Protein 3NRV (pdb70)

B-factor: mean 41.05, std 15.91, range [18.38, 140.29]

Secondary structure (DSSP, 8-state):
--S-GGG-HHHHH--TTT-----GGGT---HHHHHHHHHHSSSB-HHHHHHHHT--HHHHHHHHHHHHHTTSEE---BEE---HHHHHHHHHHTHHHHHHHTTT--HHHHHHHHHHHHHHHHHHH-/--S-GGG-HHHHH--TTT----GGGT---HHHHHHHHHHSSSB-HHHHHHHHT--HHHHHHHHHHHHHTTSEE---BEE---HHHHHHHHHHTHHHHHHHTTT--HHHHHHHHHHHHHHHHHHH-/---TT-HHHHH--TTT--HHHHHHHHHHS---HHHHHHHHHH-SSB-HHHHHHHH---HHHHHHHHHHHHHTTSEEEE--TTSSS--EEEE---HHHHHHHHHHHHHHHHHHTTT--HHHHHHHHHHHHHHHHHHH-/---TT-HHHHH--TTT--HHHHHHHHHHS---HHHHHHHHHH-SSB-HHHHHHHH---HHHHHHHHHHHHHTTSEEEE--TTSSS--EEEE---HHHHHHHHHHHHHHHHHHTTT--HHHHHHHHHHHHHHHHHHH-

Organism: Acinetobacter baylyi (strain ATCC 33305 / BD413 / ADP1) (NCBI:txid62977)

Solvent-accessible surface area: 25391 Å² total

CATH classification: 1.10.10.10

Structure (mmCIF, N/CA/C/O backbone):
data_3NRV
#
_entry.id   3NRV
#
_cell.length_a   72.809
_cell.length_b   59.573
_cell.length_c   97.753
_cell.angle_alpha   90.00
_cell.angle_beta   89.99
_cell.angle_gamma   90.00
#
_symmetry.space_group_name_H-M   'P 1 21 1'
#
loop_
_entity.id
_entity.type
_entity.pdbx_description
1 polymer 'Putative transcriptional regulator (MarR/EmrR family)'
2 non-polymer 'SULFATE ION'
3 non-polymer GLYCEROL
4 non-polymer 'SODIUM ION'
5 water water
#
loop_
_atom_site.group_PDB
_atom_site.id
_atom_site.type_symbol
_atom_site.label_atom_id
_atom_site.label_alt_id
_atom_site.label_comp_id
_atom_site.label_asym_id
_atom_site.label_entity_id
_atom_site.label_seq_id
_atom_site.pdbx_PDB_ins_code
_atom_site.Cartn_x
_atom_site.Cartn_y
_atom_site.Cartn_z
_atom_site.occupancy
_atom_site.B_iso_or_equiv
_atom_site.auth_seq_id
_atom_site.auth_comp_id
_atom_site.auth_asym_id
_atom_site.auth_atom_id
_atom_site.pdbx_PDB_model_num
ATOM 1 N N . GLN A 1 5 ? 43.651 24.925 101.855 1.00 70.21 2 GLN A N 1
ATOM 2 C CA . GLN A 1 5 ? 43.888 25.995 102.818 1.00 70.43 2 GLN A CA 1
ATOM 3 C C . GLN A 1 5 ? 42.625 26.340 103.610 1.00 70.65 2 GLN A C 1
ATOM 4 O O . GLN A 1 5 ? 42.228 25.600 104.510 1.00 76.41 2 GLN A O 1
ATOM 10 N N . LYS A 1 6 ? 41.993 27.458 103.268 1.00 59.95 3 LYS A N 1
ATOM 11 C CA . LYS A 1 6 ? 40.793 27.901 103.971 1.00 57.26 3 LYS A CA 1
ATOM 12 C C . LYS A 1 6 ? 39.513 27.420 103.295 1.00 55.22 3 LYS A C 1
ATOM 13 O O . LYS A 1 6 ? 38.433 27.439 103.889 1.00 49.16 3 LYS A O 1
ATOM 19 N N . ILE A 1 7 ? 39.641 27.016 102.038 1.00 43.24 4 ILE A N 1
ATOM 20 C CA . ILE A 1 7 ? 38.499 26.638 101.222 1.00 40.45 4 ILE A CA 1
ATOM 21 C C . ILE A 1 7 ? 38.773 25.255 100.657 1.00 42.87 4 ILE A C 1
ATOM 22 O O . ILE A 1 7 ? 39.835 25.006 100.085 1.00 39.46 4 ILE A O 1
ATOM 27 N N . ASN A 1 8 ? 37.816 24.355 100.825 1.00 35.45 5 ASN A N 1
ATOM 28 C CA . ASN A 1 8 ? 37.897 23.045 100.195 1.00 33.72 5 ASN A CA 1
ATOM 29 C C . ASN A 1 8 ? 37.178 23.060 98.851 1.00 33.02 5 ASN A C 1
ATOM 30 O O . ASN A 1 8 ? 35.950 22.999 98.799 1.00 31.89 5 ASN A O 1
ATOM 35 N N . ILE A 1 9 ? 37.948 23.131 97.767 1.00 29.83 6 ILE A N 1
ATOM 36 C CA . ILE A 1 9 ? 37.390 23.311 96.428 1.00 33.39 6 ILE A CA 1
ATOM 37 C C . ILE A 1 9 ? 36.394 22.218 96.040 1.00 40.07 6 ILE A C 1
ATOM 38 O O . ILE A 1 9 ? 35.406 22.492 95.352 1.00 35.35 6 ILE A O 1
ATOM 43 N N . ASP A 1 10 ? 36.660 20.985 96.464 1.00 39.71 7 ASP A N 1
ATOM 44 C CA . ASP A 1 10 ? 35.782 19.846 96.159 1.00 38.90 7 ASP A CA 1
ATOM 45 C C . ASP A 1 10 ? 34.388 20.004 96.758 1.00 38.56 7 ASP A C 1
ATOM 46 O O . ASP A 1 10 ? 33.425 19.443 96.250 1.00 37.33 7 ASP A O 1
ATOM 51 N N . ARG A 1 11 ? 34.286 20.750 97.851 1.00 29.35 8 ARG A N 1
ATOM 52 C CA . ARG A 1 11 ? 32.987 20.980 98.479 1.00 31.68 8 ARG A CA 1
ATOM 53 C C . ARG A 1 11 ? 32.577 22.447 98.365 1.00 31.80 8 ARG A C 1
ATOM 54 O O . ARG A 1 11 ? 31.907 22.987 99.246 1.00 30.27 8 ARG A O 1
ATOM 62 N N . HIS A 1 12 ? 32.991 23.086 97.271 1.00 29.96 9 HIS A N 1
ATOM 63 C CA . HIS A 1 12 ? 32.711 24.503 97.030 1.00 28.39 9 HIS A CA 1
ATOM 64 C C . HIS A 1 12 ? 31.834 24.554 95.766 1.00 31.62 9 HIS A C 1
ATOM 65 O O . HIS A 1 12 ? 32.306 24.321 94.641 1.00 27.49 9 HIS A O 1
ATOM 72 N N . ALA A 1 13 ? 30.544 24.800 95.954 1.00 23.66 10 ALA A N 1
ATOM 73 C CA . ALA A 1 13 ? 29.591 24.691 94.852 1.00 25.68 10 ALA A CA 1
ATOM 74 C C . ALA A 1 13 ? 29.901 25.710 93.760 1.00 24.57 10 ALA A C 1
ATOM 75 O O . ALA A 1 13 ? 29.744 25.445 92.569 1.00 22.88 10 ALA A O 1
ATOM 77 N N . THR A 1 14 ? 30.333 26.887 94.178 1.00 25.26 11 THR A N 1
ATOM 78 C CA . THR A 1 14 ? 30.677 27.947 93.229 1.00 28.12 11 THR A CA 1
ATOM 79 C C . THR A 1 14 ? 31.733 27.444 92.256 1.00 27.74 11 THR A C 1
ATOM 80 O O . THR A 1 14 ? 31.600 27.595 91.039 1.00 24.72 11 THR A O 1
ATOM 84 N N . ALA A 1 15 ? 32.784 26.835 92.805 1.00 24.58 12 ALA A N 1
ATOM 85 C CA . ALA A 1 15 ? 33.853 26.262 91.986 1.00 28.96 12 ALA A CA 1
ATOM 86 C C . ALA A 1 15 ? 33.388 25.101 91.091 1.00 28.38 12 ALA A C 1
ATOM 87 O O . ALA A 1 15 ? 33.797 25.014 89.930 1.00 23.63 12 ALA A O 1
ATOM 89 N N . GLN A 1 16 ? 32.557 24.203 91.626 1.00 22.63 13 GLN A N 1
ATOM 90 C CA . GLN A 1 16 ? 32.123 23.029 90.859 1.00 26.07 13 GLN A CA 1
ATOM 91 C C . GLN A 1 16 ? 31.223 23.445 89.699 1.00 27.33 13 GLN A C 1
ATOM 92 O O . GLN A 1 16 ? 31.308 22.906 88.599 1.00 25.17 13 GLN A O 1
ATOM 98 N N . ILE A 1 17 ? 30.354 24.412 89.955 1.00 23.67 14 ILE A N 1
ATOM 99 C CA . ILE A 1 17 ? 29.487 24.952 88.908 1.00 21.75 14 ILE A CA 1
ATOM 100 C C . ILE A 1 17 ? 30.299 25.573 87.768 1.00 27.72 14 ILE A C 1
ATOM 101 O O . ILE A 1 17 ? 30.054 25.312 86.585 1.00 23.89 14 ILE A O 1
ATOM 106 N N . ASN A 1 18 ? 31.252 26.422 88.129 1.00 24.16 15 ASN A N 1
ATOM 107 C CA . ASN A 1 18 ? 32.028 27.141 87.128 1.00 25.22 15 ASN A CA 1
ATOM 108 C C . ASN A 1 18 ? 32.928 26.196 86.326 1.00 25.46 15 ASN A C 1
ATOM 109 O O . ASN A 1 18 ? 33.087 26.353 85.120 1.00 26.45 15 ASN A O 1
ATOM 130 N N . LEU A 1 20 ? 32.304 22.956 85.824 1.00 31.72 17 LEU A N 1
ATOM 131 C CA . LEU A 1 20 ? 31.440 22.134 84.990 1.00 30.64 17 LEU A CA 1
ATOM 132 C C . LEU A 1 20 ? 30.981 22.889 83.739 1.00 33.03 17 LEU A C 1
ATOM 133 O O . LEU A 1 20 ? 30.988 22.337 82.638 1.00 30.24 17 LEU A O 1
ATOM 138 N N . ALA A 1 21 ? 30.615 24.159 83.886 1.00 28.66 18 ALA A N 1
ATOM 139 C CA . ALA A 1 21 ? 30.244 24.942 82.711 1.00 32.14 18 ALA A CA 1
ATOM 140 C C . ALA A 1 21 ? 31.396 25.043 81.699 1.00 30.47 18 ALA A C 1
ATOM 141 O O . ALA A 1 21 ? 31.168 24.984 80.495 1.00 35.61 18 ALA A O 1
ATOM 143 N N . ASN A 1 22 ? 32.621 25.197 82.191 1.00 32.48 19 ASN A N 1
ATOM 144 C CA . ASN A 1 22 ? 33.791 25.292 81.321 1.00 37.30 19 ASN A CA 1
ATOM 145 C C . ASN A 1 22 ? 34.024 23.937 80.655 1.00 46.83 19 ASN A C 1
ATOM 146 O O . ASN A 1 22 ? 34.282 23.855 79.461 1.00 45.01 19 ASN A O 1
ATOM 151 N N . LYS A 1 23 ? 33.941 22.871 81.449 1.00 35.58 20 LYS A N 1
ATOM 152 C CA . LYS A 1 23 ? 34.249 21.526 80.963 1.00 41.07 20 LYS A CA 1
ATOM 153 C C . LYS A 1 23 ? 33.239 21.072 79.936 1.00 36.20 20 LYS A C 1
ATOM 154 O O . LYS A 1 23 ? 33.591 20.395 78.981 1.00 47.05 20 LYS A O 1
ATOM 160 N N . LEU A 1 24 ? 31.986 21.462 80.129 1.00 33.09 21 LEU A N 1
ATOM 161 C CA . LEU A 1 24 ? 30.963 21.182 79.142 1.00 35.26 21 LEU A CA 1
ATOM 162 C C . LEU A 1 24 ? 31.284 21.960 77.872 1.00 49.70 21 LEU A C 1
ATOM 163 O O . LEU A 1 24 ? 30.974 21.520 76.768 1.00 50.08 21 LEU A O 1
ATOM 176 N N . LEU A 1 26 ? 34.376 23.007 76.560 1.00 58.35 23 LEU A N 1
ATOM 177 C CA . LEU A 1 26 ? 35.451 22.441 75.760 1.00 69.99 23 LEU A CA 1
ATOM 178 C C . LEU A 1 26 ? 35.079 21.048 75.247 1.00 70.01 23 LEU A C 1
ATOM 179 O O . LEU A 1 26 ? 35.787 20.470 74.422 1.00 70.23 23 LEU A O 1
ATOM 184 N N . LYS A 1 27 ? 33.947 20.533 75.723 1.00 67.90 24 LYS A N 1
ATOM 185 C CA . LYS A 1 27 ? 33.472 19.193 75.360 1.00 75.22 24 LYS A CA 1
ATOM 186 C C . LYS A 1 27 ? 34.505 18.093 75.632 1.00 77.18 24 LYS A C 1
ATOM 187 O O . LYS A 1 27 ? 34.326 17.253 76.521 1.00 61.83 24 LYS A O 1
ATOM 193 N N . TYR A 1 32 ? 25.880 21.563 67.490 1.00 76.54 29 TYR A N 1
ATOM 194 C CA . TYR A 1 32 ? 27.091 22.151 66.928 1.00 76.38 29 TYR A CA 1
ATOM 195 C C . TYR A 1 32 ? 26.908 23.645 66.657 1.00 79.91 29 TYR A C 1
ATOM 196 O O . TYR A 1 32 ? 25.786 24.154 66.718 1.00 65.44 29 TYR A O 1
ATOM 205 N N . THR A 1 33 ? 28.007 24.341 66.359 1.00 80.46 30 THR A N 1
ATOM 206 C CA . THR A 1 33 ? 27.984 25.804 66.270 1.00 64.50 30 THR A CA 1
ATOM 207 C C . THR A 1 33 ? 28.446 26.413 64.940 1.00 58.10 30 THR A C 1
ATOM 208 O O . THR A 1 33 ? 27.881 27.415 64.503 1.00 45.01 30 THR A O 1
ATOM 212 N N . GLN A 1 34 ? 29.469 25.846 64.308 1.00 50.67 31 GLN A N 1
ATOM 213 C CA . GLN A 1 34 ? 29.824 26.300 62.962 1.00 65.52 31 GLN A CA 1
ATOM 214 C C . GLN A 1 34 ? 28.602 26.150 62.048 1.00 54.89 31 GLN A C 1
ATOM 215 O O . GLN A 1 34 ? 28.367 26.967 61.160 1.00 52.35 31 GLN A O 1
ATOM 221 N N . LYS A 1 35 ? 27.820 25.105 62.295 1.00 53.55 32 LYS A N 1
ATOM 222 C CA . LYS A 1 35 ? 26.539 24.927 61.635 1.00 52.12 32 LYS A CA 1
ATOM 223 C C . LYS A 1 35 ? 25.798 26.260 61.539 1.00 45.80 32 LYS A C 1
ATOM 224 O O . LYS A 1 35 ? 25.258 26.601 60.491 1.00 44.98 32 LYS A O 1
ATOM 230 N N . PHE A 1 36 ? 25.785 27.029 62.625 1.00 40.62 33 PHE A N 1
ATOM 231 C CA . PHE A 1 36 ? 25.022 28.272 62.649 1.00 36.04 33 PHE A CA 1
ATOM 232 C C . PHE A 1 36 ? 25.807 29.502 62.189 1.00 36.42 33 PHE A C 1
ATOM 233 O O . PHE A 1 36 ? 25.317 30.621 62.278 1.00 36.90 33 PHE A O 1
ATOM 241 N N . GLY A 1 37 ? 27.022 29.294 61.698 1.00 35.63 34 GLY A N 1
ATOM 242 C CA . GLY A 1 37 ? 27.770 30.388 61.098 1.00 39.75 34 GLY A CA 1
ATOM 243 C C . GLY A 1 37 ? 28.689 31.177 62.028 1.00 46.70 34 GLY A C 1
ATOM 244 O O . GLY A 1 37 ? 29.210 32.222 61.635 1.00 42.88 34 GLY A O 1
ATOM 245 N N . ILE A 1 38 ? 28.889 30.691 63.253 1.00 44.84 35 ILE A N 1
ATOM 246 C CA . ILE A 1 38 ? 29.785 31.358 64.212 1.00 42.10 35 ILE A CA 1
ATOM 247 C C . ILE A 1 38 ? 30.797 30.386 64.806 1.00 44.79 35 ILE A C 1
ATOM 248 O O . ILE A 1 38 ? 30.581 29.174 64.813 1.00 47.52 35 ILE A O 1
ATOM 253 N N . GLY A 1 39 ? 31.904 30.923 65.309 1.00 46.30 36 GLY A N 1
ATOM 254 C CA . GLY A 1 39 ? 32.938 30.099 65.913 1.00 45.00 36 GLY A CA 1
ATOM 255 C C . GLY A 1 39 ? 32.808 30.051 67.431 1.00 38.16 36 GLY A C 1
ATOM 256 O O . GLY A 1 39 ? 31.919 30.674 68.003 1.00 36.25 36 GLY A O 1
ATOM 265 N N . THR A 1 41 ? 34.498 31.309 70.068 1.00 35.98 38 THR A N 1
ATOM 266 C CA . THR A 1 41 ? 34.554 32.555 70.839 1.00 34.33 38 THR A CA 1
ATOM 267 C C . THR A 1 41 ? 33.268 33.335 70.701 1.00 36.23 38 THR A C 1
ATOM 268 O O . THR A 1 41 ? 32.742 33.899 71.683 1.00 28.89 38 THR A O 1
ATOM 272 N N . GLU A 1 42 ? 32.744 33.370 69.476 1.00 33.29 39 GLU A N 1
ATOM 273 C CA . GLU A 1 42 ? 31.467 34.030 69.242 1.00 31.15 39 GLU A CA 1
ATOM 274 C C . GLU A 1 42 ? 30.383 33.367 70.085 1.00 24.47 39 GLU A C 1
ATOM 275 O O . GLU A 1 42 ? 29.588 34.047 70.733 1.00 31.77 39 GLU A O 1
ATOM 281 N N . TRP A 1 43 ? 30.366 32.037 70.076 1.00 27.27 40 TRP A N 1
ATOM 282 C CA . TRP A 1 43 ? 29.351 31.278 70.812 1.00 33.46 40 TRP A CA 1
ATOM 283 C C . TRP A 1 43 ? 29.474 31.548 72.326 1.00 26.28 40 TRP A C 1
ATOM 284 O O . TRP A 1 43 ? 28.478 31.779 73.030 1.00 29.03 40 TRP A O 1
ATOM 295 N N . ARG A 1 44 ? 30.707 31.549 72.815 1.00 30.05 41 ARG A N 1
ATOM 296 C CA . ARG A 1 44 ? 30.935 31.771 74.259 1.00 30.48 41 ARG A CA 1
ATOM 297 C C . ARG A 1 44 ? 30.452 33.150 74.670 1.00 27.91 41 ARG A C 1
ATOM 298 O O . ARG A 1 44 ? 29.809 33.329 75.707 1.00 29.71 41 ARG A O 1
ATOM 306 N N . ILE A 1 45 ? 30.712 34.137 73.814 1.00 31.20 42 ILE A N 1
ATOM 307 C CA . ILE A 1 45 ? 30.283 35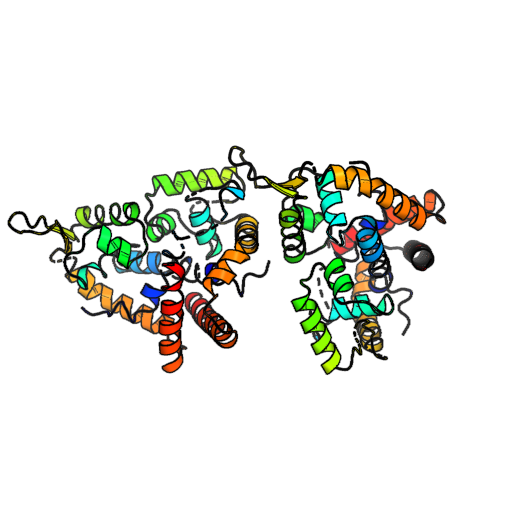.499 74.104 1.00 29.67 42 ILE A CA 1
ATOM 308 C C . ILE A 1 45 ? 28.777 35.634 74.039 1.00 27.11 42 ILE A C 1
ATOM 309 O O . ILE A 1 45 ? 28.153 36.238 74.912 1.00 29.32 42 ILE A O 1
ATOM 314 N N . ILE A 1 46 ? 28.182 35.044 73.007 1.00 33.26 43 ILE A N 1
ATOM 315 C CA . ILE A 1 46 ? 26.731 34.987 72.916 1.00 30.76 43 ILE A CA 1
ATOM 316 C C . ILE A 1 46 ? 26.145 34.378 74.193 1.00 26.59 43 ILE A C 1
ATOM 317 O O . ILE A 1 46 ? 25.172 34.886 74.755 1.00 29.82 43 ILE A O 1
ATOM 322 N N . SER A 1 47 ? 26.750 33.284 74.653 1.00 29.57 44 SER A N 1
ATOM 323 C CA . SER A 1 47 ? 26.254 32.601 75.854 1.00 29.26 44 SER A CA 1
ATOM 324 C C . SER A 1 47 ? 26.300 33.494 77.091 1.00 28.23 44 SER A C 1
ATOM 325 O O . SER A 1 47 ? 25.356 33.528 77.881 1.00 27.95 44 SER A O 1
ATOM 328 N N . VAL A 1 48 ? 27.399 34.224 77.262 1.00 34.23 45 VAL A N 1
ATOM 329 C CA . VAL A 1 48 ? 27.520 35.133 78.410 1.00 26.54 45 VAL A CA 1
ATOM 330 C C . VAL A 1 48 ? 26.441 36.204 78.341 1.00 29.76 45 VAL A C 1
ATOM 331 O O . VAL A 1 48 ? 25.771 36.504 79.327 1.00 31.81 45 VAL A O 1
ATOM 335 N N . LEU A 1 49 ? 26.279 36.784 77.157 1.00 31.05 46 LEU A N 1
ATOM 336 C CA . LEU A 1 49 ? 25.308 37.858 76.967 1.00 31.07 46 LEU A CA 1
ATOM 337 C C . LEU A 1 49 ? 23.886 37.395 77.230 1.00 31.70 46 LEU A C 1
ATOM 338 O O . LEU A 1 49 ? 23.059 38.179 77.678 1.00 34.17 46 LEU A O 1
ATOM 343 N N . SER A 1 50 ? 23.607 36.114 76.976 1.00 35.87 47 SER A N 1
ATOM 344 C CA . SER A 1 50 ? 22.291 35.537 77.262 1.00 36.86 47 SER A CA 1
ATOM 345 C C . SER A 1 50 ? 22.032 35.385 78.753 1.00 38.73 47 SER A C 1
ATOM 346 O O . SER A 1 50 ? 20.887 35.293 79.183 1.00 41.23 47 SER A O 1
ATOM 349 N N . SER A 1 51 ? 23.097 35.322 79.541 1.00 32.81 48 SER A N 1
ATOM 350 C CA . SER A 1 51 ? 22.949 35.026 80.959 1.00 37.70 48 SER A CA 1
ATOM 351 C C . SER A 1 51 ? 22.623 36.277 81.799 1.00 35.77 48 SER A C 1
ATOM 352 O O . SER A 1 51 ? 22.070 36.177 82.892 1.00 31.09 48 SER A O 1
ATOM 355 N N . ALA A 1 52 ? 22.964 37.457 81.291 1.00 33.78 49 ALA A N 1
ATOM 356 C CA . ALA A 1 52 ? 22.746 38.682 82.060 1.00 36.86 49 ALA A CA 1
ATOM 357 C C . ALA A 1 52 ? 22.837 39.926 81.169 1.00 43.20 49 ALA A C 1
ATOM 358 O O . ALA A 1 52 ? 23.474 39.897 80.122 1.00 46.04 49 ALA A O 1
ATOM 360 N N . SER A 1 53 ? 22.215 41.023 81.581 1.00 50.49 50 SER A N 1
ATOM 361 C CA . SER A 1 53 ? 22.180 42.209 80.715 1.00 56.32 50 SER A CA 1
ATOM 362 C C . SER A 1 53 ? 23.316 43.200 80.971 1.00 48.56 50 SER A C 1
ATOM 363 O O . SER A 1 53 ? 23.985 43.151 82.008 1.00 44.34 50 SER A O 1
ATOM 366 N N . ASP A 1 54 ? 23.532 44.092 80.006 1.00 53.16 51 ASP A N 1
ATOM 367 C CA . ASP A 1 54 ? 24.521 45.163 80.143 1.00 59.80 51 ASP A CA 1
ATOM 368 C C . ASP A 1 54 ? 25.878 44.629 80.589 1.00 53.85 51 ASP A C 1
ATOM 369 O O . ASP A 1 54 ? 26.367 44.972 81.671 1.00 51.76 51 ASP A O 1
ATOM 374 N N A CYS A 1 55 ? 26.459 43.754 79.777 0.66 47.65 52 CYS A N 1
ATOM 375 N N B CYS A 1 55 ? 26.490 43.814 79.736 0.34 47.66 52 CYS A N 1
ATOM 376 C CA A CYS A 1 55 ? 27.786 43.234 80.049 0.66 44.76 52 CYS A CA 1
ATOM 377 C CA B CYS A 1 55 ? 27.796 43.240 80.025 0.34 44.77 52 CYS A CA 1
ATOM 378 C C A CYS A 1 55 ? 28.801 44.266 79.548 0.66 45.50 52 CYS A C 1
ATOM 379 C C B CYS A 1 55 ? 28.909 44.008 79.321 0.34 44.66 52 CYS A C 1
ATOM 380 O O A CYS A 1 55 ? 28.446 45.184 78.805 0.66 43.54 52 CYS A O 1
ATOM 381 O O B CYS A 1 55 ? 28.744 44.454 78.188 0.34 47.25 52 CYS A O 1
ATOM 386 N N . SER A 1 56 ? 30.047 44.145 79.990 1.00 39.82 53 SER A N 1
ATOM 387 C CA . SER A 1 56 ? 31.131 44.972 79.478 1.00 38.48 53 SER A CA 1
ATOM 388 C C . SER A 1 56 ? 32.214 44.096 78.886 1.00 36.83 53 SER A C 1
ATOM 389 O O . SER A 1 56 ? 32.319 42.904 79.213 1.00 31.26 53 SER A O 1
ATOM 392 N N . VAL A 1 57 ? 33.037 44.687 78.033 1.00 29.82 54 VAL A N 1
ATOM 393 C CA . VAL A 1 57 ? 34.179 43.982 77.469 1.00 33.97 54 VAL A CA 1
ATOM 394 C C . VAL A 1 57 ? 35.106 43.490 78.579 1.00 34.07 54 VAL A C 1
ATOM 395 O O . VAL A 1 57 ? 35.676 42.402 78.499 1.00 33.20 54 VAL A O 1
ATOM 399 N N . GLN A 1 58 ? 35.267 44.317 79.605 1.00 29.93 55 GLN A N 1
ATOM 400 C CA . GLN A 1 58 ? 36.137 43.972 80.725 1.00 34.46 55 GLN A CA 1
ATOM 401 C C . GLN A 1 58 ? 35.660 42.697 81.429 1.00 28.06 55 GLN A C 1
ATOM 402 O O . GLN A 1 58 ? 36.443 41.776 81.680 1.00 28.29 55 GLN A O 1
ATOM 408 N N . LYS A 1 59 ? 34.375 42.662 81.759 1.00 26.66 56 LYS A N 1
ATOM 409 C CA . LYS A 1 59 ? 33.811 41.526 82.476 1.00 29.48 56 LYS A CA 1
ATOM 410 C C . LYS A 1 59 ? 33.886 40.261 81.647 1.00 32.69 56 LYS A C 1
ATOM 411 O O . LYS A 1 59 ? 34.163 39.183 82.169 1.00 30.17 56 LYS A O 1
ATOM 417 N N . ILE A 1 60 ? 33.606 40.383 80.350 1.00 32.53 57 ILE A N 1
ATOM 418 C CA . ILE A 1 60 ? 33.601 39.228 79.476 1.00 31.05 57 ILE A CA 1
ATOM 419 C C . ILE A 1 60 ? 35.002 38.678 79.338 1.00 31.63 57 ILE A C 1
ATOM 420 O O . ILE A 1 60 ? 35.233 37.466 79.408 1.00 32.61 57 ILE A O 1
ATOM 425 N N . SER A 1 61 ? 35.937 39.582 79.108 1.00 29.74 58 SER A N 1
ATOM 426 C CA . SER A 1 61 ? 37.350 39.238 79.019 1.00 28.18 58 SER A CA 1
ATOM 427 C C . SER A 1 61 ? 37.807 38.492 80.300 1.00 29.59 58 SER A C 1
ATOM 428 O O . SER A 1 61 ? 38.513 37.484 80.258 1.00 28.60 58 SER A O 1
ATOM 431 N N . ASP A 1 62 ? 37.401 39.008 81.444 1.00 28.19 59 ASP A N 1
ATOM 432 C CA . ASP A 1 62 ? 37.730 38.366 82.709 1.00 29.53 59 ASP A CA 1
ATOM 433 C C . ASP A 1 62 ? 37.200 36.920 82.763 1.00 24.83 59 ASP A C 1
ATOM 434 O O . ASP A 1 62 ? 37.969 35.959 82.840 1.00 28.50 59 ASP A O 1
ATOM 439 N N . ILE A 1 63 ? 35.885 36.775 82.708 1.00 24.59 60 ILE A N 1
ATOM 440 C CA . ILE A 1 63 ? 35.309 35.468 82.957 1.00 23.89 60 ILE A CA 1
ATOM 441 C C . ILE A 1 63 ? 35.608 34.434 81.890 1.00 31.03 60 ILE A C 1
ATOM 442 O O . ILE A 1 63 ? 35.560 33.252 82.184 1.00 26.94 60 ILE A O 1
ATOM 447 N N . LEU A 1 64 ? 35.929 34.859 80.666 1.00 25.07 61 LEU A N 1
ATOM 448 C CA . LEU A 1 64 ? 36.244 33.901 79.610 1.00 24.06 61 LEU A CA 1
ATOM 449 C C . LEU A 1 64 ? 37.726 33.638 79.543 1.00 29.98 61 LEU A C 1
ATOM 450 O O . LEU A 1 64 ? 38.159 32.742 78.829 1.00 31.01 61 LEU A O 1
ATOM 455 N N . GLY A 1 65 ? 38.507 34.426 80.282 1.00 30.26 62 GLY A N 1
ATOM 456 C CA . GLY A 1 65 ? 39.954 34.296 80.243 1.00 27.02 62 GLY A CA 1
ATOM 457 C C . GLY A 1 65 ? 40.497 34.666 78.870 1.00 34.13 62 GLY A C 1
ATOM 458 O O . GLY A 1 65 ? 41.431 34.035 78.381 1.00 30.19 62 GLY A O 1
ATOM 459 N N . LEU A 1 66 ? 39.906 35.693 78.255 1.00 31.20 63 LEU A N 1
ATOM 460 C CA . LEU A 1 66 ? 40.313 36.165 76.926 1.00 33.48 63 LEU A CA 1
ATOM 461 C C . LEU A 1 66 ? 40.871 37.575 76.981 1.00 31.85 63 LEU A C 1
ATOM 462 O O . LEU A 1 66 ? 40.439 38.379 77.795 1.00 34.79 63 LEU A O 1
ATOM 467 N N . ASP A 1 67 ? 41.807 37.891 76.094 1.00 38.87 64 ASP A N 1
ATOM 468 C CA . ASP A 1 67 ? 42.315 39.255 76.048 1.00 40.51 64 ASP A CA 1
ATOM 469 C C . ASP A 1 67 ? 41.253 40.228 75.513 1.00 41.82 64 ASP A C 1
ATOM 470 O O . ASP A 1 67 ? 40.397 39.860 74.692 1.00 33.61 64 ASP A O 1
ATOM 475 N N . LYS A 1 68 ? 41.296 41.457 76.012 1.00 36.50 65 LYS A N 1
ATOM 476 C CA . LYS A 1 68 ? 40.299 42.461 75.667 1.00 46.97 65 LYS A CA 1
ATOM 477 C C . LYS A 1 68 ? 40.220 42.692 74.161 1.00 42.73 65 LYS A C 1
ATOM 478 O O . LYS A 1 68 ? 39.137 42.878 73.619 1.00 41.24 65 LYS A O 1
ATOM 484 N N . ALA A 1 69 ? 41.369 42.668 73.498 1.00 43.21 66 ALA A N 1
ATOM 485 C CA . ALA A 1 69 ? 41.421 42.919 72.071 1.00 54.20 66 ALA A CA 1
ATOM 486 C C . ALA A 1 69 ? 40.597 41.871 71.353 1.00 51.16 66 ALA A C 1
ATOM 487 O O . ALA A 1 69 ? 39.795 42.194 70.473 1.00 47.62 66 ALA A O 1
ATOM 489 N N . ALA A 1 70 ? 40.803 40.611 71.728 1.00 41.12 67 ALA A N 1
ATOM 490 C CA . ALA A 1 70 ? 40.065 39.519 71.115 1.00 40.24 67 ALA A CA 1
ATOM 491 C C . ALA A 1 70 ? 38.570 39.680 71.388 1.00 37.27 67 ALA A C 1
ATOM 492 O O . ALA A 1 70 ? 37.744 39.475 70.501 1.00 40.01 67 ALA A O 1
ATOM 494 N N . VAL A 1 71 ? 38.214 40.039 72.611 1.00 31.48 68 VAL A N 1
ATOM 495 C CA . VAL A 1 71 ? 36.802 40.188 72.935 1.00 30.99 68 VAL A CA 1
ATOM 496 C C . VAL A 1 71 ? 36.186 41.291 72.073 1.00 47.47 68 VAL A C 1
ATOM 497 O O . VAL A 1 71 ? 35.127 41.090 71.458 1.0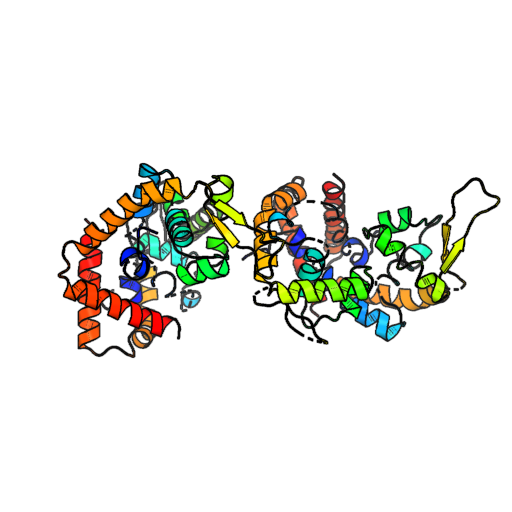0 35.66 68 VAL A O 1
ATOM 501 N N . SER A 1 72 ? 36.861 42.444 72.020 1.00 36.69 69 SER A N 1
ATOM 502 C CA . SER A 1 72 ? 36.399 43.573 71.207 1.00 41.62 69 SER A CA 1
ATOM 503 C C . SER A 1 72 ? 36.193 43.195 69.742 1.00 37.42 69 SER A C 1
ATOM 504 O O . SER A 1 72 ? 35.158 43.505 69.157 1.00 44.72 69 SER A O 1
ATOM 507 N N . ARG A 1 73 ? 37.179 42.541 69.149 1.00 36.14 70 ARG A N 1
ATOM 508 C CA . ARG A 1 73 ? 37.051 42.101 67.769 1.00 45.77 70 ARG A CA 1
ATOM 509 C C . ARG A 1 73 ? 35.811 41.233 67.589 1.00 51.31 70 ARG A C 1
ATOM 510 O O . ARG A 1 73 ? 35.008 41.443 66.666 1.00 43.01 70 ARG A O 1
ATOM 518 N N . THR A 1 74 ? 35.650 40.250 68.469 1.00 36.57 71 THR A N 1
ATOM 519 C CA . THR A 1 74 ? 34.535 39.332 68.335 1.00 36.06 71 THR A CA 1
ATOM 520 C C . THR A 1 74 ? 33.210 40.061 68.509 1.00 37.90 71 THR A C 1
ATOM 521 O O . THR A 1 74 ? 32.248 39.792 67.779 1.00 39.31 71 THR A O 1
ATOM 525 N N . VAL A 1 75 ? 33.160 40.987 69.459 1.00 34.45 72 VAL A N 1
ATOM 526 C CA . VAL A 1 75 ? 31.954 41.775 69.668 1.00 36.44 72 VAL A CA 1
ATOM 527 C C . VAL A 1 75 ? 31.596 42.544 68.384 1.00 51.25 72 VAL A C 1
ATOM 528 O O . VAL A 1 75 ? 30.425 42.631 68.004 1.00 44.06 72 VAL A O 1
ATOM 532 N N . LYS A 1 76 ? 32.605 43.105 67.726 1.00 45.63 73 LYS A N 1
ATOM 533 C CA . LYS A 1 76 ? 32.361 43.854 66.498 1.00 52.85 73 LYS A CA 1
ATOM 534 C C . LYS A 1 76 ? 31.755 42.921 65.455 1.00 54.02 73 LYS A C 1
ATOM 535 O O . LYS A 1 76 ? 30.729 43.230 64.842 1.00 54.17 73 LYS A O 1
ATOM 541 N N . LYS A 1 77 ? 32.396 41.772 65.277 1.00 42.51 74 LYS A N 1
ATOM 542 C CA . LYS A 1 77 ? 31.948 40.767 64.331 1.00 51.97 74 LYS A CA 1
ATOM 543 C C . LYS A 1 77 ? 30.490 40.350 64.564 1.00 56.35 74 LYS A C 1
ATOM 544 O O . LYS A 1 77 ? 29.752 40.096 63.609 1.00 54.56 74 LYS A O 1
ATOM 550 N N . LEU A 1 78 ? 30.072 40.291 65.825 1.00 49.81 75 LEU A N 1
ATOM 551 C CA . LEU A 1 78 ? 28.711 39.870 66.159 1.00 52.70 75 LEU A CA 1
ATOM 552 C C . LEU A 1 78 ? 27.735 41.025 65.973 1.00 54.34 75 LEU A C 1
ATOM 553 O O . LEU A 1 78 ? 26.536 40.825 65.756 1.00 52.92 75 LEU A O 1
ATOM 558 N N . GLU A 1 79 ? 28.252 42.239 66.082 1.00 47.96 76 GLU A N 1
ATOM 559 C CA . GLU A 1 79 ? 27.480 43.413 65.715 1.00 58.17 76 GLU A CA 1
ATOM 560 C C . GLU A 1 79 ? 27.119 43.347 64.228 1.00 58.82 76 GLU A C 1
ATOM 561 O O . GLU A 1 79 ? 25.946 43.397 63.852 1.00 60.16 76 GLU A O 1
ATOM 567 N N . GLU A 1 80 ? 28.147 43.230 63.394 1.00 49.36 77 GLU A N 1
ATOM 568 C CA . GLU A 1 80 ? 27.975 43.106 61.957 1.00 59.56 77 GLU A CA 1
ATOM 569 C C . GLU A 1 80 ? 26.979 42.011 61.577 1.00 64.07 77 GLU A C 1
ATOM 570 O O . GLU A 1 80 ? 26.175 42.188 60.665 1.00 67.64 77 GLU A O 1
ATOM 576 N N . LYS A 1 81 ? 27.035 40.879 62.273 1.00 55.63 78 LYS A N 1
ATOM 577 C CA . LYS A 1 81 ? 26.154 39.762 61.972 1.00 50.58 78 LYS A CA 1
ATOM 578 C C . LYS A 1 81 ? 24.756 39.978 62.533 1.00 51.46 78 LYS A C 1
ATOM 579 O O . LYS A 1 81 ? 23.892 39.111 62.398 1.00 56.30 78 LYS A O 1
ATOM 585 N N . LYS A 1 82 ? 24.546 41.136 63.154 1.00 45.38 79 LYS A N 1
ATOM 586 C CA . LYS A 1 82 ? 23.234 41.547 63.663 1.00 53.22 79 LYS A CA 1
ATOM 587 C C . LYS A 1 82 ? 22.822 40.902 64.995 1.00 57.71 79 LYS A C 1
ATOM 588 O O . LYS A 1 82 ? 21.659 40.981 65.398 1.00 56.20 79 LYS A O 1
ATOM 594 N N . TYR A 1 83 ? 23.776 40.284 65.685 1.00 58.89 80 TYR A N 1
ATOM 595 C CA . TYR A 1 83 ? 23.475 39.544 66.915 1.00 51.71 80 TYR A CA 1
ATOM 596 C C . TYR A 1 83 ? 23.573 40.397 68.189 1.00 46.03 80 TYR A C 1
ATOM 597 O O . TYR A 1 83 ? 22.926 40.113 69.202 1.00 44.61 80 TYR A O 1
ATOM 606 N N . ILE A 1 84 ? 24.359 41.462 68.113 1.00 49.22 81 ILE A N 1
ATOM 607 C CA . ILE A 1 84 ? 24.643 42.319 69.259 1.00 51.02 81 ILE A CA 1
ATOM 608 C C . ILE A 1 84 ? 24.361 43.784 68.936 1.00 56.57 81 ILE A C 1
ATOM 609 O O . ILE A 1 84 ? 24.486 44.189 67.784 1.00 51.50 81 ILE A O 1
ATOM 614 N N . GLU A 1 85 ? 23.994 44.571 69.950 1.00 59.50 82 GLU A N 1
ATOM 615 C CA . GLU A 1 85 ? 24.059 46.035 69.859 1.00 63.80 82 GLU A CA 1
ATOM 616 C C . GLU A 1 85 ? 24.754 46.660 71.081 1.00 76.90 82 GLU A C 1
ATOM 617 O O . GLU A 1 85 ? 24.982 45.995 72.101 1.00 64.36 82 GLU A O 1
ATOM 623 N N . VAL A 1 86 ? 25.078 47.946 70.980 1.00 90.31 83 VAL A N 1
ATOM 624 C CA . VAL A 1 86 ? 25.759 48.658 72.061 1.00 89.56 83 VAL A CA 1
ATOM 625 C C . VAL A 1 86 ? 25.124 50.024 72.332 1.00 85.82 83 VAL A C 1
ATOM 626 O O . VAL A 1 86 ? 25.255 50.579 73.425 1.00 81.99 83 VAL A O 1
ATOM 630 N N . TYR A 1 96 ? 30.270 51.228 78.358 1.00 84.03 93 TYR A N 1
ATOM 631 C CA . TYR A 1 96 ? 29.778 50.472 77.212 1.00 88.74 93 TYR A CA 1
ATOM 632 C C . TYR A 1 96 ? 29.039 49.210 77.649 1.00 84.51 93 TYR A C 1
ATOM 633 O O . TYR A 1 96 ? 29.650 48.253 78.128 1.00 71.80 93 TYR A O 1
ATOM 642 N N . ALA A 1 97 ? 27.720 49.221 77.488 1.00 76.78 94 ALA A N 1
ATOM 643 C CA . ALA A 1 97 ? 26.897 48.069 77.832 1.00 64.02 94 ALA A CA 1
ATOM 644 C C . ALA A 1 97 ? 26.548 47.278 76.578 1.00 66.73 94 ALA A C 1
ATOM 645 O O . ALA A 1 97 ? 25.945 47.806 75.634 1.00 64.04 94 ALA A O 1
ATOM 647 N N . ILE A 1 98 ? 26.940 46.011 76.573 1.00 47.36 95 ILE A N 1
ATOM 648 C CA . ILE A 1 98 ? 26.700 45.135 75.438 1.00 41.12 95 ILE A CA 1
ATOM 649 C C . ILE A 1 98 ? 25.470 44.269 75.690 1.00 48.66 95 ILE A C 1
ATOM 650 O O . ILE A 1 98 ? 25.336 43.659 76.755 1.00 42.41 95 ILE A O 1
ATOM 655 N N . ASN A 1 99 ? 24.558 44.236 74.721 1.00 42.68 96 ASN A N 1
ATOM 656 C CA . ASN A 1 99 ? 23.388 43.374 74.806 1.00 41.09 96 ASN A CA 1
ATOM 657 C C . ASN A 1 99 ? 23.130 42.632 73.501 1.00 46.05 96 ASN A C 1
ATOM 658 O O . ASN A 1 99 ? 23.542 43.077 72.426 1.00 48.16 96 ASN A O 1
ATOM 663 N N . LEU A 1 100 ? 22.459 41.488 73.607 1.00 37.87 97 LEU A N 1
ATOM 664 C CA . LEU A 1 100 ? 22.019 40.748 72.427 1.00 45.28 97 LEU A CA 1
ATOM 665 C C . LEU A 1 100 ? 20.818 41.418 71.784 1.00 42.70 97 LEU A C 1
ATOM 666 O O . LEU A 1 100 ? 19.937 41.923 72.480 1.00 40.63 97 LEU A O 1
ATOM 671 N N . THR A 1 101 ? 20.774 41.405 70.457 1.00 42.52 98 THR A N 1
ATOM 672 C CA . THR A 1 101 ? 19.536 41.709 69.748 1.00 47.06 98 THR A CA 1
ATOM 673 C C . THR A 1 101 ? 18.551 40.574 70.000 1.00 49.05 98 THR A C 1
ATOM 674 O O . THR A 1 101 ? 18.916 39.544 70.577 1.00 46.41 98 THR A O 1
ATOM 678 N N . GLU A 1 102 ? 17.304 40.752 69.574 1.00 48.03 99 GLU A N 1
ATOM 679 C CA . GLU A 1 102 ? 16.327 39.667 69.654 1.00 46.77 99 GLU A CA 1
ATOM 680 C C . GLU A 1 102 ? 16.866 38.467 68.880 1.00 39.85 99 GLU A C 1
ATOM 681 O O . GLU A 1 102 ? 16.680 37.312 69.286 1.00 42.84 99 GLU A O 1
ATOM 695 N N . GLY A 1 104 ? 20.108 37.789 68.351 1.00 44.86 101 GLY A N 1
ATOM 696 C CA . GLY A 1 104 ? 21.187 37.190 69.123 1.00 37.56 101 GLY A CA 1
ATOM 697 C C . GLY A 1 104 ? 20.615 36.212 70.135 1.00 35.32 101 GLY A C 1
ATOM 698 O O . GLY A 1 104 ? 21.130 35.110 70.297 1.00 40.70 101 GLY A O 1
ATOM 699 N N . GLN A 1 105 ? 19.535 36.604 70.805 1.00 34.59 102 GLN A N 1
ATOM 700 C CA . GLN A 1 105 ? 18.893 35.716 71.765 1.00 37.49 102 GLN A CA 1
ATOM 701 C C . GLN A 1 105 ? 18.271 34.500 71.076 1.00 43.68 102 GLN A C 1
ATOM 702 O O . GLN A 1 105 ? 18.277 33.392 71.621 1.00 38.96 102 GLN A O 1
ATOM 708 N N . GLU A 1 106 ? 17.728 34.708 69.879 1.00 44.59 103 GLU A N 1
ATOM 709 C CA . GLU A 1 106 ? 17.208 33.583 69.107 1.00 45.43 103 GLU A CA 1
ATOM 710 C C . GLU A 1 106 ? 18.311 32.597 68.757 1.00 33.26 103 GLU A C 1
ATOM 711 O O . GLU A 1 106 ? 18.135 31.383 68.892 1.00 33.62 103 GLU A O 1
ATOM 717 N N . LEU A 1 107 ? 19.444 33.114 68.303 1.00 33.60 104 LEU A N 1
ATOM 718 C CA . LEU A 1 107 ? 20.571 32.250 67.975 1.00 30.23 104 LEU A CA 1
ATOM 719 C C . LEU A 1 107 ? 20.943 31.318 69.131 1.00 38.94 104 LEU A C 1
ATOM 720 O O . LEU A 1 107 ? 21.188 30.130 68.923 1.00 39.26 104 LEU A O 1
ATOM 725 N N . TYR A 1 108 ? 20.992 31.862 70.346 1.00 41.31 105 TYR A N 1
ATOM 726 C CA . TYR A 1 108 ? 21.340 31.068 71.521 1.00 36.37 105 TYR A CA 1
ATOM 727 C C . TYR A 1 108 ? 20.308 29.971 71.760 1.00 33.45 105 TYR A C 1
ATOM 728 O O . TYR A 1 108 ? 20.647 28.813 72.003 1.00 35.27 105 TYR A O 1
ATOM 737 N N . GLU A 1 109 ? 19.039 30.340 71.713 1.00 34.59 106 GLU A N 1
ATOM 738 C CA . GLU A 1 109 ? 17.982 29.372 71.968 1.00 33.00 106 GLU A CA 1
ATOM 739 C C . GLU A 1 109 ? 17.892 28.307 70.873 1.00 38.72 106 GLU A C 1
ATOM 740 O O . GLU A 1 109 ? 17.728 27.110 71.160 1.00 38.56 106 GLU A O 1
ATOM 746 N N . VAL A 1 110 ? 17.988 28.734 69.618 1.00 33.62 107 VAL A N 1
ATOM 747 C CA . VAL A 1 110 ? 17.827 27.781 68.521 1.00 32.97 107 VAL A CA 1
ATOM 748 C C . VAL A 1 110 ? 18.987 26.789 68.491 1.00 29.43 107 VAL A C 1
ATOM 749 O O . VAL A 1 110 ? 18.786 25.568 68.380 1.00 35.40 107 VAL A O 1
ATOM 753 N N . ALA A 1 111 ? 20.203 27.309 68.609 1.00 30.43 108 ALA A N 1
ATOM 754 C CA . ALA A 1 111 ? 21.379 26.446 68.590 1.00 31.66 108 ALA A CA 1
ATOM 755 C C . ALA A 1 111 ? 21.380 25.496 69.793 1.00 34.45 108 ALA A C 1
ATOM 756 O O . ALA A 1 111 ? 21.761 24.331 69.674 1.00 32.99 108 ALA A O 1
ATOM 758 N N . SER A 1 112 ? 20.915 25.980 70.945 1.00 32.41 109 SER A N 1
ATOM 759 C CA . SER A 1 112 ? 20.771 25.094 72.107 1.00 38.01 109 SER A CA 1
ATOM 760 C C . SER A 1 112 ? 19.725 24.015 71.851 1.00 35.43 109 SER A C 1
ATOM 761 O O . SER A 1 112 ? 19.950 22.833 72.145 1.00 34.70 109 SER A O 1
ATOM 764 N N . ASP A 1 113 ? 18.581 24.436 71.317 1.00 35.01 110 ASP A N 1
ATOM 765 C CA . ASP A 1 113 ? 17.474 23.515 71.070 1.00 35.66 110 ASP A CA 1
ATOM 766 C C . ASP A 1 113 ? 17.903 22.437 70.077 1.00 35.10 110 ASP A C 1
ATOM 767 O O . ASP A 1 113 ? 17.553 21.272 70.233 1.00 35.41 110 ASP A O 1
ATOM 772 N N . PHE A 1 114 ? 18.683 22.832 69.075 1.00 30.31 111 PHE A N 1
ATOM 773 C CA . PHE A 1 114 ? 19.204 21.902 68.080 1.00 34.42 111 PHE A CA 1
ATOM 774 C C . PHE A 1 114 ? 20.190 20.883 68.636 1.00 41.86 111 PHE A C 1
ATOM 775 O O . PHE A 1 114 ? 20.350 19.801 68.076 1.00 38.75 111 PHE A O 1
ATOM 783 N N . ALA A 1 115 ? 20.843 21.228 69.743 1.00 38.07 112 ALA A N 1
ATOM 784 C CA . ALA A 1 115 ? 21.869 20.366 70.330 1.00 41.57 112 ALA A CA 1
ATOM 785 C C . ALA A 1 115 ? 21.313 19.427 71.403 1.00 42.13 112 ALA A C 1
ATOM 786 O O . ALA A 1 115 ? 22.055 18.937 72.257 1.00 41.25 112 ALA A O 1
ATOM 788 N N . ILE A 1 116 ? 20.015 19.162 71.352 1.00 43.28 113 ILE A N 1
ATOM 789 C CA . ILE A 1 116 ? 19.349 18.401 72.407 1.00 46.23 113 ILE A CA 1
ATOM 790 C C . ILE A 1 116 ? 19.886 16.981 72.575 1.00 50.34 113 ILE A C 1
ATOM 791 O O . ILE A 1 116 ? 19.814 16.418 73.670 1.00 50.96 113 ILE A O 1
ATOM 796 N N . GLU A 1 117 ? 20.425 16.404 71.504 1.00 45.29 114 GLU A N 1
ATOM 797 C CA . GLU A 1 117 ? 20.921 15.032 71.560 1.00 49.01 114 GLU A CA 1
ATOM 798 C C . GLU A 1 117 ? 22.133 14.913 72.470 1.00 51.49 114 GLU A C 1
ATOM 799 O O . GLU A 1 117 ? 22.355 13.872 73.093 1.00 50.42 114 GLU A O 1
ATOM 805 N N . ARG A 1 118 ? 22.918 15.981 72.536 1.00 43.58 115 ARG A N 1
ATOM 806 C CA . ARG A 1 118 ? 24.068 16.033 73.428 1.00 50.05 115 ARG A CA 1
ATOM 807 C C . ARG A 1 118 ? 23.611 16.089 74.888 1.00 49.88 115 ARG A C 1
ATOM 808 O O . ARG A 1 118 ? 24.253 15.528 75.770 1.00 48.84 115 ARG A O 1
ATOM 816 N N . GLU A 1 119 ? 22.489 16.753 75.130 1.00 44.15 116 GLU A N 1
ATOM 817 C CA . GLU A 1 119 ? 21.893 16.776 76.459 1.00 43.71 116 GLU A CA 1
ATOM 818 C C . GLU A 1 119 ? 21.427 15.390 76.908 1.00 50.52 116 GLU A C 1
ATOM 819 O O . GLU A 1 119 ? 21.632 14.994 78.060 1.00 44.90 116 GLU A O 1
ATOM 825 N N . LYS A 1 120 ? 20.803 14.648 75.999 1.00 43.09 117 LYS A N 1
ATOM 826 C CA . LYS A 1 120 ? 20.355 13.300 76.329 1.00 46.60 117 LYS A CA 1
ATOM 827 C C . LYS A 1 120 ? 21.552 12.411 76.662 1.00 45.49 117 LYS A C 1
ATOM 828 O O . LYS A 1 120 ? 21.504 11.584 77.579 1.00 44.91 117 LYS A O 1
ATOM 834 N N . GLN A 1 121 ? 22.629 12.599 75.912 1.00 43.39 118 GLN A N 1
ATOM 835 C CA . GLN A 1 121 ? 23.873 11.897 76.162 1.00 47.57 118 GLN A CA 1
ATOM 836 C C . GLN A 1 121 ? 24.451 12.268 77.533 1.00 50.37 118 GLN A C 1
ATOM 837 O O . GLN A 1 121 ? 24.906 11.400 78.288 1.00 44.65 118 GLN A O 1
ATOM 843 N N . LEU A 1 122 ? 24.440 13.558 77.847 1.00 40.91 119 LEU A N 1
ATOM 844 C CA . LEU A 1 122 ? 24.969 14.033 79.123 1.00 45.41 119 LEU A CA 1
ATOM 845 C C . LEU A 1 122 ? 24.244 13.396 80.310 1.00 41.83 119 LEU A C 1
ATOM 846 O O . LEU A 1 122 ? 24.860 13.052 81.318 1.00 40.24 119 LEU A O 1
ATOM 851 N N . LEU A 1 123 ? 22.933 13.252 80.183 1.00 36.71 120 LEU A N 1
ATOM 852 C CA . LEU A 1 123 ? 22.098 12.774 81.274 1.00 35.51 120 LEU A CA 1
ATOM 853 C C . LEU A 1 123 ? 21.776 11.277 81.160 1.00 40.53 120 LEU A C 1
ATOM 854 O O . LEU A 1 123 ? 20.892 10.776 81.866 1.00 34.89 120 LEU A O 1
ATOM 859 N N . GLU A 1 124 ? 22.497 10.584 80.275 1.00 39.20 121 GLU A N 1
ATOM 860 C CA . GLU A 1 124 ? 22.341 9.141 80.049 1.00 48.59 121 GLU A CA 1
ATOM 861 C C . GLU A 1 124 ? 22.254 8.303 81.324 1.00 50.00 121 GLU A C 1
ATOM 862 O O . GLU A 1 124 ? 21.424 7.400 81.424 1.00 45.11 121 GLU A O 1
ATOM 868 N N . GLU A 1 125 ? 23.137 8.577 82.281 1.00 44.24 122 GLU A N 1
ATOM 869 C CA . GLU A 1 125 ? 23.211 7.763 83.494 1.00 42.69 122 GLU A CA 1
ATOM 870 C C . GLU A 1 125 ? 22.226 8.213 84.568 1.00 39.35 122 GLU A C 1
ATOM 871 O O . GLU A 1 125 ? 22.283 7.732 85.696 1.00 45.90 122 GLU A O 1
ATOM 877 N N . PHE A 1 126 ? 21.351 9.150 84.230 1.00 33.41 123 PHE A N 1
ATOM 878 C CA . PHE A 1 126 ? 20.386 9.684 85.182 1.00 33.47 123 PHE A CA 1
ATOM 879 C C . PHE A 1 126 ? 19.011 9.036 85.035 1.00 41.69 123 PHE A C 1
ATOM 880 O O . PHE A 1 126 ? 18.437 9.047 83.950 1.00 41.31 123 PHE A O 1
ATOM 888 N N . GLU A 1 127 ? 18.474 8.497 86.128 1.00 39.49 124 GLU A N 1
ATOM 889 C CA . GLU A 1 127 ? 17.063 8.111 86.174 1.00 37.74 124 GLU A CA 1
ATOM 890 C C . GLU A 1 127 ? 16.218 9.381 86.116 1.00 46.07 124 GLU A C 1
ATOM 891 O O . GLU A 1 127 ? 16.731 10.486 86.333 1.00 39.43 124 GLU A O 1
ATOM 897 N N . GLU A 1 128 ? 14.922 9.234 85.852 1.00 43.06 125 GLU A N 1
ATOM 898 C CA . GLU A 1 128 ? 14.029 10.393 85.772 1.00 42.77 125 GLU A CA 1
ATOM 899 C C . GLU A 1 128 ? 13.980 11.178 87.074 1.00 39.25 125 GLU A C 1
ATOM 900 O O . GLU A 1 128 ? 13.961 12.406 87.062 1.00 41.82 125 GLU A O 1
ATOM 906 N N . ALA A 1 129 ? 13.948 10.472 88.197 1.00 36.08 126 ALA A N 1
ATOM 907 C CA . ALA A 1 129 ? 13.934 11.129 89.500 1.00 44.00 126 ALA A CA 1
ATOM 908 C C . ALA A 1 129 ? 15.197 11.971 89.718 1.00 34.95 126 ALA A C 1
ATOM 909 O O . ALA A 1 129 ? 15.136 13.048 90.306 1.00 34.85 126 ALA A O 1
ATOM 911 N N . GLU A 1 130 ? 16.334 11.477 89.242 1.00 35.67 127 GLU A N 1
ATOM 912 C CA . GLU A 1 130 ? 17.596 12.205 89.385 1.00 35.17 127 GLU A CA 1
ATOM 913 C C . GLU A 1 130 ? 17.609 13.461 88.505 1.00 31.59 127 GLU A C 1
ATOM 914 O O . GLU A 1 130 ? 18.090 14.506 88.920 1.00 33.59 127 GLU A O 1
ATOM 920 N N . LYS A 1 131 ? 17.103 13.343 87.286 1.00 32.75 128 LYS A N 1
ATOM 921 C CA . LYS A 1 131 ? 16.969 14.511 86.420 1.00 38.15 128 LYS A CA 1
ATOM 922 C C . LYS A 1 131 ? 16.087 15.546 87.078 1.00 36.03 128 LYS A C 1
ATOM 923 O O . LYS A 1 131 ? 16.438 16.722 87.124 1.00 35.62 128 LYS A O 1
ATOM 929 N N . ASP A 1 132 ? 14.955 15.111 87.617 1.00 38.06 129 ASP A N 1
ATOM 930 C CA . ASP A 1 132 ? 14.088 16.026 88.342 1.00 37.51 129 ASP A CA 1
ATOM 931 C C . ASP A 1 132 ? 14.831 16.756 89.452 1.00 35.71 129 ASP A C 1
ATOM 932 O O . ASP A 1 132 ? 14.695 17.967 89.595 1.00 35.87 129 ASP A O 1
ATOM 937 N N . GLN A 1 133 ? 15.592 16.020 90.262 1.00 38.61 130 GLN A N 1
ATOM 938 C CA . GLN A 1 133 ? 16.342 16.643 91.349 1.00 34.45 130 GLN A CA 1
ATOM 939 C C . GLN A 1 133 ? 17.359 17.642 90.807 1.00 29.86 130 GLN A C 1
ATOM 940 O O . GLN A 1 133 ? 17.525 18.718 91.356 1.00 34.86 130 GLN A O 1
ATOM 946 N N . LEU A 1 134 ? 18.063 17.258 89.750 1.00 32.62 131 LEU A N 1
ATOM 947 C CA . LEU A 1 134 ? 19.051 18.144 89.154 1.00 28.59 131 LEU A CA 1
ATOM 948 C C . LEU A 1 134 ? 18.421 19.488 88.793 1.00 31.64 131 LEU A C 1
ATOM 949 O O . LEU A 1 134 ? 18.942 20.556 89.136 1.00 30.11 131 LEU A O 1
ATOM 954 N N . PHE A 1 135 ? 17.279 19.450 88.125 1.00 32.93 132 PHE A N 1
ATOM 955 C CA . PHE A 1 135 ? 16.678 20.707 87.695 1.00 34.27 132 PHE A CA 1
ATOM 956 C C . PHE A 1 135 ? 16.058 21.494 88.837 1.00 31.36 132 PHE A C 1
ATOM 957 O O . PHE A 1 135 ? 16.038 22.730 88.815 1.00 34.08 132 PHE A O 1
ATOM 965 N N . ILE A 1 136 ? 15.601 20.788 89.862 1.00 33.27 133 ILE A N 1
ATOM 966 C CA . ILE A 1 136 ? 15.115 21.468 91.053 1.00 30.84 133 ILE A CA 1
ATOM 967 C C . ILE A 1 136 ? 16.266 22.237 91.689 1.00 36.39 133 ILE A C 1
ATOM 968 O O . ILE A 1 136 ? 16.120 23.394 92.050 1.00 29.70 133 ILE A O 1
ATOM 973 N N . LEU A 1 137 ? 17.414 21.582 91.819 1.00 32.10 134 LEU A N 1
ATOM 974 C CA . LEU A 1 137 ? 18.554 22.192 92.495 1.00 29.52 134 LEU A CA 1
ATOM 975 C C . LEU A 1 137 ? 19.131 23.347 91.669 1.00 29.22 134 LEU A C 1
ATOM 976 O O . LEU A 1 137 ? 19.483 24.391 92.215 1.00 29.35 134 LEU A O 1
ATOM 981 N N . LEU A 1 138 ? 19.212 23.169 90.354 1.00 25.97 135 LEU A N 1
ATOM 982 C CA . LEU A 1 138 ? 19.733 24.223 89.493 1.00 30.76 135 LEU A CA 1
ATOM 983 C C . LEU A 1 138 ? 18.845 25.456 89.582 1.00 30.06 135 LEU A C 1
ATOM 984 O O . LEU A 1 138 ? 19.333 26.593 89.558 1.00 28.68 135 LEU A O 1
ATOM 989 N N . LYS A 1 139 ? 17.538 25.234 89.688 1.00 34.62 136 LYS A N 1
ATOM 990 C CA . LYS A 1 139 ? 16.605 26.350 89.820 1.00 34.20 136 LYS A CA 1
ATOM 991 C C . LYS A 1 139 ? 16.804 27.092 91.130 1.00 31.70 136 LYS A C 1
ATOM 992 O O . LYS A 1 139 ? 16.757 28.323 91.162 1.00 35.39 136 LYS A O 1
ATOM 998 N N . LYS A 1 140 ? 17.017 26.365 92.223 1.00 33.39 137 LYS A N 1
ATOM 999 C CA . LYS A 1 140 ? 17.329 27.047 93.477 1.00 33.68 137 LYS A CA 1
ATOM 1000 C C . LYS A 1 140 ? 18.571 27.923 93.291 1.00 33.98 137 LYS A C 1
ATOM 1001 O O . LYS A 1 140 ? 18.614 29.049 93.773 1.00 30.22 137 LYS A O 1
ATOM 1007 N N . LEU A 1 141 ? 19.579 27.401 92.593 1.00 28.88 138 LEU A N 1
ATOM 1008 C CA . LEU A 1 141 ? 20.829 28.144 92.420 1.00 29.41 138 LEU A CA 1
ATOM 1009 C C . LEU A 1 141 ? 20.617 29.404 91.578 1.00 30.30 138 LEU A C 1
ATOM 1010 O O . LEU A 1 141 ? 21.126 30.474 91.907 1.00 28.76 138 LEU A O 1
ATOM 1015 N N . ARG A 1 142 ? 19.866 29.279 90.490 1.00 28.20 139 ARG A N 1
ATOM 1016 C CA . ARG A 1 142 ? 19.646 30.434 89.617 1.00 35.87 139 ARG A CA 1
ATOM 1017 C C . ARG A 1 142 ? 18.854 31.513 90.342 1.00 32.44 139 ARG A C 1
ATOM 1018 O O . ARG A 1 142 ? 19.163 32.705 90.230 1.00 33.06 139 ARG A O 1
ATOM 1026 N N . ASN A 1 143 ? 17.845 31.092 91.101 1.00 28.84 140 ASN A N 1
ATOM 1027 C CA . ASN A 1 143 ? 17.069 32.032 91.898 1.00 31.34 140 ASN A CA 1
ATOM 1028 C C . ASN A 1 143 ? 17.951 32.804 92.854 1.00 36.39 140 ASN A C 1
ATOM 1029 O O . ASN A 1 143 ? 17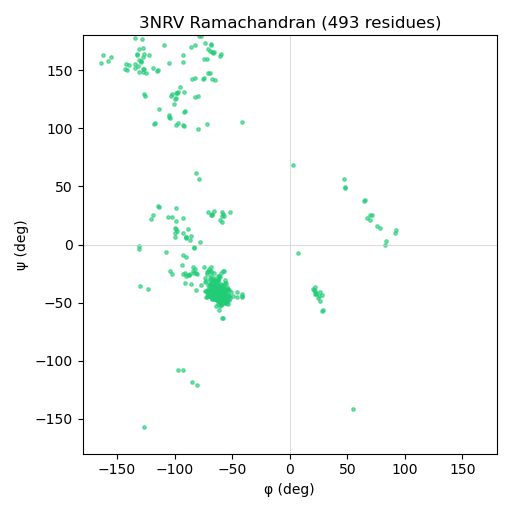.763 34.001 93.046 1.00 36.74 140 ASN A O 1
ATOM 1034 N N . LYS A 1 144 ? 18.905 32.119 93.484 1.00 31.51 141 LYS A N 1
ATOM 1035 C CA . LYS A 1 144 ? 19.748 32.790 94.453 1.00 30.70 141 LYS A CA 1
ATOM 1036 C C . LYS A 1 144 ? 20.739 33.721 93.756 1.00 34.08 141 LYS A C 1
ATOM 1037 O O . LYS A 1 144 ? 20.989 34.826 94.227 1.00 32.50 141 LYS A O 1
ATOM 1043 N N . VAL A 1 145 ? 21.300 33.279 92.636 1.00 32.19 142 VAL A N 1
ATOM 1044 C CA . VAL A 1 145 ? 22.259 34.108 91.907 1.00 28.51 142 VAL A CA 1
ATOM 1045 C C . VAL A 1 145 ? 21.597 35.444 91.503 1.00 35.33 142 VAL A C 1
ATOM 1046 O O . VAL A 1 145 ? 22.218 36.508 91.570 1.00 35.50 142 VAL A O 1
ATOM 1050 N N . ASP A 1 146 ? 20.327 35.383 91.110 1.00 36.01 143 ASP A N 1
ATOM 1051 C CA . ASP A 1 146 ? 19.575 36.597 90.775 1.00 38.79 143 ASP A CA 1
ATOM 1052 C C . ASP A 1 146 ? 19.569 37.607 91.928 1.00 42.91 143 ASP A C 1
ATOM 1053 O O . ASP A 1 146 ? 19.569 38.814 91.697 1.00 40.39 143 ASP A O 1
ATOM 1058 N N . GLN A 1 147 ? 19.572 37.114 93.165 1.00 40.96 144 GLN A N 1
ATOM 1059 C CA . GLN A 1 147 ? 19.519 37.984 94.335 1.00 37.48 144 GLN A CA 1
ATOM 1060 C C . GLN A 1 147 ? 20.883 38.496 94.775 1.00 42.63 144 GLN A C 1
ATOM 1061 O O . GLN A 1 147 ? 20.970 39.379 95.631 1.00 40.62 144 GLN A O 1
ATOM 1075 N N . GLN B 1 5 ? 8.815 28.923 44.125 1.00 66.28 2 GLN B N 1
ATOM 1076 C CA . GLN B 1 5 ? 7.572 29.586 44.503 1.00 60.53 2 GLN B CA 1
ATOM 1077 C C . GLN B 1 5 ? 6.487 29.443 43.433 1.00 60.66 2 GLN B C 1
ATOM 1078 O O . GLN B 1 5 ? 6.458 30.193 42.458 1.00 66.29 2 GLN B O 1
ATOM 1080 N N . LYS B 1 6 ? 5.594 28.480 43.629 1.00 53.74 3 LYS B N 1
ATOM 1081 C CA . LYS B 1 6 ? 4.480 28.254 42.713 1.00 50.55 3 LYS B CA 1
ATOM 1082 C C . LYS B 1 6 ? 3.178 28.717 43.355 1.00 51.67 3 LYS B C 1
ATOM 1083 O O . LYS B 1 6 ? 2.115 28.708 42.731 1.00 46.04 3 LYS B O 1
ATOM 1089 N N . ILE B 1 7 ? 3.276 29.096 44.624 1.00 42.08 4 ILE B N 1
ATOM 1090 C CA . ILE B 1 7 ? 2.121 29.468 45.428 1.00 38.36 4 ILE B CA 1
ATOM 1091 C C . ILE B 1 7 ? 2.353 30.851 46.010 1.00 42.22 4 ILE B C 1
ATOM 1092 O O . ILE B 1 7 ? 3.377 31.103 46.646 1.00 41.13 4 ILE B O 1
ATOM 1097 N N . ASN B 1 8 ? 1.393 31.740 45.810 1.00 35.05 5 ASN B N 1
ATOM 1098 C CA . ASN B 1 8 ? 1.457 33.052 46.431 1.00 35.24 5 ASN B CA 1
ATOM 1099 C C . ASN B 1 8 ? 0.738 33.044 47.770 1.00 32.10 5 ASN B C 1
ATOM 1100 O O . ASN B 1 8 ? -0.490 33.109 47.817 1.00 32.00 5 ASN B O 1
ATOM 1105 N N . ILE B 1 9 ? 1.516 32.985 48.850 1.00 26.67 6 ILE B N 1
ATOM 1106 C CA . ILE B 1 9 ? 0.983 32.809 50.206 1.00 31.95 6 ILE B CA 1
ATOM 1107 C C . ILE B 1 9 ? 0.002 33.911 50.590 1.00 38.22 6 ILE B C 1
ATOM 1108 O O . ILE B 1 9 ? -0.994 33.652 51.265 1.00 35.48 6 ILE B O 1
ATOM 1113 N N . ASP B 1 10 ? 0.284 35.139 50.159 1.00 37.02 7 ASP B N 1
ATOM 1114 C CA . ASP B 1 10 ? -0.590 36.276 50.451 1.00 40.68 7 ASP B CA 1
ATOM 1115 C C . ASP B 1 10 ? -1.986 36.085 49.879 1.00 38.44 7 ASP B C 1
ATOM 1116 O O . ASP B 1 10 ? -2.944 36.633 50.404 1.00 37.83 7 ASP B O 1
ATOM 1121 N N . ARG B 1 11 ? -2.099 35.323 48.796 1.00 27.88 8 ARG B N 1
ATOM 1122 C CA . ARG B 1 11 ? -3.403 35.111 48.161 1.00 32.05 8 ARG B CA 1
ATOM 1123 C C . ARG B 1 11 ? -3.836 33.648 48.277 1.00 32.75 8 ARG B C 1
ATOM 1124 O O . ARG B 1 11 ? -4.499 33.107 47.395 1.00 30.25 8 ARG B O 1
ATOM 1132 N N . HIS B 1 12 ? -3.450 33.017 49.383 1.00 28.27 9 HIS B N 1
ATOM 1133 C CA . HIS B 1 12 ? -3.713 31.590 49.610 1.00 28.58 9 HIS B CA 1
ATOM 1134 C C . HIS B 1 12 ? -4.600 31.545 50.853 1.00 29.81 9 HIS B C 1
ATOM 1135 O O . HIS B 1 12 ? -4.135 31.789 51.976 1.00 27.11 9 HIS B O 1
ATOM 1142 N N . ALA B 1 13 ? -5.891 31.306 50.655 1.00 23.40 10 ALA B N 1
ATOM 1143 C CA . ALA B 1 13 ? -6.839 31.418 51.762 1.00 26.46 10 ALA B CA 1
ATOM 1144 C C . ALA B 1 13 ? -6.524 30.409 52.858 1.00 26.41 10 ALA B C 1
ATOM 1145 O O . ALA B 1 13 ? -6.699 30.678 54.048 1.00 24.03 10 ALA B O 1
ATOM 1147 N N . THR B 1 14 ? -6.073 29.233 52.445 1.00 24.26 11 THR B N 1
ATOM 1148 C CA . THR B 1 14 ? -5.731 28.171 53.387 1.00 28.92 11 THR B CA 1
ATOM 1149 C C . THR B 1 14 ? -4.678 28.651 54.383 1.00 26.06 11 THR B C 1
ATOM 1150 O O . THR B 1 14 ? -4.802 28.462 55.603 1.00 24.97 11 THR B O 1
ATOM 1154 N N . ALA B 1 15 ? -3.645 29.291 53.848 1.00 25.45 12 ALA B N 1
ATOM 1155 C CA . ALA B 1 15 ? -2.569 29.847 54.656 1.00 29.07 12 ALA B CA 1
ATOM 1156 C C . ALA B 1 15 ? -3.054 31.007 55.544 1.00 27.35 12 ALA B C 1
ATOM 1157 O O . ALA B 1 15 ? -2.689 31.092 56.716 1.00 24.46 12 ALA B O 1
ATOM 1159 N N . GLN B 1 16 ? -3.853 31.917 54.989 1.00 22.24 13 GLN B N 1
ATOM 1160 C CA . GLN B 1 16 ? -4.298 33.079 55.774 1.00 24.28 13 GLN B CA 1
ATOM 1161 C C . GLN B 1 16 ? -5.184 32.646 56.944 1.00 27.04 13 GLN B C 1
ATOM 1162 O O . GLN B 1 16 ? -5.093 33.174 58.054 1.00 27.06 13 GLN B O 1
ATOM 1168 N N . ILE B 1 17 ? -6.048 31.679 56.682 1.00 24.45 14 ILE B N 1
ATOM 1169 C CA . ILE B 1 17 ? -6.930 31.151 57.713 1.00 23.62 14 ILE B CA 1
ATOM 1170 C C . ILE B 1 17 ? -6.117 30.531 58.841 1.00 27.62 14 ILE B C 1
ATOM 1171 O O . ILE B 1 17 ? -6.371 30.780 60.021 1.00 25.49 14 ILE B O 1
ATOM 1176 N N . ASN B 1 18 ? -5.137 29.717 58.480 1.00 23.34 15 ASN B N 1
ATOM 1177 C CA . ASN B 1 18 ? -4.384 28.987 59.489 1.00 23.65 15 ASN B CA 1
ATOM 1178 C C . ASN B 1 18 ? -3.481 29.914 60.302 1.00 26.71 15 ASN B C 1
ATOM 1179 O O . ASN B 1 18 ? -3.315 29.737 61.506 1.00 26.78 15 ASN B O 1
ATOM 1200 N N . LEU B 1 20 ? -4.128 33.122 60.829 1.00 27.32 17 LEU B N 1
ATOM 1201 C CA . LEU B 1 20 ? -4.990 33.961 61.658 1.00 30.24 17 LEU B CA 1
ATOM 1202 C C . LEU B 1 20 ? -5.462 33.216 62.909 1.00 33.32 17 LEU B C 1
ATOM 1203 O O . LEU B 1 20 ? -5.481 33.776 64.003 1.00 30.24 17 LEU B O 1
ATOM 1208 N N . ALA B 1 21 ? -5.791 31.934 62.769 1.00 30.05 18 ALA B N 1
ATOM 1209 C CA . ALA B 1 21 ? -6.147 31.155 63.945 1.00 33.25 18 ALA B CA 1
ATOM 1210 C C . ALA B 1 21 ? -4.973 31.048 64.933 1.00 32.56 18 ALA B C 1
ATOM 1211 O O . ALA B 1 21 ? -5.178 31.080 66.142 1.00 36.01 18 ALA B O 1
ATOM 1213 N N . ASN B 1 22 ? -3.754 30.909 64.421 1.00 31.03 19 ASN B N 1
ATOM 1214 C CA . ASN B 1 22 ? -2.579 30.796 65.282 1.00 36.60 19 ASN B CA 1
ATOM 1215 C C . ASN B 1 22 ? -2.337 32.141 65.962 1.00 44.60 19 ASN B C 1
ATOM 1216 O O . ASN B 1 22 ? -2.066 32.205 67.150 1.00 44.89 19 ASN B O 1
ATOM 1221 N N . LYS B 1 23 ? -2.430 33.217 65.185 1.00 35.67 20 LYS B N 1
ATOM 1222 C CA . LYS B 1 23 ? -2.112 34.558 65.689 1.00 41.80 20 LYS B CA 1
ATOM 1223 C C . LYS B 1 23 ? -3.128 35.032 66.704 1.00 35.84 20 LYS B C 1
ATOM 1224 O O . LYS B 1 23 ? -2.774 35.679 67.681 1.00 46.82 20 LYS B O 1
ATOM 1230 N N . LEU B 1 24 ? -4.390 34.690 66.485 1.00 34.03 21 LEU B N 1
ATOM 1231 C CA . LEU B 1 24 ? -5.404 34.931 67.502 1.00 34.97 21 LEU B CA 1
ATOM 1232 C C . LEU B 1 24 ? -5.016 34.186 68.779 1.00 50.16 21 LEU B C 1
ATOM 1233 O O . LEU B 1 24 ? -5.168 34.706 69.885 1.00 49.68 21 LEU B O 1
ATOM 1246 N N . LEU B 1 26 ? -1.919 33.076 70.015 1.00 55.62 23 LEU B N 1
ATOM 1247 C CA . LEU B 1 26 ? -0.811 33.688 70.737 1.00 69.49 23 LEU B CA 1
ATOM 1248 C C . LEU B 1 26 ? -1.109 35.149 71.085 1.00 66.20 23 LEU B C 1
ATOM 1249 O O . LEU B 1 26 ? -2.239 35.499 71.440 1.00 64.17 23 LEU B O 1
ATOM 1254 N N . TYR B 1 32 ? -10.486 34.662 79.882 1.00 82.89 29 TYR B N 1
ATOM 1255 C CA . TYR B 1 32 ? -9.199 33.986 79.802 1.00 72.27 29 TYR B CA 1
ATOM 1256 C C . TYR B 1 32 ? -9.381 32.473 79.945 1.00 80.10 29 TYR B C 1
ATOM 1257 O O . TYR B 1 32 ? -10.467 31.957 79.668 1.00 64.50 29 TYR B O 1
ATOM 1266 N N . THR B 1 33 ? -8.327 31.765 80.363 1.00 76.13 30 THR B N 1
ATOM 1267 C CA . THR B 1 33 ? -8.376 30.300 80.432 1.00 64.74 30 THR B CA 1
ATOM 1268 C C . THR B 1 33 ? -7.906 29.715 81.760 1.00 57.19 30 THR B C 1
ATOM 1269 O O . THR B 1 33 ? -8.439 28.697 82.203 1.00 47.27 30 THR B O 1
ATOM 1273 N N . GLN B 1 34 ? -6.904 30.338 82.380 1.00 50.39 31 GLN B N 1
ATOM 1274 C CA . GLN B 1 34 ? -6.529 29.960 83.737 1.00 61.88 31 GLN B CA 1
ATOM 1275 C C . GLN B 1 34 ? -7.788 30.045 84.604 1.00 53.62 31 GLN B C 1
ATOM 1276 O O . GLN B 1 34 ? -8.026 29.200 85.466 1.00 48.42 31 GLN B O 1
ATOM 1282 N N . LYS B 1 35 ? -8.594 31.074 84.346 1.00 51.51 32 LYS B N 1
ATOM 1283 C CA . LYS B 1 35 ? -9.883 31.253 84.999 1.00 50.95 32 LYS B CA 1
ATOM 1284 C C . LYS B 1 35 ? -10.614 29.914 85.108 1.00 44.12 32 LYS B C 1
ATOM 1285 O O . LYS B 1 35 ? -11.144 29.567 86.158 1.00 47.31 32 LYS B O 1
ATOM 1291 N N . PHE B 1 36 ? -10.618 29.149 84.023 1.00 41.77 33 PHE B N 1
ATOM 1292 C CA . PHE B 1 36 ? -11.369 27.906 83.987 1.00 36.96 33 PHE B CA 1
ATOM 1293 C C . PHE B 1 36 ? -10.586 26.682 84.443 1.00 36.83 33 PHE B C 1
ATOM 1294 O O . PHE B 1 36 ? -11.094 25.588 84.356 1.00 38.00 33 PHE B O 1
ATOM 1302 N N . GLY B 1 37 ? -9.361 26.864 84.922 1.00 37.12 34 GLY B N 1
ATOM 1303 C CA . GLY B 1 37 ? -8.624 25.762 85.522 1.00 39.86 34 GLY B CA 1
ATOM 1304 C C . GLY B 1 37 ? -7.720 24.959 84.587 1.00 49.43 34 GLY B C 1
ATOM 1305 O O . GLY B 1 37 ? -7.249 23.877 84.959 1.00 42.54 34 GLY B O 1
ATOM 1306 N N . ILE B 1 38 ? -7.477 25.473 83.379 1.00 47.81 35 ILE B N 1
ATOM 1307 C CA . ILE B 1 38 ? -6.593 24.797 82.415 1.00 41.63 35 ILE B CA 1
ATOM 1308 C C . ILE B 1 38 ? -5.588 25.774 81.826 1.00 45.14 35 ILE B C 1
ATOM 1309 O O . ILE B 1 38 ? -5.839 26.980 81.771 1.00 47.39 35 ILE B O 1
ATOM 1314 N N . GLY B 1 39 ? -4.442 25.254 81.400 1.00 45.15 36 GLY B N 1
ATOM 1315 C CA . GLY B 1 39 ? -3.423 26.078 80.768 1.00 43.70 36 GLY B CA 1
ATOM 1316 C C . GLY B 1 39 ? -3.577 26.098 79.250 1.00 36.93 36 GLY B C 1
ATOM 1317 O O . GLY B 1 39 ? -4.481 25.477 78.694 1.00 35.75 36 GLY B O 1
ATOM 1326 N N . THR B 1 41 ? -1.918 24.792 76.588 1.00 37.59 38 THR B N 1
ATOM 1327 C CA . THR B 1 41 ? -1.842 23.563 75.806 1.00 34.74 38 THR B CA 1
ATOM 1328 C C . THR B 1 41 ? -3.119 22.777 75.946 1.00 37.33 38 THR B C 1
ATOM 1329 O O . THR B 1 41 ? -3.655 22.240 74.965 1.00 30.03 38 THR B O 1
ATOM 1333 N N . GLU B 1 42 ? -3.628 22.710 77.173 1.00 34.72 39 GLU B N 1
ATOM 1334 C CA . GLU B 1 42 ? -4.914 22.064 77.390 1.00 32.39 39 GLU B CA 1
ATOM 1335 C C . GLU B 1 42 ? -5.993 22.730 76.538 1.00 26.83 39 GLU B C 1
ATOM 1336 O O . GLU B 1 42 ? -6.802 22.052 75.903 1.00 30.51 39 GLU B O 1
ATOM 1342 N N . TRP B 1 43 ? -6.005 24.061 76.535 1.00 30.02 40 TRP B N 1
ATOM 1343 C CA . TRP B 1 43 ? -7.049 24.803 75.815 1.00 34.28 40 TRP B CA 1
ATOM 1344 C C . TRP B 1 43 ? -6.945 24.548 74.305 1.00 28.52 40 TRP B C 1
ATOM 1345 O O . TRP B 1 43 ? -7.954 24.319 73.614 1.00 28.33 40 TRP B O 1
ATOM 1356 N N . ARG B 1 44 ? -5.716 24.566 73.803 1.00 31.61 41 ARG B N 1
ATOM 1357 C CA . ARG B 1 44 ? -5.482 24.308 72.364 1.00 32.25 41 ARG B CA 1
ATOM 1358 C C . ARG B 1 44 ? -5.965 22.923 71.963 1.00 27.92 41 ARG B C 1
ATOM 1359 O O . ARG B 1 44 ? -6.605 22.738 70.935 1.00 29.52 41 ARG B O 1
ATOM 1367 N N . ILE B 1 45 ? -5.705 21.942 72.820 1.00 34.30 42 ILE B N 1
ATOM 1368 C CA . ILE B 1 45 ? -6.151 20.582 72.545 1.00 28.46 42 ILE B CA 1
ATOM 1369 C C . ILE B 1 45 ? -7.665 20.467 72.599 1.00 28.38 42 ILE B C 1
ATOM 1370 O O . ILE B 1 45 ? -8.284 19.898 71.699 1.00 29.30 42 ILE B O 1
ATOM 1375 N N . ILE B 1 46 ? -8.271 21.040 73.638 1.00 33.59 43 ILE B N 1
ATOM 1376 C CA . ILE B 1 46 ? -9.728 21.122 73.703 1.00 29.91 43 ILE B CA 1
ATOM 1377 C C . ILE B 1 46 ? -10.286 21.728 72.415 1.00 25.67 43 ILE B C 1
ATOM 1378 O O . ILE B 1 46 ? -11.240 21.218 71.831 1.00 30.11 43 ILE B O 1
ATOM 1383 N N . SER B 1 47 ? -9.664 22.813 71.966 1.00 29.67 44 SER B N 1
ATOM 1384 C CA . SER B 1 47 ? -10.137 23.504 70.768 1.00 30.77 44 SER B CA 1
ATOM 1385 C C . SER B 1 47 ? -10.079 22.605 69.547 1.00 28.02 44 SER B C 1
ATOM 1386 O O . SER B 1 47 ? -11.031 22.538 68.768 1.00 28.75 44 SER B O 1
ATOM 1389 N N . VAL B 1 48 ? -8.962 21.907 69.370 1.00 31.40 45 VAL B N 1
ATOM 1390 C CA . VAL B 1 48 ? -8.851 20.990 68.231 1.00 25.58 45 VAL B CA 1
ATOM 1391 C C . VAL B 1 48 ? -9.931 19.927 68.319 1.00 28.69 45 VAL B C 1
ATOM 1392 O O . VAL B 1 48 ? -10.605 19.617 67.342 1.00 32.77 45 VAL B O 1
ATOM 1396 N N . LEU B 1 49 ? -10.102 19.362 69.510 1.00 33.42 46 LEU B N 1
ATOM 1397 C CA . LEU B 1 49 ? -11.078 18.288 69.682 1.00 29.37 46 LEU B CA 1
ATOM 1398 C C . LEU B 1 49 ? -12.505 18.751 69.414 1.00 31.91 46 LEU B C 1
ATOM 1399 O O . LEU B 1 49 ? -13.324 17.969 68.941 1.00 34.98 46 LEU B O 1
ATOM 1404 N N . SER B 1 50 ? -12.805 20.023 69.689 1.00 32.97 47 SER B N 1
ATOM 1405 C CA . SER B 1 50 ? -14.139 20.560 69.393 1.00 36.60 47 SER B CA 1
ATOM 1406 C C . SER B 1 50 ? -14.385 20.696 67.893 1.00 43.49 47 SER B C 1
ATOM 1407 O O . SER B 1 50 ? -15.528 20.776 67.453 1.00 41.92 47 SER B O 1
ATOM 1410 N N . SER B 1 51 ? -13.310 20.743 67.111 1.00 33.87 48 SER B N 1
ATOM 1411 C CA . SER B 1 51 ? -13.441 21.033 65.687 1.00 38.34 48 SER B CA 1
ATOM 1412 C C . SER B 1 51 ? -13.788 19.791 64.845 1.00 38.77 48 SER B C 1
ATOM 1413 O O . SER B 1 51 ? -14.356 19.907 63.759 1.00 31.54 48 SER B O 1
ATOM 1416 N N . ALA B 1 52 ? -13.451 18.602 65.343 1.00 33.92 49 ALA B N 1
ATOM 1417 C CA . ALA B 1 52 ? -13.698 17.380 64.567 1.00 41.69 49 ALA B CA 1
ATOM 1418 C C . ALA B 1 52 ? -13.663 16.128 65.439 1.00 44.03 49 ALA B C 1
ATOM 1419 O O . ALA B 1 52 ? -13.138 16.151 66.542 1.00 46.51 49 ALA B O 1
ATOM 1421 N N . SER B 1 53 ? -14.197 15.027 64.931 1.00 52.87 50 SER B N 1
ATOM 1422 C CA . SER B 1 53 ? -14.301 13.811 65.738 1.00 55.43 50 SER B CA 1
ATOM 1423 C C . SER B 1 53 ? -13.114 12.870 65.569 1.00 52.73 50 SER B C 1
ATOM 1424 O O . SER B 1 53 ? -12.408 12.917 64.560 1.00 48.14 50 SER B O 1
ATOM 1427 N N . ASP B 1 54 ? -12.905 12.017 66.571 1.00 54.58 51 ASP B N 1
ATOM 1428 C CA . ASP B 1 54 ? -11.869 10.983 66.516 1.00 59.97 51 ASP B CA 1
ATOM 1429 C C . ASP B 1 54 ? -10.525 11.526 66.032 1.00 57.89 51 ASP B C 1
ATOM 1430 O O . ASP B 1 54 ? -10.057 11.185 64.942 1.00 54.96 51 ASP B O 1
ATOM 1435 N N A CYS B 1 55 ? -9.919 12.394 66.835 0.65 50.44 52 CYS B N 1
ATOM 1436 N N B CYS B 1 55 ? -9.911 12.361 66.858 0.35 50.43 52 CYS B N 1
ATOM 1437 C CA A CYS B 1 55 ? -8.590 12.909 66.544 0.65 46.67 52 CYS B CA 1
ATOM 1438 C CA B CYS B 1 55 ? -8.587 12.872 66.568 0.35 46.67 52 CYS B CA 1
ATOM 1439 C C A CYS B 1 55 ? -7.561 11.928 67.117 0.65 47.55 52 CYS B C 1
ATOM 1440 C C B CYS B 1 55 ? -7.556 11.899 67.122 0.35 47.49 52 CYS B C 1
ATOM 1441 O O A CYS B 1 55 ? -7.901 11.092 67.954 0.65 49.48 52 CYS B O 1
ATOM 1442 O O B CYS B 1 55 ? -7.879 11.055 67.957 0.35 49.46 52 CYS B O 1
ATOM 1447 N N . SER B 1 56 ? -6.319 12.004 66.654 1.00 38.12 53 SER B N 1
ATOM 1448 C CA . SER B 1 56 ? -5.258 11.153 67.178 1.00 36.44 53 SER B CA 1
ATOM 1449 C C . SER B 1 56 ? -4.164 12.011 67.776 1.00 37.23 53 SER B C 1
ATOM 1450 O O . SER B 1 56 ? -4.051 13.208 67.469 1.00 33.17 53 SER B O 1
ATOM 1453 N N . VAL B 1 57 ? -3.334 11.403 68.608 1.00 31.23 54 VAL B N 1
ATOM 1454 C CA . VAL B 1 57 ? -2.204 12.119 69.172 1.00 35.89 54 VAL B CA 1
ATOM 1455 C C . VAL B 1 57 ? -1.291 12.609 68.051 1.00 32.90 54 VAL B C 1
ATOM 1456 O O . VAL B 1 57 ? -0.733 13.705 68.125 1.00 34.45 54 VAL B O 1
ATOM 1460 N N . GLN B 1 58 ? -1.131 11.777 67.028 1.00 30.38 55 GLN B N 1
ATOM 1461 C CA . GLN B 1 58 ? -0.287 12.130 65.887 1.00 36.53 55 GLN B CA 1
ATOM 1462 C C . GLN B 1 58 ? -0.767 13.408 65.178 1.00 30.57 55 GLN B C 1
ATOM 1463 O O . GLN B 1 58 ? 0.015 14.325 64.918 1.00 27.80 55 GLN B O 1
ATOM 1469 N N . LYS B 1 59 ? -2.049 13.444 64.847 1.00 26.54 56 LYS B N 1
ATOM 1470 C CA . LYS B 1 59 ? -2.606 14.585 64.139 1.00 26.93 56 LYS B CA 1
ATOM 1471 C C . LYS B 1 59 ? -2.578 15.856 64.975 1.00 32.37 56 LYS B C 1
ATOM 1472 O O . LYS B 1 59 ? -2.294 16.943 64.464 1.00 29.53 56 LYS B O 1
ATOM 1478 N N . ILE B 1 60 ? -2.872 15.727 66.266 1.00 29.90 57 ILE B N 1
ATOM 1479 C CA . ILE B 1 60 ? -2.852 16.872 67.151 1.00 31.53 57 ILE B CA 1
ATOM 1480 C C . ILE B 1 60 ? -1.443 17.413 67.275 1.00 34.10 57 ILE B C 1
ATOM 1481 O O . ILE B 1 60 ? -1.204 18.621 67.204 1.00 32.11 57 ILE B O 1
ATOM 1486 N N . SER B 1 61 ? -0.506 16.505 67.486 1.00 30.18 58 SER B N 1
ATOM 1487 C CA . SER B 1 61 ? 0.898 16.861 67.605 1.00 27.83 58 SER B CA 1
ATOM 1488 C C . SER B 1 61 ? 1.372 17.598 66.336 1.00 31.96 58 SER B C 1
ATOM 1489 O O . SER B 1 61 ? 2.081 18.602 66.396 1.00 30.07 58 SER B O 1
ATOM 1492 N N . ASP B 1 62 ? 0.976 17.081 65.182 1.00 28.65 59 ASP B N 1
ATOM 1493 C CA . ASP B 1 62 ? 1.308 17.719 63.916 1.00 26.56 59 ASP B CA 1
ATOM 1494 C C . ASP B 1 62 ? 0.785 19.170 63.859 1.00 24.88 59 ASP B C 1
ATOM 1495 O O . ASP B 1 62 ? 1.556 20.117 63.775 1.00 28.25 59 ASP B O 1
ATOM 1500 N N . ILE B 1 63 ? -0.525 19.339 63.911 1.00 24.28 60 ILE B N 1
ATOM 1501 C CA . ILE B 1 63 ? -1.090 20.660 63.657 1.00 26.87 60 ILE B CA 1
ATOM 1502 C C . ILE B 1 63 ? -0.796 21.699 64.723 1.00 31.93 60 ILE B C 1
ATOM 1503 O O . ILE B 1 63 ? -0.819 22.892 64.428 1.00 26.19 60 ILE B O 1
ATOM 1508 N N . LEU B 1 64 ? -0.511 21.260 65.952 1.00 27.35 61 LEU B N 1
ATOM 1509 C CA . LEU B 1 64 ? -0.188 22.193 67.025 1.00 26.20 61 LEU B CA 1
ATOM 1510 C C . LEU B 1 64 ? 1.297 22.460 67.091 1.00 31.44 61 LEU B C 1
ATOM 1511 O O . LEU B 1 64 ? 1.724 23.367 67.795 1.00 30.88 61 LEU B O 1
ATOM 1516 N N . GLY B 1 65 ? 2.086 21.677 66.352 1.00 30.40 62 GLY B N 1
ATOM 1517 C CA . GLY B 1 65 ? 3.534 21.793 66.420 1.00 27.03 62 GLY B CA 1
ATOM 1518 C C . GLY B 1 65 ? 4.092 21.426 67.795 1.00 32.52 62 GLY B C 1
ATOM 1519 O O . GLY B 1 65 ? 5.041 22.045 68.264 1.00 29.50 62 GLY B O 1
ATOM 1520 N N . LEU B 1 66 ? 3.499 20.417 68.438 1.00 31.90 63 LEU B N 1
ATOM 1521 C CA . LEU B 1 66 ? 3.939 19.952 69.760 1.00 35.44 63 LEU B CA 1
ATOM 1522 C C . LEU B 1 66 ? 4.495 18.545 69.682 1.00 30.24 63 LEU B C 1
ATOM 1523 O O . LEU B 1 66 ? 4.050 17.752 68.865 1.00 34.99 63 LEU B O 1
ATOM 1528 N N . ASP B 1 67 ? 5.443 18.213 70.551 1.00 37.45 64 ASP B N 1
ATOM 1529 C CA . ASP B 1 67 ? 5.953 16.848 70.562 1.00 37.40 64 ASP B CA 1
ATOM 1530 C C . ASP B 1 67 ? 4.892 15.890 71.118 1.00 39.79 64 ASP B C 1
ATOM 1531 O O . ASP B 1 67 ? 4.075 16.275 71.963 1.00 34.27 64 ASP B O 1
ATOM 1536 N N . LYS B 1 68 ? 4.895 14.659 70.615 1.00 38.09 65 LYS B N 1
ATOM 1537 C CA . LYS B 1 68 ? 3.868 13.678 70.948 1.00 47.90 65 LYS B CA 1
ATOM 1538 C C . LYS B 1 68 ? 3.778 13.425 72.447 1.00 43.53 65 LYS B C 1
ATOM 1539 O O . LYS B 1 68 ? 2.687 13.257 72.986 1.00 43.63 65 LYS B O 1
ATOM 1545 N N . ALA B 1 69 ? 4.933 13.411 73.105 1.00 41.95 66 ALA B N 1
ATOM 1546 C CA . ALA B 1 69 ? 5.007 13.184 74.538 1.00 52.21 66 ALA B CA 1
ATOM 1547 C C . ALA B 1 69 ? 4.221 14.243 75.279 1.00 49.35 66 ALA B C 1
ATOM 1548 O O . ALA B 1 69 ? 3.504 13.940 76.232 1.00 47.26 66 ALA B O 1
ATOM 1550 N N . ALA B 1 70 ? 4.375 15.494 74.852 1.00 40.79 67 ALA B N 1
ATOM 1551 C CA . ALA B 1 70 ? 3.662 16.591 75.485 1.00 38.76 67 ALA B CA 1
ATOM 1552 C C . ALA B 1 70 ? 2.157 16.442 75.238 1.00 35.56 67 ALA B C 1
ATOM 1553 O O . ALA B 1 70 ? 1.353 16.641 76.140 1.00 39.13 67 ALA B O 1
ATOM 1555 N N . VAL B 1 71 ? 1.771 16.074 74.026 1.00 31.93 68 VAL B N 1
ATOM 1556 C CA . VAL B 1 71 ? 0.354 15.932 73.721 1.00 30.80 68 VAL B CA 1
ATOM 1557 C C . VAL B 1 71 ? -0.267 14.819 74.570 1.00 47.58 68 VAL B C 1
ATOM 1558 O O . VAL B 1 71 ? -1.348 15.000 75.157 1.00 35.70 68 VAL B O 1
ATOM 1562 N N . SER B 1 72 ? 0.427 13.678 74.623 1.00 38.37 69 SER B N 1
ATOM 1563 C CA . SER B 1 72 ? -0.001 12.534 75.425 1.00 41.69 69 SER B CA 1
ATOM 1564 C C . SER B 1 72 ? -0.185 12.902 76.893 1.00 34.20 69 SER B C 1
ATOM 1565 O O . SER B 1 72 ? -1.191 12.552 77.489 1.00 42.30 69 SER B O 1
ATOM 1568 N N . ARG B 1 73 ? 0.787 13.593 77.474 1.00 35.52 70 ARG B N 1
ATOM 1569 C CA . ARG B 1 73 ? 0.669 14.023 78.859 1.00 45.01 70 ARG B CA 1
ATOM 1570 C C . ARG B 1 73 ? -0.561 14.901 79.060 1.00 51.38 70 ARG B C 1
ATOM 1571 O O . ARG B 1 73 ? -1.307 14.743 80.031 1.00 40.27 70 ARG B O 1
ATOM 1579 N N . THR B 1 74 ? -0.778 15.833 78.140 1.00 34.65 71 THR B N 1
ATOM 1580 C CA . THR B 1 74 ? -1.881 16.764 78.296 1.00 35.49 71 THR B CA 1
ATOM 1581 C C . THR B 1 74 ? -3.212 16.042 78.131 1.00 39.70 71 THR B C 1
ATOM 1582 O O . THR B 1 74 ? -4.192 16.357 78.816 1.00 39.77 71 THR B O 1
ATOM 1586 N N . VAL B 1 75 ? -3.244 15.067 77.233 1.00 34.18 72 VAL B N 1
ATOM 1587 C CA . VAL B 1 75 ? -4.464 14.311 77.003 1.00 37.98 72 VAL B CA 1
ATOM 1588 C C . VAL B 1 75 ? -4.865 13.543 78.274 1.00 51.05 72 VAL B C 1
ATOM 1589 O O . VAL B 1 75 ? -6.039 13.524 78.651 1.00 47.24 72 VAL B O 1
ATOM 1593 N N . LYS B 1 76 ? -3.896 12.913 78.931 1.00 47.68 73 LYS B N 1
ATOM 1594 C CA . LYS B 1 76 ? -4.208 12.160 80.148 1.00 53.68 73 LYS B CA 1
ATOM 1595 C C . LYS B 1 76 ? -4.763 13.109 81.214 1.00 53.12 73 LYS B C 1
ATOM 1596 O O . LYS B 1 76 ? -5.757 12.810 81.875 1.00 50.95 73 LYS B O 1
ATOM 1602 N N . LYS B 1 77 ? -4.127 14.266 81.353 1.00 43.41 74 LYS B N 1
ATOM 1603 C CA . LYS B 1 77 ? -4.556 15.264 82.318 1.00 52.85 74 LYS B CA 1
ATOM 1604 C C . LYS B 1 77 ? -5.995 15.734 82.072 1.00 55.33 74 LYS B C 1
ATOM 1605 O O . LYS B 1 77 ? -6.734 16.030 83.020 1.00 51.62 74 LYS B O 1
ATOM 1611 N N . LEU B 1 78 ? -6.395 15.793 80.805 1.00 48.46 75 LEU B N 1
ATOM 1612 C CA . LEU B 1 78 ? -7.744 16.222 80.446 1.00 49.61 75 LEU B CA 1
ATOM 1613 C C . LEU B 1 78 ? -8.709 15.052 80.614 1.00 54.97 75 LEU B C 1
ATOM 1614 O O . LEU B 1 78 ? -9.915 15.238 80.802 1.00 54.07 75 LEU B O 1
ATOM 1619 N N . GLU B 1 79 ? -8.176 13.841 80.540 1.00 47.52 76 GLU B N 1
ATOM 1620 C CA . GLU B 1 79 ? -8.954 12.677 80.933 1.00 59.07 76 GLU B CA 1
ATOM 1621 C C . GLU B 1 79 ? -9.280 12.748 82.429 1.00 57.64 76 GLU B C 1
ATOM 1622 O O . GLU B 1 79 ? -10.443 12.652 82.827 1.00 59.89 76 GLU B O 1
ATOM 1628 N N . GLU B 1 80 ? -8.247 12.938 83.244 1.00 49.20 77 GLU B N 1
ATOM 1629 C CA . GLU B 1 80 ? -8.409 13.059 84.689 1.00 56.24 77 GLU B CA 1
ATOM 1630 C C . GLU B 1 80 ? -9.394 14.161 85.100 1.00 66.59 77 GLU B C 1
ATOM 1631 O O . GLU B 1 80 ? -10.084 14.038 86.117 1.00 65.42 77 GLU B O 1
ATOM 1637 N N . LYS B 1 81 ? -9.449 15.242 84.324 1.00 53.29 78 LYS B N 1
ATOM 1638 C CA . LYS B 1 81 ? -10.320 16.361 84.646 1.00 49.16 78 LYS B CA 1
ATOM 1639 C C . LYS B 1 81 ? -11.713 16.146 84.079 1.00 51.90 78 LYS B C 1
ATOM 1640 O O . LYS B 1 81 ? -12.571 17.025 84.177 1.00 58.51 78 LYS B O 1
ATOM 1646 N N . LYS B 1 82 ? -11.924 14.975 83.485 1.00 43.40 79 LYS B N 1
ATOM 1647 C CA . LYS B 1 82 ? -13.227 14.576 82.950 1.00 52.98 79 LYS B CA 1
ATOM 1648 C C . LYS B 1 82 ? -13.631 15.244 81.624 1.00 59.88 79 LYS B C 1
ATOM 1649 O O . LYS B 1 82 ? -14.801 15.198 81.231 1.00 55.43 79 LYS B O 1
ATOM 1655 N N . TYR B 1 83 ? -12.672 15.844 80.925 1.00 54.80 80 TYR B N 1
ATOM 1656 C CA . TYR B 1 83 ? -12.973 16.547 79.672 1.00 49.35 80 TYR B CA 1
ATOM 1657 C C . TYR B 1 83 ? -12.823 15.668 78.429 1.00 45.33 80 TYR B C 1
ATOM 1658 O O . TYR B 1 83 ? -13.463 15.906 77.397 1.00 43.27 80 TYR B O 1
ATOM 1667 N N . ILE B 1 84 ? -11.993 14.638 78.543 1.00 48.91 81 ILE B N 1
ATOM 1668 C CA . ILE B 1 84 ? -11.689 13.752 77.420 1.00 48.73 81 ILE B CA 1
ATOM 1669 C C . ILE B 1 84 ? -11.957 12.286 77.750 1.00 57.42 81 ILE B C 1
ATOM 1670 O O . ILE B 1 84 ? -11.788 11.869 78.890 1.00 52.84 81 ILE B O 1
ATOM 1675 N N . GLU B 1 85 ? -12.363 11.512 76.746 1.00 64.30 82 GLU B N 1
ATOM 1676 C CA . GLU B 1 85 ? -12.406 10.055 76.852 1.00 67.64 82 GLU B CA 1
ATOM 1677 C C . GLU B 1 85 ? -11.634 9.422 75.689 1.00 81.02 82 GLU B C 1
ATOM 1678 O O . GLU B 1 85 ? -11.351 10.085 74.686 1.00 72.07 82 GLU B O 1
ATOM 1684 N N . VAL B 1 86 ? -11.301 8.140 75.812 1.00 94.27 83 VAL B N 1
ATOM 1685 C CA . VAL B 1 86 ? -10.596 7.436 74.740 1.00 92.51 83 VAL B CA 1
ATOM 1686 C C . VAL B 1 86 ? -11.290 6.129 74.356 1.00 87.40 83 VAL B C 1
ATOM 1687 O O . VAL B 1 86 ? -11.043 5.571 73.286 1.00 79.67 83 VAL B O 1
ATOM 1691 N N . TYR B 1 96 ? -5.843 4.947 68.425 1.00 92.35 93 TYR B N 1
ATOM 1692 C CA . TYR B 1 96 ? -6.549 5.581 69.534 1.00 90.53 93 TYR B CA 1
ATOM 1693 C C . TYR B 1 96 ? -7.253 6.860 69.089 1.00 82.19 93 TYR B C 1
ATOM 1694 O O . TYR B 1 96 ? -6.611 7.819 68.667 1.00 71.38 93 TYR B O 1
ATOM 1703 N N . ALA B 1 97 ? -8.579 6.863 69.179 1.00 77.05 94 ALA B N 1
ATOM 1704 C CA . ALA B 1 97 ? -9.368 8.029 68.804 1.00 62.54 94 ALA B CA 1
ATOM 1705 C C . ALA B 1 97 ? -9.768 8.817 70.043 1.00 66.89 94 ALA B C 1
ATOM 1706 O O . ALA B 1 97 ? -10.357 8.273 70.981 1.00 65.62 94 ALA B O 1
ATOM 1708 N N . ILE B 1 98 ? -9.439 10.101 70.039 1.00 51.37 95 ILE B N 1
ATOM 1709 C CA . ILE B 1 98 ? -9.692 10.966 71.180 1.00 44.40 95 ILE B CA 1
ATOM 1710 C C . ILE B 1 98 ? -10.917 11.829 70.933 1.00 44.27 95 ILE B C 1
ATOM 1711 O O . ILE B 1 98 ? -11.038 12.464 69.882 1.00 42.28 95 ILE B O 1
ATOM 1716 N N . ASN B 1 99 ? -11.834 11.842 71.896 1.00 45.30 96 ASN B N 1
ATOM 1717 C CA . ASN B 1 99 ? -13.025 12.682 71.814 1.00 39.51 96 ASN B CA 1
ATOM 1718 C C . ASN B 1 99 ? -13.288 13.410 73.127 1.00 45.49 96 ASN B C 1
ATOM 1719 O O . ASN B 1 99 ? -12.898 12.933 74.194 1.00 49.44 96 ASN B O 1
ATOM 1724 N N . LEU B 1 100 ? -13.930 14.576 73.037 1.00 43.03 97 LEU B N 1
ATOM 1725 C CA . LEU B 1 100 ? -14.388 15.301 74.221 1.00 46.82 97 LEU B CA 1
ATOM 1726 C C . LEU B 1 100 ? -15.615 14.634 74.820 1.00 43.82 97 LEU B C 1
ATOM 1727 O O . LEU B 1 100 ? -16.487 14.158 74.096 1.00 41.29 97 LEU B O 1
ATOM 1732 N N . THR B 1 101 ? -15.695 14.630 76.143 1.00 43.20 98 THR B N 1
ATOM 1733 C CA . THR B 1 101 ? -16.968 14.368 76.811 1.00 49.59 98 THR B CA 1
ATOM 1734 C C . THR B 1 101 ? -17.893 15.569 76.601 1.00 50.56 98 THR B C 1
ATOM 1735 O O . THR B 1 101 ? -17.446 16.628 76.146 1.00 50.34 98 THR B O 1
ATOM 1739 N N . GLU B 1 102 ? -19.175 15.416 76.924 1.00 49.88 99 GLU B N 1
ATOM 1740 C CA . GLU B 1 102 ? -20.107 16.548 76.903 1.00 49.17 99 GLU B CA 1
ATOM 1741 C C . GLU B 1 102 ? -19.517 17.684 77.723 1.00 41.75 99 GLU B C 1
ATOM 1742 O O . GLU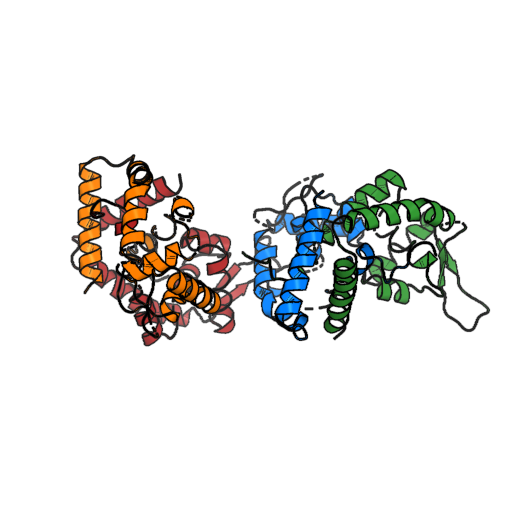 B 1 102 ? -19.658 18.869 77.387 1.00 42.94 99 GLU B O 1
ATOM 1756 N N . GLY B 1 104 ? -16.314 18.286 78.253 1.00 45.54 101 GLY B N 1
ATOM 1757 C CA . GLY B 1 104 ? -15.242 18.902 77.492 1.00 39.98 101 GLY B CA 1
ATOM 1758 C C . GLY B 1 104 ? -15.818 19.881 76.488 1.00 38.39 101 GLY B C 1
ATOM 1759 O O . GLY B 1 104 ? -15.313 20.995 76.346 1.00 38.73 101 GLY B O 1
ATOM 1760 N N . GLN B 1 105 ? -16.878 19.472 75.793 1.00 34.87 102 GLN B N 1
ATOM 1761 C CA . GLN B 1 105 ? -17.533 20.355 74.837 1.00 37.75 102 GLN B CA 1
ATOM 1762 C C . GLN B 1 105 ? -18.115 21.602 75.524 1.00 43.97 102 GLN B C 1
ATOM 1763 O O . GLN B 1 105 ? -18.085 22.706 74.968 1.00 39.33 102 GLN B O 1
ATOM 1769 N N . GLU B 1 106 ? -18.637 21.423 76.734 1.00 43.24 103 GLU B N 1
ATOM 1770 C CA . GLU B 1 106 ? -19.171 22.558 77.489 1.00 43.38 103 GLU B CA 1
ATOM 1771 C C . GLU B 1 106 ? -18.086 23.550 77.855 1.00 33.22 103 GLU B C 1
ATOM 1772 O O . GLU B 1 106 ? -18.277 24.763 77.730 1.00 35.28 103 GLU B O 1
ATOM 1778 N N . LEU B 1 107 ? -16.951 23.041 78.316 1.00 33.78 104 LEU B N 1
ATOM 1779 C CA . LEU B 1 107 ? -15.828 23.904 78.644 1.00 30.38 104 LEU B CA 1
ATOM 1780 C C . LEU B 1 107 ? -15.462 24.826 77.481 1.00 37.60 104 LEU B C 1
ATOM 1781 O O . LEU B 1 107 ? -15.299 26.035 77.655 1.00 39.43 104 LEU B O 1
ATOM 1786 N N . TYR B 1 108 ? -15.349 24.256 76.286 1.00 39.75 105 TYR B N 1
ATOM 1787 C CA . TYR B 1 108 ? -15.025 25.047 75.110 1.00 35.44 105 TYR B CA 1
ATOM 1788 C C . TYR B 1 108 ? -16.070 26.143 74.875 1.00 34.56 105 TYR B C 1
ATOM 1789 O O . TYR B 1 108 ? -15.743 27.299 74.573 1.00 35.29 105 TYR B O 1
ATOM 1798 N N . GLU B 1 109 ? -17.337 25.769 74.986 1.00 36.15 106 GLU B N 1
ATOM 1799 C CA . GLU B 1 109 ? -18.414 26.707 74.704 1.00 33.82 106 GLU B CA 1
ATOM 1800 C C . GLU B 1 109 ? -18.522 27.796 75.765 1.00 37.55 106 GLU B C 1
ATOM 1801 O O . GLU B 1 109 ? -18.695 28.986 75.444 1.00 39.76 106 GLU B O 1
ATOM 1807 N N . VAL B 1 110 ? -18.430 27.389 77.028 1.00 33.84 107 VAL B N 1
ATOM 1808 C CA . VAL B 1 110 ? -18.558 28.337 78.123 1.00 35.26 107 VAL B CA 1
ATOM 1809 C C . VAL B 1 110 ? -17.374 29.292 78.145 1.00 31.20 107 VAL B C 1
ATOM 1810 O O . VAL B 1 110 ? -17.546 30.497 78.294 1.00 34.96 107 VAL B O 1
ATOM 1814 N N . ALA B 1 111 ? -16.164 28.760 77.999 1.00 32.70 108 ALA B N 1
ATOM 1815 C CA . ALA B 1 111 ? -14.986 29.617 78.042 1.00 32.25 108 ALA B CA 1
ATOM 1816 C C . ALA B 1 111 ? -14.984 30.587 76.855 1.00 35.59 108 ALA B C 1
ATOM 1817 O O . ALA B 1 111 ? -14.555 31.731 76.988 1.00 33.82 108 ALA B O 1
ATOM 1819 N N . SER B 1 112 ? -15.488 30.135 75.706 1.00 34.51 109 SER B N 1
ATOM 1820 C CA . SER B 1 112 ? -15.634 31.026 74.544 1.00 38.08 109 SER B CA 1
ATOM 1821 C C . SER B 1 112 ? -16.682 32.105 74.794 1.00 33.93 109 SER B C 1
ATOM 1822 O O . SER B 1 112 ? -16.456 33.286 74.509 1.00 34.22 109 SER B O 1
ATOM 1825 N N . ASP B 1 113 ? -17.835 31.681 75.308 1.00 32.56 110 ASP B N 1
ATOM 1826 C CA . ASP B 1 113 ? -18.949 32.598 75.563 1.00 34.28 110 ASP B CA 1
ATOM 1827 C C . ASP B 1 113 ? -18.527 33.654 76.580 1.00 34.61 110 ASP B C 1
ATOM 1828 O O . ASP B 1 113 ? -18.897 34.811 76.453 1.00 33.63 110 ASP B O 1
ATOM 1833 N N . PHE B 1 114 ? -17.732 33.257 77.572 1.00 33.03 111 PHE B N 1
ATOM 1834 C CA . PHE B 1 114 ? -17.212 34.206 78.565 1.00 33.52 111 PHE B CA 1
ATOM 1835 C C . PHE B 1 114 ? -16.208 35.214 78.023 1.00 40.17 111 PHE B C 1
ATOM 1836 O O . PHE B 1 114 ? -15.974 36.258 78.634 1.00 39.99 111 PHE B O 1
ATOM 1844 N N . ALA B 1 115 ? -15.613 34.905 76.878 1.00 36.47 112 ALA B N 1
ATOM 1845 C CA . ALA B 1 115 ? -14.589 35.768 76.309 1.00 39.49 112 ALA B CA 1
ATOM 1846 C C . ALA B 1 115 ? -15.112 36.696 75.204 1.00 43.88 112 ALA B C 1
ATOM 1847 O O . ALA B 1 115 ? -14.325 37.206 74.410 1.00 40.85 112 ALA B O 1
ATOM 1849 N N . ILE B 1 116 ? -16.421 36.931 75.154 1.00 43.44 113 ILE B N 1
ATOM 1850 C CA . ILE B 1 116 ? -17.000 37.717 74.058 1.00 47.19 113 ILE B CA 1
ATOM 1851 C C . ILE B 1 116 ? -16.457 39.140 73.950 1.00 53.46 113 ILE B C 1
ATOM 1852 O O . ILE B 1 116 ? -16.492 39.730 72.870 1.00 49.54 113 ILE B O 1
ATOM 1857 N N . GLU B 1 117 ? -15.958 39.694 75.051 1.00 50.70 114 GLU B N 1
ATOM 1858 C CA . GLU B 1 117 ? -15.461 41.066 75.016 1.00 54.77 114 GLU B CA 1
ATOM 1859 C C . GLU B 1 117 ? -14.234 41.177 74.135 1.00 53.46 114 GLU B C 1
ATOM 1860 O O . GLU B 1 117 ? -13.982 42.220 73.530 1.00 54.24 114 GLU B O 1
ATOM 1866 N N . ARG B 1 118 ? -13.469 40.096 74.073 1.00 43.90 115 ARG B N 1
ATOM 1867 C CA . ARG B 1 118 ? -12.340 40.028 73.165 1.00 48.33 115 ARG B CA 1
ATOM 1868 C C . ARG B 1 118 ? -12.830 39.983 71.714 1.00 48.97 115 ARG B C 1
ATOM 1869 O O . ARG B 1 118 ? -12.194 40.538 70.825 1.00 46.53 115 ARG B O 1
ATOM 1877 N N . GLU B 1 119 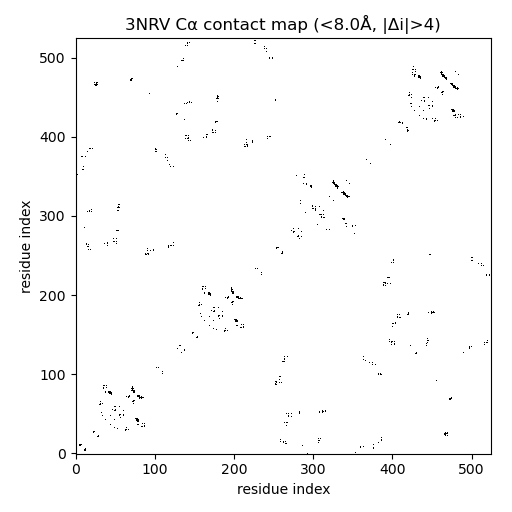? -13.971 39.342 71.482 1.00 41.71 116 GLU B N 1
ATOM 1878 C CA . GLU B 1 119 ? -14.561 39.318 70.146 1.00 41.66 116 GLU B CA 1
ATOM 1879 C C . GLU B 1 119 ? -15.044 40.695 69.688 1.00 50.01 116 GLU B C 1
ATOM 1880 O O . GLU B 1 119 ? -14.939 41.044 68.506 1.00 42.82 116 GLU B O 1
ATOM 1886 N N . LYS B 1 120 ? -15.576 41.479 70.621 1.00 43.43 117 LYS B N 1
ATOM 1887 C CA . LYS B 1 120 ? -16.032 42.827 70.285 1.00 40.97 117 LYS B CA 1
ATOM 1888 C C . LYS B 1 120 ? -14.835 43.717 69.968 1.00 46.03 117 LYS B C 1
ATOM 1889 O O . LYS B 1 120 ? -14.863 44.524 69.033 1.00 46.96 117 LYS B O 1
ATOM 1895 N N . GLN B 1 121 ? -13.779 43.550 70.751 1.00 41.52 118 GLN B N 1
ATOM 1896 C CA . GLN B 1 121 ? -12.527 44.230 70.497 1.00 47.57 118 GLN B CA 1
ATOM 1897 C C . GLN B 1 121 ? -11.987 43.857 69.114 1.00 49.74 118 GLN B C 1
ATOM 1898 O O . GLN B 1 121 ? -11.591 44.723 68.331 1.00 45.57 118 GLN B O 1
ATOM 1904 N N . LEU B 1 122 ? -11.967 42.564 68.819 1.00 42.48 119 LEU B N 1
ATOM 1905 C CA . LEU B 1 122 ? -11.435 42.093 67.547 1.00 47.57 119 LEU B CA 1
ATOM 1906 C C . LEU B 1 122 ? -12.156 42.720 66.358 1.00 45.42 119 LEU B C 1
ATOM 1907 O O . LEU B 1 122 ? -11.543 43.026 65.336 1.00 40.96 119 LEU B O 1
ATOM 1912 N N . LEU B 1 123 ? -13.464 42.887 66.495 1.00 40.01 120 LEU B N 1
ATOM 1913 C CA . LEU B 1 123 ? -14.305 43.336 65.399 1.00 37.07 120 LEU B CA 1
ATOM 1914 C C . LEU B 1 123 ? -14.627 44.834 65.493 1.00 42.93 120 LEU B C 1
ATOM 1915 O O . LEU B 1 123 ? -15.521 45.330 64.795 1.00 37.13 120 LEU B O 1
ATOM 1920 N N . GLU B 1 124 ? -13.881 45.538 66.346 1.00 40.76 121 GLU B N 1
ATOM 1921 C CA . GLU B 1 124 ? -14.057 46.977 66.582 1.00 47.53 121 GLU B CA 1
ATOM 1922 C C . GLU B 1 124 ? -14.137 47.815 65.308 1.00 50.21 121 GLU B C 1
ATOM 1923 O O . GLU B 1 124 ? -14.964 48.723 65.213 1.00 45.48 121 GLU B O 1
ATOM 1929 N N . GLU B 1 125 ? -13.259 47.541 64.343 1.00 43.04 122 GLU B N 1
ATOM 1930 C CA . GLU B 1 125 ? -13.208 48.358 63.128 1.00 42.68 122 GLU B CA 1
ATOM 1931 C C . GLU B 1 125 ? -14.160 47.866 62.045 1.00 40.55 122 GLU B C 1
ATOM 1932 O O . GLU B 1 125 ? -14.043 48.280 60.894 1.00 41.03 122 GLU B O 1
ATOM 1938 N N . PHE B 1 126 ? -15.079 46.975 62.402 1.00 34.93 123 PHE B N 1
ATOM 1939 C CA . PHE B 1 126 ? -16.029 46.426 61.432 1.00 34.56 123 PHE B CA 1
ATOM 1940 C C . PHE B 1 126 ? -17.405 47.071 61.578 1.00 42.36 123 PHE B C 1
ATOM 1941 O O . PHE B 1 126 ? -17.968 47.082 62.669 1.00 38.44 123 PHE B O 1
ATOM 1949 N N . GLU B 1 127 ? -17.956 47.584 60.483 1.00 37.96 124 GLU B N 1
ATOM 1950 C CA . GLU B 1 127 ? -19.360 47.990 60.468 1.00 40.95 124 GLU B CA 1
ATOM 1951 C C . GLU B 1 127 ? -20.210 46.729 60.539 1.00 44.09 124 GLU B C 1
ATOM 1952 O O . GLU B 1 127 ? -19.709 45.620 60.317 1.00 38.04 124 GLU B O 1
ATOM 1958 N N . GLU B 1 128 ? -21.502 46.885 60.812 1.00 40.77 125 GLU B N 1
ATOM 1959 C CA . GLU B 1 128 ? -22.394 45.724 60.884 1.00 41.05 125 GLU B CA 1
ATOM 1960 C C . GLU B 1 128 ? -22.410 44.949 59.585 1.00 38.63 125 GLU B C 1
ATOM 1961 O O . GLU B 1 128 ? -22.411 43.718 59.596 1.00 39.99 125 GLU B O 1
ATOM 1967 N N . ALA B 1 129 ? -22.437 45.658 58.463 1.00 35.43 126 ALA B N 1
ATOM 1968 C CA . ALA B 1 129 ? -22.489 44.989 57.167 1.00 43.71 126 ALA B CA 1
ATOM 1969 C C . ALA B 1 129 ? -21.229 44.157 56.924 1.00 33.09 126 ALA B C 1
ATOM 1970 O O . ALA B 1 129 ? -21.286 43.113 56.290 1.00 37.52 126 ALA B O 1
ATOM 1972 N N . GLU B 1 130 ? -20.095 44.627 57.429 1.00 34.79 127 GLU B N 1
ATOM 1973 C CA . GLU B 1 130 ? -18.846 43.889 57.263 1.00 37.12 127 GLU B CA 1
ATOM 1974 C C . GLU B 1 130 ? -18.832 42.634 58.140 1.00 31.41 127 GLU B C 1
ATOM 1975 O O . GLU B 1 130 ? -18.362 41.588 57.723 1.00 33.77 127 GLU B O 1
ATOM 1981 N N . LYS B 1 131 ? -19.321 42.759 59.367 1.00 34.06 128 LYS B N 1
ATOM 1982 C CA . LYS B 1 131 ? -19.464 41.599 60.242 1.00 36.89 128 LYS B CA 1
ATOM 1983 C C . LYS B 1 131 ? -20.327 40.556 59.567 1.00 33.48 128 LYS B C 1
ATOM 1984 O O . LYS B 1 131 ? -19.974 39.378 59.524 1.00 35.57 128 LYS B O 1
ATOM 1990 N N . ASP B 1 132 ? -21.451 40.987 59.006 1.00 35.12 129 ASP B N 1
ATOM 1991 C CA . ASP B 1 132 ? -22.317 40.059 58.295 1.00 35.11 129 ASP B CA 1
ATOM 1992 C C . ASP B 1 132 ? -21.572 39.326 57.195 1.00 34.52 129 ASP B C 1
ATOM 1993 O O . ASP B 1 132 ? -21.656 38.103 57.088 1.00 35.03 129 ASP B O 1
ATOM 1998 N N . GLN B 1 133 ? -20.845 40.075 56.369 1.00 33.04 130 GLN B N 1
ATOM 1999 C CA . GLN B 1 133 ? -20.073 39.467 55.294 1.00 35.85 130 GLN B CA 1
ATOM 2000 C C . GLN B 1 133 ? -19.040 38.475 55.840 1.00 31.61 130 GLN B C 1
ATOM 2001 O O . GLN B 1 133 ? -18.867 37.394 55.292 1.00 34.65 130 GLN B O 1
ATOM 2007 N N . LEU B 1 134 ? -18.340 38.862 56.901 1.00 32.88 131 LEU B N 1
ATOM 2008 C CA . LEU B 1 134 ? -17.342 37.989 57.485 1.00 27.79 131 LEU B CA 1
ATOM 2009 C C . LEU B 1 134 ? -17.965 36.646 57.842 1.00 34.64 131 LEU B C 1
ATOM 2010 O O . LEU B 1 134 ? -17.438 35.596 57.498 1.00 30.72 131 LEU B O 1
ATOM 2015 N N . PHE B 1 135 ? -19.108 36.672 58.516 1.00 33.09 132 PHE B N 1
ATOM 2016 C CA . PHE B 1 135 ? -19.718 35.411 58.927 1.00 34.08 132 PHE B CA 1
ATOM 2017 C C . PHE B 1 135 ? -20.335 34.614 57.783 1.00 33.33 132 PHE B C 1
ATOM 2018 O O . PHE B 1 135 ? -20.319 33.381 57.802 1.00 32.81 132 PHE B O 1
ATOM 2026 N N . ILE B 1 136 ? -20.843 35.307 56.771 1.00 33.40 133 ILE B N 1
ATOM 2027 C CA . ILE B 1 136 ? -21.310 34.620 55.579 1.00 32.33 133 ILE B CA 1
ATOM 2028 C C . ILE B 1 136 ? -20.153 33.846 54.938 1.00 34.86 133 ILE B C 1
ATOM 2029 O O . ILE B 1 136 ? -20.299 32.689 54.563 1.00 29.58 133 ILE B O 1
ATOM 2034 N N . LEU B 1 137 ? -18.996 34.488 54.829 1.00 31.00 134 LEU B N 1
ATOM 2035 C CA . LEU B 1 137 ? -17.853 33.866 54.159 1.00 31.60 134 LEU B CA 1
ATOM 2036 C C . LEU B 1 137 ? -17.263 32.720 54.989 1.00 28.09 134 LEU B C 1
ATOM 2037 O O . LEU B 1 137 ? -16.865 31.700 54.441 1.00 29.41 134 LEU B O 1
ATOM 2042 N N . LEU B 1 138 ? -17.211 32.887 56.304 1.00 26.83 135 LEU B N 1
ATOM 2043 C CA . LEU B 1 138 ? -16.674 31.838 57.165 1.00 32.18 135 LEU B CA 1
ATOM 2044 C C . LEU B 1 138 ? -17.566 30.608 57.082 1.00 29.20 135 LEU B C 1
ATOM 2045 O O . LEU B 1 138 ? -17.076 29.473 57.074 1.00 29.80 135 LEU B O 1
ATOM 2050 N N . LYS B 1 139 ? -18.875 30.831 57.004 1.00 33.50 136 LYS B N 1
ATOM 2051 C CA . LYS B 1 139 ? -19.814 29.719 56.846 1.00 36.84 136 LYS B CA 1
ATOM 2052 C C . LYS B 1 139 ? -19.599 28.971 55.532 1.00 33.36 136 LYS B C 1
ATOM 2053 O O . LYS B 1 139 ? -19.603 27.738 55.509 1.00 37.31 136 LYS B O 1
ATOM 2059 N N . LYS B 1 140 ? -19.417 29.696 54.432 1.00 33.03 137 LYS B N 1
ATOM 2060 C CA . LYS B 1 140 ? -19.094 29.021 53.173 1.00 32.71 137 LYS B CA 1
ATOM 2061 C C . LYS B 1 140 ? -17.834 28.165 53.329 1.00 33.09 137 LYS B C 1
ATOM 2062 O O . LYS B 1 140 ? -17.772 27.041 52.831 1.00 31.17 137 LYS B O 1
ATOM 2068 N N . LEU B 1 141 ? -16.823 28.705 54.011 1.00 29.63 138 LEU B N 1
ATOM 2069 C CA . LEU B 1 141 ? -15.579 27.957 54.206 1.00 29.46 138 LEU B CA 1
ATOM 2070 C C . LEU B 1 141 ? -15.789 26.689 55.048 1.00 30.13 138 LEU B C 1
ATOM 2071 O O . LEU B 1 141 ? -15.309 25.610 54.696 1.00 28.52 138 LEU B O 1
ATOM 2076 N N . ARG B 1 142 ? -16.495 26.813 56.166 1.00 27.59 139 ARG B N 1
ATOM 2077 C CA . ARG B 1 142 ? -16.708 25.642 57.023 1.00 32.48 139 ARG B CA 1
ATOM 2078 C C . ARG B 1 142 ? -17.515 24.579 56.283 1.00 34.60 139 ARG B C 1
ATOM 2079 O O . ARG B 1 142 ? -17.231 23.379 56.379 1.00 33.54 139 ARG B O 1
ATOM 2087 N N . ASN B 1 143 ? -18.511 25.022 55.523 1.00 28.43 140 ASN B N 1
ATOM 2088 C CA . ASN B 1 143 ? -19.301 24.097 54.723 1.00 30.34 140 ASN B CA 1
ATOM 2089 C C . ASN B 1 143 ? -18.423 23.305 53.772 1.00 35.71 140 ASN B C 1
ATOM 2090 O O . ASN B 1 143 ? -18.591 22.096 53.628 1.00 36.04 140 ASN B O 1
ATOM 2095 N N . LYS B 1 144 ? -17.485 23.982 53.109 1.00 29.86 141 LYS B N 1
ATOM 2096 C CA . LYS B 1 144 ? -16.638 23.295 52.153 1.00 31.53 141 LYS B CA 1
ATOM 2097 C C . LYS B 1 144 ? -15.645 22.365 52.860 1.00 34.40 141 LYS B C 1
ATOM 2098 O O . LYS B 1 144 ? -15.380 21.252 52.391 1.00 31.60 141 LYS B O 1
ATOM 2104 N N . VAL B 1 145 ? -15.091 22.815 53.981 1.00 31.09 142 VAL B N 1
ATOM 2105 C CA . VAL B 1 145 ? -14.133 21.986 54.707 1.00 29.15 142 VAL B CA 1
ATOM 2106 C C . VAL B 1 145 ? -14.790 20.655 55.110 1.00 36.07 142 VAL B C 1
ATOM 2107 O O . VAL B 1 145 ? -14.171 19.596 55.032 1.00 36.52 142 VAL B O 1
ATOM 2111 N N . ASP B 1 146 ? -16.052 20.717 55.521 1.00 32.75 143 ASP B N 1
ATOM 2112 C CA . ASP B 1 146 ? -16.808 19.498 55.843 1.00 38.44 143 ASP B CA 1
ATOM 2113 C C . ASP B 1 146 ? -16.853 18.504 54.681 1.00 39.83 143 ASP B C 1
ATOM 2114 O O . ASP B 1 146 ? -16.910 17.295 54.893 1.00 39.32 143 ASP B O 1
ATOM 2119 N N . GLN B 1 147 ? -16.815 19.008 53.453 1.00 37.07 144 GLN B N 1
ATOM 2120 C CA . GLN B 1 147 ? -16.868 18.138 52.290 1.00 35.59 144 GLN B CA 1
ATOM 2121 C C . GLN B 1 147 ? -15.501 17.632 51.805 1.00 41.89 144 GLN B C 1
ATOM 2122 O O . GLN B 1 147 ? -15.458 16.801 50.897 1.00 42.93 144 GLN B O 1
ATOM 2136 N N . ILE C 1 7 ? 11.397 29.577 73.044 1.00 50.24 4 ILE C N 1
ATOM 2137 C CA . ILE C 1 7 ? 11.903 28.206 73.074 1.00 56.66 4 ILE C CA 1
ATOM 2138 C C . ILE C 1 7 ? 12.254 27.774 74.500 1.00 67.80 4 ILE C C 1
ATOM 2139 O O . ILE C 1 7 ? 12.921 28.506 75.240 1.00 57.59 4 ILE C O 1
ATOM 2144 N N . ASN C 1 8 ? 11.795 26.585 74.883 1.00 66.10 5 ASN C N 1
ATOM 2145 C CA . ASN C 1 8 ? 11.961 26.120 76.255 1.00 63.43 5 ASN C CA 1
ATOM 2146 C C . ASN C 1 8 ? 13.247 25.323 76.454 1.00 68.15 5 ASN C C 1
ATOM 2147 O O . ASN C 1 8 ? 13.422 24.240 75.889 1.00 61.78 5 ASN C O 1
ATOM 2152 N N . ILE C 1 9 ? 14.148 25.868 77.263 1.00 61.23 6 ILE C N 1
ATOM 2153 C CA . ILE C 1 9 ? 15.403 25.193 77.556 1.00 57.42 6 ILE C CA 1
ATOM 2154 C C . ILE C 1 9 ? 15.537 24.940 79.060 1.00 60.33 6 ILE C C 1
ATOM 2155 O O . ILE C 1 9 ? 16.637 24.729 79.575 1.00 49.99 6 ILE C O 1
ATOM 2160 N N . ASP C 1 10 ? 14.398 24.937 79.745 1.00 59.73 7 ASP C N 1
ATOM 2161 C CA . ASP C 1 10 ? 14.339 24.629 81.171 1.00 60.56 7 ASP C CA 1
ATOM 2162 C C . ASP C 1 10 ? 14.971 23.283 81.509 1.00 63.63 7 ASP C C 1
ATOM 2163 O O . ASP C 1 10 ? 15.613 23.141 82.547 1.00 58.21 7 ASP C O 1
ATOM 2168 N N . ARG C 1 11 ? 14.776 22.294 80.642 1.00 53.88 8 ARG C N 1
ATOM 2169 C CA . ARG C 1 11 ? 15.301 20.960 80.901 1.00 49.18 8 ARG C CA 1
ATOM 2170 C C . ARG C 1 11 ? 16.551 20.707 80.078 1.00 46.90 8 ARG C C 1
ATOM 2171 O O . ARG C 1 11 ? 16.910 19.562 79.809 1.00 47.82 8 ARG C O 1
ATOM 2179 N N . HIS C 1 12 ? 17.218 21.788 79.687 1.00 40.41 9 HIS C N 1
ATOM 2180 C CA . HIS C 1 12 ? 18.491 21.702 78.973 1.00 36.75 9 HIS C CA 1
ATOM 2181 C C . HIS C 1 12 ? 19.622 21.925 79.992 1.00 40.71 9 HIS C C 1
ATOM 2182 O O . HIS C 1 12 ? 19.880 23.062 80.409 1.00 36.94 9 HIS C O 1
ATOM 2189 N N . ALA C 1 13 ? 20.273 20.837 80.402 1.00 36.38 10 ALA C N 1
ATOM 2190 C CA . ALA C 1 13 ? 21.246 20.882 81.483 1.00 43.46 10 ALA C CA 1
ATOM 2191 C C . ALA C 1 13 ? 22.406 21.809 81.160 1.00 36.05 10 ALA C C 1
ATOM 2192 O O . ALA C 1 13 ? 22.791 22.637 81.987 1.00 33.77 10 ALA C O 1
ATOM 2194 N N . THR C 1 14 ? 22.971 21.651 79.970 1.00 33.18 11 THR C N 1
ATOM 2195 C CA . THR C 1 14 ? 24.066 22.508 79.543 1.00 34.91 11 THR C CA 1
ATOM 2196 C C . THR C 1 14 ? 23.668 23.989 79.603 1.00 32.87 11 THR C C 1
ATOM 2197 O O . THR C 1 14 ? 24.388 24.809 80.171 1.00 31.23 11 THR C O 1
ATOM 2201 N N . ALA C 1 15 ? 22.506 24.314 79.046 1.00 36.11 12 ALA C N 1
ATOM 2202 C CA . ALA C 1 15 ? 22.038 25.701 79.005 1.00 40.00 12 ALA C CA 1
ATOM 2203 C C . ALA C 1 15 ? 21.816 26.240 80.407 1.00 35.35 12 ALA C C 1
ATOM 2204 O O . ALA C 1 15 ? 22.247 27.342 80.723 1.00 31.75 12 ALA C O 1
ATOM 2206 N N . GLN C 1 16 ? 21.126 25.472 81.241 1.00 30.20 13 GLN C N 1
ATOM 2207 C CA . GLN C 1 16 ? 20.872 25.905 82.603 1.00 26.19 13 GLN C CA 1
ATOM 2208 C C . GLN C 1 16 ? 22.185 26.144 83.358 1.00 29.80 13 GLN C C 1
ATOM 2209 O O . GLN C 1 16 ? 22.342 27.149 84.060 1.00 26.90 13 GLN C O 1
ATOM 2215 N N . ILE C 1 17 ? 23.114 25.202 83.225 1.00 26.63 14 ILE C N 1
ATOM 2216 C CA . ILE C 1 17 ? 24.365 25.282 83.962 1.00 26.59 14 ILE C CA 1
ATOM 2217 C C . ILE C 1 17 ? 25.199 26.460 83.457 1.00 31.01 14 ILE C C 1
ATOM 2218 O O . ILE C 1 17 ? 25.829 27.166 84.248 1.00 24.21 14 ILE C O 1
ATOM 2223 N N . ASN C 1 18 ? 25.184 26.680 82.143 1.00 25.98 15 ASN C N 1
ATOM 2224 C CA . ASN C 1 18 ? 25.932 27.799 81.576 1.00 28.95 15 ASN C CA 1
ATOM 2225 C C . ASN C 1 18 ? 25.380 29.166 81.943 1.00 28.48 15 ASN C C 1
ATOM 2226 O O . ASN C 1 18 ? 26.142 30.085 82.226 1.00 28.17 15 ASN C O 1
ATOM 2239 N N . LEU C 1 20 ? 23.601 29.834 84.648 1.00 28.81 17 LEU C N 1
ATOM 2240 C CA . LEU C 1 20 ? 23.896 29.940 86.069 1.00 32.67 17 LEU C CA 1
ATOM 2241 C C . LEU C 1 20 ? 25.345 30.375 86.251 1.00 23.73 17 LEU C C 1
ATOM 2242 O O . LEU C 1 20 ? 25.625 31.381 86.882 1.00 26.72 17 LEU C O 1
ATOM 2247 N N . ALA C 1 21 ? 26.259 29.590 85.695 1.00 24.03 18 ALA C N 1
ATOM 2248 C CA . ALA C 1 21 ? 27.683 29.841 85.839 1.00 26.10 18 ALA C CA 1
ATOM 2249 C C . ALA C 1 21 ? 28.073 31.219 85.301 1.00 28.53 18 ALA C C 1
ATOM 2250 O O . ALA C 1 21 ? 28.771 31.967 85.967 1.00 25.84 18 ALA C O 1
ATOM 2252 N N . ASN C 1 22 ? 27.612 31.560 84.098 1.00 26.21 19 ASN C N 1
ATOM 2253 C CA . ASN C 1 22 ? 27.936 32.873 83.538 1.00 24.26 19 ASN C CA 1
ATOM 2254 C C . ASN C 1 22 ? 27.456 34.054 84.387 1.00 27.40 19 ASN C C 1
ATOM 2255 O O . ASN C 1 22 ? 28.197 35.015 84.618 1.00 27.43 19 ASN C O 1
ATOM 2260 N N . LYS C 1 23 ? 26.233 33.988 84.882 1.00 23.84 20 LYS C N 1
ATOM 2261 C CA . LYS C 1 23 ? 25.747 35.093 85.687 1.00 26.72 20 LYS C CA 1
ATOM 2262 C C . LYS C 1 23 ? 26.481 35.184 87.032 1.00 30.47 20 LYS C C 1
ATOM 2263 O O . LYS C 1 23 ? 26.809 36.273 87.499 1.00 27.70 20 LYS C O 1
ATOM 2269 N N . LEU C 1 24 ? 26.735 34.035 87.653 1.00 25.97 21 LEU C N 1
ATOM 2270 C CA . LEU C 1 24 ? 27.498 34.000 88.894 1.00 25.45 21 LEU C CA 1
ATOM 2271 C C . LEU C 1 24 ? 28.896 34.581 88.657 1.00 28.24 21 LEU C C 1
ATOM 2272 O O . LEU C 1 24 ? 29.361 35.429 89.418 1.00 28.53 21 LEU C O 1
ATOM 2285 N N . LEU C 1 26 ? 29.910 36.644 86.179 1.00 26.88 23 LEU C N 1
ATOM 2286 C CA . LEU C 1 26 ? 29.832 38.088 85.920 1.00 26.18 23 LEU C CA 1
ATOM 2287 C C . LEU C 1 26 ? 29.686 38.880 87.212 1.00 28.48 23 LEU C C 1
ATOM 2288 O O . LEU C 1 26 ? 30.373 39.881 87.399 1.00 32.27 23 LEU C O 1
ATOM 2293 N N . LYS C 1 27 ? 28.791 38.450 88.101 1.00 26.66 24 LYS C N 1
ATOM 2294 C CA . LYS C 1 27 ? 28.617 39.166 89.367 1.00 27.86 24 LYS C CA 1
ATOM 2295 C C . LYS C 1 27 ? 29.895 39.106 90.191 1.00 29.29 24 LYS C C 1
ATOM 2296 O O . LYS C 1 27 ? 30.271 40.070 90.855 1.00 28.35 24 LYS C O 1
ATOM 2302 N N . SER C 1 28 ? 30.561 37.954 90.155 1.00 26.26 25 SER C N 1
ATOM 2303 C CA . SER C 1 28 ? 31.796 37.783 90.906 1.00 24.21 25 SER C CA 1
ATOM 2304 C C . SER C 1 28 ? 32.928 38.623 90.310 1.00 24.12 25 SER C C 1
ATOM 2305 O O . SER C 1 28 ? 33.774 39.138 91.031 1.00 26.72 25 SER C O 1
ATOM 2308 N N . SER C 1 29 ? 32.931 38.774 88.996 1.00 23.17 26 SER C N 1
ATOM 2309 C CA . SER C 1 29 ? 33.908 39.624 88.350 1.00 27.79 26 SER C CA 1
ATOM 2310 C C . SER C 1 29 ? 33.816 41.025 88.973 1.00 33.89 26 SER C C 1
ATOM 2311 O O . SER C 1 29 ? 34.819 41.592 89.411 1.00 32.05 26 SER C O 1
ATOM 2314 N N . THR C 1 30 ? 32.602 41.557 89.060 1.00 31.69 27 THR C N 1
ATOM 2315 C CA . THR C 1 30 ? 32.403 42.875 89.652 1.00 27.70 27 THR C CA 1
ATOM 2316 C C . THR C 1 30 ? 32.835 42.873 91.108 1.00 30.81 27 THR C C 1
ATOM 2317 O O . THR C 1 30 ? 33.547 43.769 91.545 1.00 31.94 27 THR C O 1
ATOM 2321 N N . ALA C 1 31 ? 32.395 41.867 91.858 1.00 26.55 28 ALA C N 1
ATOM 2322 C CA . ALA C 1 31 ? 32.636 41.840 93.299 1.00 28.59 28 ALA C CA 1
ATOM 2323 C C . ALA C 1 31 ? 34.124 41.827 93.626 1.00 31.85 28 ALA C C 1
ATOM 2324 O O . ALA C 1 31 ? 34.601 42.663 94.401 1.00 27.29 28 ALA C O 1
ATOM 2326 N N . TYR C 1 32 ? 34.858 40.885 93.033 1.00 25.43 29 TYR C N 1
ATOM 2327 C CA . TYR C 1 32 ? 36.294 40.782 93.288 1.00 26.11 29 TYR C CA 1
ATOM 2328 C C . TYR C 1 32 ? 37.045 41.987 92.786 1.00 29.05 29 TYR C C 1
ATOM 2329 O O . TYR C 1 32 ? 38.010 42.430 93.414 1.00 26.83 29 TYR C O 1
ATOM 2338 N N . THR C 1 33 ? 36.619 42.519 91.651 1.00 25.82 30 THR C N 1
ATOM 2339 C CA . THR C 1 33 ? 37.310 43.684 91.109 1.00 31.09 30 THR C CA 1
ATOM 2340 C C . THR C 1 33 ? 37.154 44.887 92.033 1.00 32.47 30 THR C C 1
ATOM 2341 O O . THR C 1 33 ? 38.119 45.591 92.310 1.00 32.16 30 THR C O 1
ATOM 2345 N N . GLN C 1 34 ? 35.942 45.097 92.531 1.00 33.00 31 GLN C N 1
ATOM 2346 C CA . GLN C 1 34 ? 35.669 46.255 93.383 1.00 34.17 31 GLN C CA 1
ATOM 2347 C C . GLN C 1 34 ? 36.259 46.105 94.776 1.00 39.76 31 GLN C C 1
ATOM 2348 O O . GLN C 1 34 ? 36.646 47.091 95.404 1.00 35.71 31 GLN C O 1
ATOM 2354 N N . LYS C 1 35 ? 36.323 44.872 95.266 1.00 29.71 32 LYS C N 1
ATOM 2355 C CA . LYS C 1 35 ? 36.764 44.645 96.622 1.00 31.22 32 LYS C CA 1
ATOM 2356 C C . LYS C 1 35 ? 38.269 44.413 96.730 1.00 37.11 32 LYS C C 1
ATOM 2357 O O . LYS C 1 35 ? 38.888 44.814 97.716 1.00 33.99 32 LYS C O 1
ATOM 2363 N N . PHE C 1 36 ? 38.865 43.785 95.719 1.00 29.26 33 PHE C N 1
ATOM 2364 C CA . PHE C 1 36 ? 40.241 43.299 95.845 1.00 29.27 33 PHE C CA 1
ATOM 2365 C C . PHE C 1 36 ? 41.100 43.693 94.687 1.00 30.96 33 PHE C C 1
ATOM 2366 O O . PHE C 1 36 ? 42.286 43.390 94.667 1.00 33.42 33 PHE C O 1
ATOM 2374 N N . GLY C 1 37 ? 40.502 44.339 93.699 1.00 29.20 34 GLY C N 1
ATOM 2375 C CA . GLY C 1 37 ? 41.257 44.759 92.539 1.00 27.71 34 GLY C CA 1
ATOM 2376 C C . GLY C 1 37 ? 41.735 43.646 91.621 1.00 36.10 34 GLY C C 1
ATOM 2377 O O . GLY C 1 37 ? 42.676 43.848 90.864 1.00 31.04 34 GLY C O 1
ATOM 2378 N N . ILE C 1 38 ? 41.098 42.474 91.675 1.00 26.85 35 ILE C N 1
ATOM 2379 C CA . ILE C 1 38 ? 41.439 41.392 90.740 1.00 30.63 35 ILE C CA 1
ATOM 2380 C C . ILE C 1 38 ? 40.158 40.875 90.095 1.00 26.74 35 ILE C C 1
ATOM 2381 O O . ILE C 1 38 ? 39.083 41.040 90.650 1.00 29.31 35 ILE C O 1
ATOM 2386 N N . GLY C 1 39 ? 40.263 40.259 88.928 1.00 26.13 36 GLY C N 1
ATOM 2387 C CA . GLY C 1 39 ? 39.098 39.664 88.288 1.00 27.59 36 GLY C CA 1
ATOM 2388 C C . GLY C 1 39 ? 38.752 38.300 88.865 1.00 27.25 36 GLY C C 1
ATOM 2389 O O . GLY C 1 39 ? 39.514 37.733 89.661 1.00 26.09 36 GLY C O 1
ATOM 2398 N N . THR C 1 41 ? 38.604 35.437 87.313 1.00 23.92 38 THR C N 1
ATOM 2399 C CA . THR C 1 41 ? 39.506 34.393 86.836 1.00 25.44 38 THR C CA 1
ATOM 2400 C C . THR C 1 41 ? 40.851 34.424 87.564 1.00 25.61 38 THR C C 1
ATOM 2401 O O . THR C 1 41 ? 41.413 33.380 87.907 1.00 24.64 38 THR C O 1
ATOM 2405 N N . GLU C 1 42 ? 41.359 35.621 87.827 1.00 25.29 39 GLU C N 1
ATOM 2406 C CA . GLU C 1 42 ? 42.525 35.750 88.707 1.00 22.91 39 GLU C CA 1
ATOM 2407 C C . GLU C 1 42 ? 42.284 35.076 90.059 1.00 21.82 39 GLU C C 1
ATOM 2408 O O . GLU C 1 42 ? 43.135 34.312 90.543 1.00 25.37 39 GLU C O 1
ATOM 2414 N N . TRP C 1 43 ? 41.140 35.374 90.671 1.00 22.17 40 TRP C N 1
ATOM 2415 C CA . TRP C 1 43 ? 40.769 34.760 91.956 1.00 24.03 40 TRP C CA 1
ATOM 2416 C C . TRP C 1 43 ? 40.705 33.220 91.867 1.00 24.99 40 TRP C C 1
ATOM 2417 O O . TRP C 1 43 ? 41.216 32.523 92.732 1.00 22.75 40 TRP C O 1
ATOM 2428 N N . ARG C 1 44 ? 40.073 32.688 90.823 1.00 20.13 41 ARG C N 1
ATOM 2429 C CA . ARG C 1 44 ? 39.976 31.235 90.681 1.00 25.95 41 ARG C CA 1
ATOM 2430 C C . ARG C 1 44 ? 41.364 30.588 90.677 1.00 25.13 41 ARG C C 1
ATOM 2431 O O . ARG C 1 44 ? 41.598 29.548 91.293 1.00 22.45 41 ARG C O 1
ATOM 2439 N N . ILE C 1 45 ? 42.299 31.218 89.986 1.00 18.98 42 ILE C N 1
ATOM 2440 C CA . ILE C 1 45 ? 43.638 30.663 89.911 1.00 20.96 42 ILE C CA 1
ATOM 2441 C C . ILE C 1 45 ? 44.400 30.783 91.239 1.00 22.88 42 ILE C C 1
ATOM 2442 O O . ILE C 1 45 ? 45.039 29.836 91.680 1.00 21.41 42 ILE C O 1
ATOM 2447 N N . ILE C 1 46 ? 44.326 31.955 91.861 1.00 21.82 43 ILE C N 1
ATOM 2448 C CA . ILE C 1 46 ? 44.940 32.159 93.172 1.00 23.23 43 ILE C CA 1
ATOM 2449 C C . ILE C 1 46 ? 44.443 31.100 94.153 1.00 24.31 43 ILE C C 1
ATOM 2450 O O . ILE C 1 46 ? 45.222 30.506 94.914 1.00 21.87 43 ILE C O 1
ATOM 2455 N N A SER C 1 47 ? 43.142 30.845 94.132 0.43 22.81 44 SER C N 1
ATOM 2456 N N B SER C 1 47 ? 43.143 30.841 94.121 0.57 22.78 44 SER C N 1
ATOM 2457 C CA A SER C 1 47 ? 42.577 29.868 95.049 0.43 25.45 44 SER C CA 1
ATOM 2458 C CA B SER C 1 47 ? 42.563 29.872 95.041 0.57 25.44 44 SER C CA 1
ATOM 2459 C C A SER C 1 47 ? 43.161 28.479 94.758 0.43 29.91 44 SER C C 1
ATOM 2460 C C B SER C 1 47 ? 43.078 28.451 94.751 0.57 29.97 44 SER C C 1
ATOM 2461 O O A SER C 1 47 ? 43.505 27.731 95.680 0.43 26.71 44 SER C O 1
ATOM 2462 O O B SER C 1 47 ? 43.300 27.652 95.669 0.57 26.73 44 SER C O 1
ATOM 2467 N N . VAL C 1 48 ? 43.298 28.141 93.478 1.00 25.56 45 VAL C N 1
ATOM 2468 C CA . VAL C 1 48 ? 43.899 26.843 93.126 1.00 27.09 45 VAL C CA 1
ATOM 2469 C C . VAL C 1 48 ? 45.341 26.762 93.628 1.00 25.89 45 VAL C C 1
ATOM 2470 O O . VAL C 1 48 ? 45.738 25.771 94.220 1.00 30.18 45 VAL C O 1
ATOM 2474 N N . LEU C 1 49 ? 46.113 27.825 93.431 1.00 21.87 46 LEU C N 1
ATOM 2475 C CA . LEU C 1 49 ? 47.505 27.840 93.873 1.00 24.55 46 LEU C CA 1
ATOM 2476 C C . LEU C 1 49 ? 47.629 27.697 95.399 1.00 33.70 46 LEU C C 1
ATOM 2477 O O . LEU C 1 49 ? 48.593 27.121 95.903 1.00 28.04 46 LEU C O 1
ATOM 2482 N N . SER C 1 50 ? 46.651 28.185 96.151 1.00 28.51 47 SER C N 1
ATOM 2483 C CA . SER C 1 50 ? 46.777 28.090 97.603 1.00 32.10 47 SER C CA 1
ATOM 2484 C C . SER C 1 50 ? 46.540 26.658 98.087 1.00 36.23 47 SER C C 1
ATOM 2485 O O . SER C 1 50 ? 46.923 26.305 99.199 1.00 39.60 47 SER C O 1
ATOM 2488 N N . SER C 1 51 ? 45.898 25.846 97.248 1.00 34.59 48 SER C N 1
ATOM 2489 C CA . SER C 1 51 ? 45.347 24.553 97.650 1.00 40.50 48 SER C CA 1
ATOM 2490 C C . SER C 1 51 ? 46.221 23.399 97.212 1.00 50.54 48 SER C C 1
ATOM 2491 O O . SER C 1 51 ? 46.183 22.317 97.789 1.00 62.25 48 SER C O 1
ATOM 2494 N N . ALA C 1 52 ? 46.990 23.611 96.161 1.00 52.38 49 ALA C N 1
ATOM 2495 C CA . ALA C 1 52 ? 47.637 22.484 95.532 1.00 57.97 49 ALA C CA 1
ATOM 2496 C C . ALA C 1 52 ? 49.119 22.684 95.369 1.00 51.31 49 ALA C C 1
ATOM 2497 O O . ALA C 1 52 ? 49.642 23.804 95.421 1.00 49.63 49 ALA C O 1
ATOM 2499 N N . SER C 1 53 ? 49.785 21.559 95.172 1.00 57.07 50 SER C N 1
ATOM 2500 C CA . SER C 1 53 ? 51.212 21.528 94.951 1.00 67.96 50 SER C CA 1
ATOM 2501 C C . SER C 1 53 ? 51.485 21.263 93.475 1.00 59.90 50 SER C C 1
ATOM 2502 O O . SER C 1 53 ? 50.643 20.683 92.765 1.00 45.52 50 SER C O 1
ATOM 2505 N N . ASP C 1 54 ? 52.667 21.692 93.038 1.00 50.25 51 ASP C N 1
ATOM 2506 C CA . ASP C 1 54 ? 53.134 21.507 91.678 1.00 52.62 51 ASP C CA 1
ATOM 2507 C C . ASP C 1 54 ? 52.070 21.895 90.668 1.00 44.86 51 ASP C C 1
ATOM 2508 O O . ASP C 1 54 ? 51.683 21.095 89.807 1.00 47.81 51 ASP C O 1
ATOM 2513 N N . CYS C 1 55 ? 51.593 23.133 90.774 1.00 35.07 52 CYS C N 1
ATOM 2514 C CA . CYS C 1 55 ? 50.655 23.644 89.793 1.00 37.03 52 CYS C CA 1
ATOM 2515 C C . CYS C 1 55 ? 51.373 24.096 88.536 1.00 39.81 52 CYS C C 1
ATOM 2516 O O . CYS C 1 55 ? 51.933 25.185 88.495 1.00 39.78 52 CYS C O 1
ATOM 2519 N N . SER C 1 56 ? 51.358 23.243 87.520 1.00 31.21 53 SER C N 1
ATOM 2520 C CA . SER C 1 56 ? 51.736 23.664 86.180 1.00 32.10 53 SER C CA 1
ATOM 2521 C C . SER C 1 56 ? 50.516 24.319 85.563 1.00 30.29 53 SER C C 1
ATOM 2522 O O . SER C 1 56 ? 49.419 24.238 86.116 1.00 27.12 53 SER C O 1
ATOM 2525 N N . VAL C 1 57 ? 50.688 24.937 84.399 1.00 29.81 54 VAL C N 1
ATOM 2526 C CA . VAL C 1 57 ? 49.545 25.456 83.662 1.00 26.06 54 VAL C CA 1
ATOM 2527 C C . VAL C 1 57 ? 48.578 24.328 83.344 1.00 29.58 54 VAL C C 1
ATOM 2528 O O . VAL C 1 57 ? 47.356 24.502 83.431 1.00 27.55 54 VAL C O 1
ATOM 2532 N N . GLN C 1 58 ? 49.114 23.159 82.979 1.00 27.27 55 GLN C N 1
ATOM 2533 C CA . GLN C 1 58 ? 48.263 21.994 82.719 1.00 29.52 55 GLN C CA 1
ATOM 2534 C C . GLN C 1 58 ? 47.377 21.644 83.924 1.00 29.61 55 GLN C C 1
ATOM 2535 O O . GLN C 1 58 ? 46.177 21.433 83.793 1.00 29.66 55 GLN C O 1
ATOM 2541 N N . LYS C 1 59 ? 47.985 21.543 85.096 1.00 28.61 56 LYS C N 1
ATOM 2542 C CA . LYS C 1 59 ? 47.215 21.182 86.286 1.00 26.12 56 LYS C CA 1
ATOM 2543 C C . LYS C 1 59 ? 46.131 22.225 86.623 1.00 26.24 56 LYS C C 1
ATOM 2544 O O . LYS C 1 59 ? 45.011 21.865 86.995 1.00 25.77 56 LYS C O 1
ATOM 2550 N N . ILE C 1 60 ? 46.454 23.511 86.471 1.00 25.54 57 ILE C N 1
ATOM 2551 C CA . ILE C 1 60 ? 45.469 24.561 86.762 1.00 29.33 57 ILE C CA 1
ATOM 2552 C C . ILE C 1 60 ? 44.298 24.460 85.772 1.00 29.99 57 ILE C C 1
ATOM 2553 O O . ILE C 1 60 ? 43.127 24.532 86.154 1.00 27.07 57 ILE C O 1
ATOM 2558 N N . SER C 1 61 ? 44.618 24.248 84.498 1.00 26.19 58 SER C N 1
ATOM 2559 C CA . SER C 1 61 ? 43.589 24.071 83.473 1.00 24.81 58 SER C CA 1
ATOM 2560 C C . SER C 1 61 ? 42.702 22.852 83.739 1.00 29.16 58 SER C C 1
ATOM 2561 O O . SER C 1 61 ? 41.474 22.910 83.593 1.00 28.70 58 SER C O 1
ATOM 2564 N N . ASP C 1 62 ? 43.326 21.749 84.133 1.00 30.06 59 ASP C N 1
ATOM 2565 C CA . ASP C 1 62 ? 42.591 20.524 84.415 1.00 31.42 59 ASP C CA 1
ATOM 2566 C C . ASP C 1 62 ? 41.603 20.768 85.545 1.00 38.39 59 ASP C C 1
ATOM 2567 O O . ASP C 1 62 ? 40.456 20.312 85.489 1.00 33.23 59 ASP C O 1
ATOM 2572 N N . ILE C 1 63 ? 42.054 21.493 86.565 1.00 27.32 60 ILE C N 1
ATOM 2573 C CA . ILE C 1 63 ? 41.210 21.780 87.720 1.00 31.88 60 ILE C CA 1
ATOM 2574 C C . ILE C 1 63 ? 40.064 22.737 87.408 1.00 32.00 60 ILE C C 1
ATOM 2575 O O . ILE C 1 63 ? 38.928 22.501 87.827 1.00 33.23 60 ILE C O 1
ATOM 2580 N N . LEU C 1 64 ? 40.349 23.807 86.670 1.00 27.17 61 LEU C N 1
ATOM 2581 C CA . LEU C 1 64 ? 39.358 24.859 86.466 1.00 26.31 61 LEU C CA 1
ATOM 2582 C C . LEU C 1 64 ? 38.433 24.631 85.262 1.00 28.77 61 LEU C C 1
ATOM 2583 O O . LEU C 1 64 ? 37.323 25.164 85.225 1.00 27.50 61 LEU C O 1
ATOM 2588 N N . GLY C 1 65 ? 38.911 23.885 84.265 1.00 28.89 62 GLY C N 1
ATOM 2589 C CA . GLY C 1 65 ? 38.192 23.764 83.008 1.00 27.37 62 GLY C CA 1
ATOM 2590 C C . GLY C 1 65 ? 38.421 24.895 82.016 1.00 34.08 62 GLY C C 1
ATOM 2591 O O . GLY C 1 65 ? 37.832 24.902 80.927 1.00 31.35 62 GLY C O 1
ATOM 2592 N N . LEU C 1 66 ? 39.240 25.877 82.384 1.00 30.34 63 LEU C N 1
ATOM 2593 C CA . LEU C 1 66 ? 39.622 26.902 81.417 1.00 33.35 63 LEU C CA 1
ATOM 2594 C C . LEU C 1 66 ? 40.745 26.321 80.598 1.00 31.46 63 LEU C C 1
ATOM 2595 O O . LEU C 1 66 ? 41.582 25.613 81.144 1.00 27.32 63 LEU C O 1
ATOM 2600 N N . ASP C 1 67 ? 40.783 26.628 79.303 1.00 28.71 64 ASP C N 1
ATOM 2601 C CA . ASP C 1 67 ? 41.857 26.116 78.465 1.00 33.06 64 ASP C CA 1
ATOM 2602 C C . ASP C 1 67 ? 43.215 26.681 78.843 1.00 34.67 64 ASP C C 1
ATOM 2603 O O . ASP C 1 67 ? 43.308 27.650 79.580 1.00 29.93 64 ASP C O 1
ATOM 2608 N N . LYS C 1 68 ? 44.263 26.051 78.336 1.00 30.17 65 LYS C N 1
ATOM 2609 C CA . LYS C 1 68 ? 45.617 26.390 78.712 1.00 34.83 65 LYS C CA 1
ATOM 2610 C C . LYS C 1 68 ? 46.003 27.810 78.341 1.00 31.66 65 LYS C C 1
ATOM 2611 O O . LYS C 1 68 ? 46.795 28.440 79.040 1.00 29.50 65 LYS C O 1
ATOM 2617 N N . ALA C 1 69 ? 45.458 28.300 77.230 1.00 31.53 66 ALA C N 1
ATOM 2618 C CA . ALA C 1 69 ? 45.775 29.643 76.754 1.00 30.60 66 ALA C CA 1
ATOM 2619 C C . ALA C 1 69 ? 45.236 30.669 77.754 1.00 29.39 66 ALA C C 1
ATOM 2620 O O . ALA C 1 69 ? 45.907 31.651 78.083 1.00 28.35 66 ALA C O 1
ATOM 2622 N N . ALA C 1 70 ? 44.019 30.431 78.237 1.00 27.59 67 ALA C N 1
ATOM 2623 C CA . ALA C 1 70 ? 43.400 31.301 79.233 1.00 29.97 67 ALA C CA 1
ATOM 2624 C C . ALA C 1 70 ? 44.192 31.310 80.554 1.00 29.65 67 ALA C C 1
ATOM 2625 O O . ALA C 1 70 ? 44.413 32.368 81.141 1.00 26.71 67 ALA C O 1
ATOM 2627 N N . VAL C 1 71 ? 44.612 30.134 81.009 1.00 25.09 68 VAL C N 1
ATOM 2628 C CA . VAL C 1 71 ? 45.376 30.033 82.261 1.00 24.41 68 VAL C CA 1
ATOM 2629 C C . VAL C 1 71 ? 46.712 30.718 82.101 1.00 29.21 68 VAL C C 1
ATOM 2630 O O . VAL C 1 71 ? 47.146 31.477 82.958 1.00 25.27 68 VAL C O 1
ATOM 2634 N N . SER C 1 72 ? 47.373 30.444 80.983 1.00 28.27 69 SER C N 1
ATOM 2635 C CA . SER C 1 72 ? 48.669 31.049 80.717 1.00 28.24 69 SER C CA 1
ATOM 2636 C C . SER C 1 72 ? 48.587 32.577 80.701 1.00 26.86 69 SER C C 1
ATOM 2637 O O . SER C 1 72 ? 49.408 33.242 81.304 1.00 26.99 69 SER C O 1
ATOM 2640 N N A ARG C 1 73 ? 47.581 33.110 80.017 0.19 25.53 70 ARG C N 1
ATOM 2641 N N B ARG C 1 73 ? 47.594 33.112 79.996 0.37 25.41 70 ARG C N 1
ATOM 2642 N N C ARG C 1 73 ? 47.596 33.130 80.007 0.44 25.37 70 ARG C N 1
ATOM 2643 C CA A ARG C 1 73 ? 47.387 34.548 79.950 0.19 28.19 70 ARG C CA 1
ATOM 2644 C CA B ARG C 1 73 ? 47.370 34.547 79.953 0.37 28.16 70 ARG C CA 1
ATOM 2645 C CA C ARG C 1 73 ? 47.435 34.576 79.958 0.44 28.14 70 ARG C CA 1
ATOM 2646 C C A ARG C 1 73 ? 47.160 35.152 81.336 0.19 29.72 70 ARG C C 1
ATOM 2647 C C B ARG C 1 73 ? 47.203 35.123 81.357 0.37 29.75 70 ARG C C 1
ATOM 2648 C C C ARG C 1 73 ? 47.133 35.185 81.336 0.44 29.79 70 ARG C C 1
ATOM 2649 O O A ARG C 1 73 ? 47.692 36.217 81.657 0.19 28.46 70 ARG C O 1
ATOM 2650 O O B ARG C 1 73 ? 47.809 36.139 81.709 0.37 28.42 70 ARG C O 1
ATOM 2651 O O C ARG C 1 73 ? 47.581 36.294 81.648 0.44 28.37 70 ARG C O 1
ATOM 2673 N N . THR C 1 74 ? 46.362 34.472 82.153 1.00 27.24 71 THR C N 1
ATOM 2674 C CA . THR C 1 74 ? 46.034 34.983 83.471 1.00 26.43 71 THR C CA 1
ATOM 2675 C C . THR C 1 74 ? 47.237 34.845 84.392 1.00 23.35 71 THR C C 1
ATOM 2676 O O . THR C 1 74 ? 47.508 35.717 85.200 1.00 25.98 71 THR C O 1
ATOM 2680 N N . VAL C 1 75 ? 47.975 33.751 84.268 1.00 24.07 72 VAL C N 1
ATOM 2681 C CA . VAL C 1 75 ? 49.133 33.568 85.140 1.00 23.13 72 VAL C CA 1
ATOM 2682 C C . VAL C 1 75 ? 50.172 34.649 84.850 1.00 29.74 72 VAL C C 1
ATOM 2683 O O . VAL C 1 75 ? 50.810 35.178 85.771 1.00 28.66 72 VAL C O 1
ATOM 2687 N N A LYS C 1 76 ? 50.342 34.990 83.574 0.50 27.04 73 LYS C N 1
ATOM 2688 N N B LYS C 1 76 ? 50.337 34.970 83.568 0.50 27.03 73 LYS C N 1
ATOM 2689 C CA A LYS C 1 76 ? 51.235 36.093 83.199 0.50 27.83 73 LYS C CA 1
ATOM 2690 C CA B LYS C 1 76 ? 51.193 36.083 83.151 0.50 27.87 73 LYS C CA 1
ATOM 2691 C C A LYS C 1 76 ? 50.786 37.417 83.822 0.50 28.57 73 LYS C C 1
ATOM 2692 C C B LYS C 1 76 ? 50.780 37.395 83.816 0.50 28.56 73 LYS C C 1
ATOM 2693 O O A LYS C 1 76 ? 51.607 38.186 84.331 0.50 28.49 73 LYS C O 1
ATOM 2694 O O B LYS C 1 76 ? 51.618 38.133 84.342 0.50 28.50 73 LYS C O 1
ATOM 2705 N N . LYS C 1 77 ? 49.487 37.696 83.782 1.00 28.34 74 LYS C N 1
ATOM 2706 C CA . LYS C 1 77 ? 48.987 38.920 84.415 1.00 28.15 74 LYS C CA 1
ATOM 2707 C C . LYS C 1 77 ? 49.313 38.910 85.917 1.00 28.29 74 LYS C C 1
ATOM 2708 O O . LYS C 1 77 ? 49.726 39.925 86.483 1.00 30.44 74 LYS C O 1
ATOM 2714 N N . LEU C 1 78 ? 49.109 37.762 86.556 1.00 24.90 75 LEU C N 1
ATOM 2715 C CA . LEU C 1 78 ? 49.354 37.641 87.998 1.00 29.41 75 LEU C CA 1
ATOM 2716 C C . LEU C 1 78 ? 50.842 37.758 88.306 1.00 30.78 75 LEU C C 1
ATOM 2717 O O . LEU C 1 78 ? 51.233 38.233 89.372 1.00 28.74 75 LEU C O 1
ATOM 2722 N N . GLU C 1 79 ? 51.683 37.318 87.371 1.00 29.32 76 GLU C N 1
ATOM 2723 C CA . GLU C 1 79 ? 53.118 37.540 87.517 1.00 26.04 76 GLU C CA 1
ATOM 2724 C C . GLU C 1 79 ? 53.456 39.033 87.465 1.00 28.33 76 GLU C C 1
ATOM 2725 O O . GLU C 1 79 ? 54.254 39.515 88.262 1.00 33.94 76 GLU C O 1
ATOM 2731 N N . GLU C 1 80 ? 52.861 39.752 86.521 1.00 27.67 77 GLU C N 1
ATOM 2732 C CA . GLU C 1 80 ? 53.068 41.202 86.387 1.00 30.83 77 GLU C CA 1
ATOM 2733 C C . GLU C 1 80 ? 52.592 41.946 87.635 1.00 36.57 77 GLU C C 1
ATOM 2734 O O . GLU C 1 80 ? 53.185 42.947 88.020 1.00 32.59 77 GLU C O 1
ATOM 2740 N N . LYS C 1 81 ? 51.506 41.469 88.241 1.00 29.83 78 LYS C N 1
ATOM 2741 C CA . LYS C 1 81 ? 50.957 42.099 89.450 1.00 33.90 78 LYS C CA 1
ATOM 2742 C C . LYS C 1 81 ? 51.670 41.639 90.713 1.00 33.68 78 LYS C C 1
ATOM 2743 O O . LYS C 1 81 ? 51.347 42.086 91.822 1.00 31.15 78 LYS C O 1
ATOM 2749 N N . LYS C 1 82 ? 52.623 40.726 90.532 1.00 29.76 79 LYS C N 1
ATOM 2750 C CA . LYS C 1 82 ? 53.488 40.230 91.601 1.00 28.91 79 LYS C CA 1
ATOM 2751 C C . LYS C 1 82 ? 52.751 39.371 92.618 1.00 30.65 79 LYS C C 1
ATOM 2752 O O . LYS C 1 82 ? 53.181 39.261 93.780 1.00 26.08 79 LYS C O 1
ATOM 2758 N N . TYR C 1 83 ? 51.650 38.759 92.178 1.00 25.47 80 TYR C N 1
ATOM 2759 C CA . TYR C 1 83 ? 50.925 37.782 93.000 1.00 26.92 80 TYR C CA 1
ATOM 2760 C C . TYR C 1 83 ? 51.440 36.350 92.894 1.00 25.16 80 TYR C C 1
ATOM 2761 O O . TYR C 1 83 ? 51.216 35.522 93.794 1.00 23.16 80 TYR C O 1
ATOM 2770 N N . ILE C 1 84 ? 52.062 36.035 91.764 1.00 28.50 81 ILE C N 1
ATOM 2771 C CA . ILE C 1 84 ? 52.606 34.698 91.551 1.00 29.28 81 ILE C CA 1
ATOM 2772 C C . ILE C 1 84 ? 54.021 34.803 91.028 1.00 29.24 81 ILE C C 1
ATOM 2773 O O . ILE C 1 84 ? 54.451 35.858 90.567 1.00 25.12 81 ILE C O 1
ATOM 2778 N N . GLU C 1 85 ? 54.750 33.701 91.113 1.00 28.16 82 GLU C N 1
ATOM 2779 C CA . GLU C 1 85 ? 56.064 33.644 90.491 1.00 33.10 82 GLU C CA 1
ATOM 2780 C C . GLU C 1 85 ? 56.244 32.239 89.930 1.00 27.82 82 GLU C C 1
ATOM 2781 O O . GLU C 1 85 ? 55.659 31.274 90.439 1.00 29.24 82 GLU C O 1
ATOM 2787 N N . VAL C 1 86 ? 57.034 32.130 88.868 1.00 28.25 83 VAL C N 1
ATOM 2788 C CA . VAL C 1 86 ? 57.313 30.837 88.267 1.00 32.96 83 VAL C CA 1
ATOM 2789 C C . VAL C 1 86 ? 58.429 30.195 89.063 1.00 33.13 83 VAL C C 1
ATOM 2790 O O . VAL C 1 86 ? 59.463 30.801 89.279 1.00 34.04 83 VAL C O 1
ATOM 2794 N N . ASN C 1 87 ? 58.201 28.978 89.521 1.00 33.33 84 ASN C N 1
ATOM 2795 C CA . ASN C 1 87 ? 59.213 28.254 90.269 1.00 41.84 84 ASN C CA 1
ATOM 2796 C C . ASN C 1 87 ? 59.812 27.195 89.355 1.00 35.28 84 ASN C C 1
ATOM 2797 O O . ASN C 1 87 ? 59.148 26.228 89.003 1.00 37.30 84 ASN C O 1
ATOM 2802 N N . GLY C 1 88 ? 61.063 27.405 88.962 1.00 39.11 85 GLY C N 1
ATOM 2803 C CA . GLY C 1 88 ? 61.704 26.541 87.985 1.00 48.26 85 GLY C CA 1
ATOM 2804 C C . GLY C 1 88 ? 62.062 25.166 88.507 1.00 47.94 85 GLY C C 1
ATOM 2805 O O . GLY C 1 88 ? 62.151 24.210 87.733 1.00 50.34 85 GLY C O 1
ATOM 2806 N N . HIS C 1 89 ? 62.247 25.055 89.820 1.00 52.86 86 HIS C N 1
ATOM 2807 C CA . HIS C 1 89 ? 62.749 23.820 90.403 1.00 58.26 86 HIS C CA 1
ATOM 2808 C C . HIS C 1 89 ? 63.968 23.364 89.600 1.00 65.36 86 HIS C C 1
ATOM 2809 O O . HIS C 1 89 ? 64.049 22.209 89.177 1.00 66.62 86 HIS C O 1
ATOM 2816 N N . SER C 1 90 ? 64.901 24.287 89.377 1.00 54.35 87 SER C N 1
ATOM 2817 C CA . SER C 1 90 ? 66.059 24.021 88.532 1.00 67.67 87 SER C CA 1
ATOM 2818 C C . SER C 1 90 ? 66.824 22.769 88.968 1.00 72.67 87 SER C C 1
ATOM 2819 O O . SER C 1 90 ? 67.217 21.947 88.135 1.00 72.82 87 SER C O 1
ATOM 2822 N N . GLU C 1 91 ? 67.018 22.616 90.275 1.00 75.54 88 GLU C N 1
ATOM 2823 C CA . GLU C 1 91 ? 67.804 21.499 90.792 1.00 84.81 88 GLU C CA 1
ATOM 2824 C C . GLU C 1 91 ? 66.960 20.321 91.282 1.00 80.17 88 GLU C C 1
ATOM 2825 O O . GLU C 1 91 ? 67.361 19.614 92.206 1.00 90.51 88 GLU C O 1
ATOM 2831 N N . ASP C 1 92 ? 65.804 20.103 90.659 1.00 72.85 89 ASP C N 1
ATOM 2832 C CA . ASP C 1 92 ? 64.919 19.003 91.047 1.00 74.33 89 ASP C CA 1
ATOM 2833 C C . ASP C 1 92 ? 64.462 18.181 89.842 1.00 73.18 89 ASP C C 1
ATOM 2834 O O . ASP C 1 92 ? 64.304 18.712 88.741 1.00 69.52 89 ASP C O 1
ATOM 2839 N N . LYS C 1 93 ? 64.243 16.887 90.060 1.00 64.29 90 LYS C N 1
ATOM 2840 C CA . LYS C 1 93 ? 63.766 15.996 89.006 1.00 65.50 90 LYS C CA 1
ATOM 2841 C C . LYS C 1 93 ? 62.264 16.163 88.808 1.00 60.31 90 LYS C C 1
ATOM 2842 O O . LYS C 1 93 ? 61.492 15.204 88.893 1.00 59.91 90 LYS C O 1
ATOM 2848 N N . ARG C 1 94 ? 61.867 17.399 88.527 1.00 59.30 91 ARG C N 1
ATOM 2849 C CA . ARG C 1 94 ? 60.464 17.752 88.373 1.00 66.62 91 ARG C CA 1
ATOM 2850 C C . ARG C 1 94 ? 60.310 18.998 87.492 1.00 58.08 91 ARG C C 1
ATOM 2851 O O . ARG C 1 94 ? 61.250 19.767 87.307 1.00 52.38 91 ARG C O 1
ATOM 2859 N N . THR C 1 95 ? 59.113 19.196 86.960 1.00 44.40 92 THR C N 1
ATOM 2860 C CA . THR C 1 95 ? 58.853 20.346 86.119 1.00 45.55 92 THR C CA 1
ATOM 2861 C C . THR C 1 95 ? 58.761 21.663 86.902 1.00 47.33 92 THR C C 1
ATOM 2862 O O . THR C 1 95 ? 58.801 21.693 88.137 1.00 41.27 92 THR C O 1
ATOM 2866 N N . TYR C 1 96 ? 58.655 22.756 86.161 1.00 41.35 93 TYR C N 1
ATOM 2867 C CA . TYR C 1 96 ? 58.420 24.056 86.752 1.00 37.04 93 TYR C CA 1
ATOM 2868 C C . TYR C 1 96 ? 57.090 24.001 87.517 1.00 34.23 93 TYR C C 1
ATOM 2869 O O . TYR C 1 96 ? 56.274 23.097 87.315 1.00 33.48 93 TYR C O 1
ATOM 2878 N N . ALA C 1 97 ? 56.870 24.971 88.390 1.00 30.87 94 ALA C N 1
ATOM 2879 C CA . ALA C 1 97 ? 55.565 25.108 89.026 1.00 40.70 94 ALA C CA 1
ATOM 2880 C C . ALA C 1 97 ? 55.232 26.589 89.180 1.00 32.78 94 ALA C C 1
ATOM 2881 O O . ALA C 1 97 ? 56.132 27.428 89.210 1.00 33.06 94 ALA C O 1
ATOM 2883 N N . ILE C 1 98 ? 53.945 26.912 89.262 1.00 32.13 95 ILE C N 1
ATOM 2884 C CA . ILE C 1 98 ? 53.531 28.287 89.547 1.00 25.32 95 ILE C CA 1
ATOM 2885 C C . ILE C 1 98 ? 53.253 28.372 91.054 1.00 32.84 95 ILE C C 1
ATOM 2886 O O . ILE C 1 98 ? 52.550 27.514 91.602 1.00 31.63 95 ILE C O 1
ATOM 2891 N N . ASN C 1 99 ? 53.805 29.381 91.723 1.00 31.23 96 ASN C N 1
ATOM 2892 C CA . ASN C 1 99 ? 53.561 29.574 93.158 1.00 31.53 96 ASN C CA 1
ATOM 2893 C C . ASN C 1 99 ? 53.074 30.985 93.481 1.00 29.23 96 ASN C C 1
ATOM 2894 O O . ASN C 1 99 ? 53.477 31.950 92.838 1.00 28.34 96 ASN C O 1
ATOM 2899 N N . LEU C 1 100 ? 52.252 31.105 94.519 1.00 25.95 97 LEU C N 1
ATOM 2900 C CA . LEU C 1 100 ? 51.902 32.424 95.052 1.00 28.27 97 LEU C CA 1
ATOM 2901 C C . LEU C 1 100 ? 53.153 33.092 95.622 1.00 25.64 97 LEU C C 1
ATOM 2902 O O . LEU C 1 100 ? 53.992 32.428 96.215 1.00 30.26 97 LEU C O 1
ATOM 2907 N N . THR C 1 101 ? 53.300 34.390 95.429 1.00 27.86 98 THR C N 1
ATOM 2908 C CA . THR C 1 101 ? 54.334 35.115 96.163 1.00 30.23 98 THR C CA 1
ATOM 2909 C C . THR C 1 101 ? 53.806 35.324 97.590 1.00 34.71 98 THR C C 1
ATOM 2910 O O . THR C 1 101 ? 52.681 34.913 97.909 1.00 28.83 98 THR C O 1
ATOM 2914 N N . GLU C 1 102 ? 54.597 35.960 98.449 1.00 33.63 99 GLU C N 1
ATOM 2915 C CA . GLU C 1 102 ? 54.093 36.310 99.777 1.00 37.27 99 GLU C CA 1
ATOM 2916 C C . GLU C 1 102 ? 52.857 37.216 99.666 1.00 28.38 99 GLU C C 1
ATOM 2917 O O . GLU C 1 102 ? 51.896 37.053 100.410 1.00 28.92 99 GLU C O 1
ATOM 2931 N N . GLY C 1 104 ? 50.709 37.241 97.131 1.00 29.94 101 GLY C N 1
ATOM 2932 C CA . GLY C 1 104 ? 49.604 36.423 96.670 1.00 25.81 101 GLY C CA 1
ATOM 2933 C C . GLY C 1 104 ? 49.021 35.588 97.803 1.00 25.45 101 GLY C C 1
ATOM 2934 O O . GLY C 1 104 ? 47.813 35.377 97.873 1.00 24.75 101 GLY C O 1
ATOM 2935 N N . GLN C 1 105 ? 49.874 35.108 98.703 1.00 25.86 102 GLN C N 1
ATOM 2936 C CA . GLN C 1 105 ? 49.383 34.381 99.874 1.00 26.66 102 GLN C CA 1
ATOM 2937 C C . GLN C 1 105 ? 48.551 35.303 100.786 1.00 23.44 102 GLN C C 1
ATOM 2938 O O . GLN C 1 105 ? 47.552 34.884 101.354 1.00 27.00 102 GLN C O 1
ATOM 2944 N N . GLU C 1 106 ? 48.987 36.548 100.940 1.00 25.84 103 GLU C N 1
ATOM 2945 C CA . GLU C 1 106 ? 48.250 37.526 101.772 1.00 27.59 103 GLU C CA 1
ATOM 2946 C C . GLU C 1 106 ? 46.900 37.818 101.120 1.00 28.30 103 GLU C C 1
ATOM 2947 O O . GLU C 1 106 ? 45.869 37.861 101.786 1.00 24.87 103 GLU C O 1
ATOM 2953 N N . LEU C 1 107 ? 46.914 37.998 99.802 1.00 24.85 104 LEU C N 1
ATOM 2954 C CA . LEU C 1 107 ? 45.668 38.213 99.065 1.00 24.20 104 LEU C CA 1
ATOM 2955 C C . LEU C 1 107 ? 44.711 37.047 99.320 1.00 25.78 104 LEU C C 1
ATOM 2956 O O . LEU C 1 107 ? 43.530 37.240 99.663 1.00 25.83 104 LEU C O 1
ATOM 2961 N N . TYR C 1 108 ? 45.225 35.826 99.205 1.00 24.15 105 TYR C N 1
ATOM 2962 C CA . TYR C 1 108 ? 44.369 34.668 99.420 1.00 26.43 105 TYR C CA 1
ATOM 2963 C C . TYR C 1 108 ? 43.782 34.684 100.827 1.00 28.70 105 TYR C C 1
ATOM 2964 O O . TYR C 1 108 ? 42.601 34.403 101.035 1.00 25.98 105 TYR C O 1
ATOM 2973 N N . GLU C 1 109 ? 44.637 35.003 101.793 1.00 26.71 106 GLU C N 1
ATOM 2974 C CA . GLU C 1 109 ? 44.252 35.058 103.193 1.00 29.65 106 GLU C CA 1
ATOM 2975 C C . GLU C 1 109 ? 43.072 36.011 103.360 1.00 30.05 106 GLU C C 1
ATOM 2976 O O . GLU C 1 109 ? 42.065 35.645 103.948 1.00 35.86 106 GLU C O 1
ATOM 2982 N N . VAL C 1 110 ? 43.178 37.221 102.817 1.00 27.44 107 VAL C N 1
ATOM 2983 C CA . VAL C 1 110 ? 42.086 38.178 102.969 1.00 30.33 107 VAL C CA 1
ATOM 2984 C C . VAL C 1 110 ? 40.873 37.937 102.052 1.00 31.45 107 VAL C C 1
ATOM 2985 O O . VAL C 1 110 ? 39.742 38.189 102.458 1.00 35.81 107 VAL C O 1
ATOM 2989 N N . ALA C 1 111 ? 41.086 37.465 100.826 1.00 29.31 108 ALA C N 1
ATOM 2990 C CA . ALA C 1 111 ? 39.963 37.301 99.893 1.00 26.43 108 ALA C CA 1
ATOM 2991 C C . ALA C 1 111 ? 39.194 36.000 100.121 1.00 35.01 108 ALA C C 1
ATOM 2992 O O . ALA C 1 111 ? 38.038 35.882 99.707 1.00 29.37 108 ALA C O 1
ATOM 2994 N N . SER C 1 112 ? 39.824 35.018 100.766 1.00 31.95 109 SER C N 1
ATOM 2995 C CA . SER C 1 112 ? 39.149 33.735 100.957 1.00 28.95 109 SER C CA 1
ATOM 2996 C C . SER C 1 112 ? 37.921 33.893 101.864 1.00 31.89 109 SER C C 1
ATOM 2997 O O . SER C 1 112 ? 36.913 33.223 101.672 1.00 28.49 109 SER C O 1
ATOM 3000 N N . ASP C 1 113 ? 37.981 34.815 102.822 1.00 34.11 110 ASP C N 1
ATOM 3001 C CA . ASP C 1 113 ? 36.816 35.078 103.675 1.00 32.45 110 ASP C CA 1
ATOM 3002 C C . ASP C 1 113 ? 35.602 35.535 102.863 1.00 27.94 110 ASP C C 1
ATOM 3003 O O . ASP C 1 113 ? 34.468 35.138 103.125 1.00 30.89 110 ASP C O 1
ATOM 3008 N N . PHE C 1 114 ? 35.867 36.378 101.881 1.00 31.03 111 PHE C N 1
ATOM 3009 C CA . PHE C 1 114 ? 34.852 36.880 100.977 1.00 29.08 111 PHE C CA 1
ATOM 3010 C C . PHE C 1 114 ? 34.296 35.743 100.107 1.00 30.12 111 PHE C C 1
ATOM 3011 O O . PHE C 1 114 ? 33.086 35.643 99.914 1.00 28.29 111 PHE C O 1
ATOM 3019 N N . ALA C 1 115 ? 35.178 34.876 99.607 1.00 25.91 112 ALA C N 1
ATOM 3020 C CA . ALA C 1 115 ? 34.761 33.708 98.830 1.00 28.41 112 ALA C CA 1
ATOM 3021 C C . ALA C 1 115 ? 33.849 32.801 99.667 1.00 26.29 112 ALA C C 1
ATOM 3022 O O . ALA C 1 115 ? 32.836 32.281 99.187 1.00 23.70 112 ALA C O 1
ATOM 3024 N N . ILE C 1 116 ? 34.217 32.620 100.925 1.00 24.35 113 ILE C N 1
ATOM 3025 C CA . ILE C 1 116 ? 33.458 31.762 101.821 1.00 25.85 113 ILE C CA 1
ATOM 3026 C C . ILE C 1 116 ? 32.070 32.336 102.081 1.00 25.40 113 ILE C C 1
ATOM 3027 O O . ILE C 1 116 ? 31.078 31.605 102.060 1.00 29.96 113 ILE C O 1
ATOM 3032 N N . GLU C 1 117 ? 31.998 33.645 102.287 1.00 28.04 114 GLU C N 1
ATOM 3033 C CA . GLU C 1 117 ? 30.706 34.299 102.471 1.00 28.62 114 GLU C CA 1
ATOM 3034 C C . GLU C 1 117 ? 29.808 34.221 101.238 1.00 28.52 114 GLU C C 1
ATOM 3035 O O . GLU C 1 117 ? 28.607 33.991 101.361 1.00 27.12 114 GLU C O 1
ATOM 3041 N N . ARG C 1 118 ? 30.384 34.386 100.049 1.00 27.20 115 ARG C N 1
ATOM 3042 C CA . ARG C 1 118 ? 29.598 34.283 98.823 1.00 25.01 115 ARG C CA 1
ATOM 3043 C C . ARG C 1 118 ? 29.046 32.870 98.595 1.00 25.65 115 ARG C C 1
ATOM 3044 O O . ARG C 1 118 ? 27.939 32.706 98.078 1.00 29.49 115 ARG C O 1
ATOM 3052 N N . GLU C 1 119 ? 29.820 31.853 98.978 1.00 26.85 116 GLU C N 1
ATOM 3053 C CA . GLU C 1 119 ? 29.415 30.458 98.809 1.00 26.95 116 GLU C CA 1
ATOM 3054 C C . GLU C 1 119 ? 28.287 30.149 99.788 1.00 27.80 116 GLU C C 1
ATOM 3055 O O . GLU C 1 119 ? 27.297 29.500 99.439 1.00 27.87 116 GLU C O 1
ATOM 3061 N N . LYS C 1 120 ? 28.454 30.615 101.016 1.00 26.37 117 LYS C N 1
ATOM 3062 C CA . LYS C 1 120 ? 27.404 30.503 102.022 1.00 33.56 117 LYS C CA 1
ATOM 3063 C C . LYS C 1 120 ? 26.115 31.140 101.514 1.00 31.58 117 LYS C C 1
ATOM 3064 O O . LYS C 1 120 ? 25.046 30.560 101.622 1.00 30.83 117 LYS C O 1
ATOM 3070 N N . GLN C 1 121 ? 26.223 32.325 100.918 1.00 28.53 118 GLN C N 1
ATOM 3071 C CA . GLN C 1 121 ? 25.046 32.998 100.385 1.00 29.18 118 GLN C CA 1
ATOM 3072 C C . GLN C 1 121 ? 24.375 32.185 99.276 1.00 32.33 118 GLN C C 1
ATOM 3073 O O . GLN C 1 121 ? 23.153 32.011 99.277 1.00 31.25 118 GLN C O 1
ATOM 3079 N N . LEU C 1 122 ? 25.172 31.666 98.341 1.00 30.60 119 LEU C N 1
ATOM 3080 C CA . LEU C 1 122 ? 24.652 30.870 97.225 1.00 25.41 119 LEU C CA 1
ATOM 3081 C C . LEU C 1 122 ? 23.795 29.683 97.702 1.00 28.06 119 LEU C C 1
ATOM 3082 O O . LEU C 1 122 ? 22.777 29.334 97.084 1.00 25.52 119 LEU C O 1
ATOM 3087 N N . LEU C 1 123 ? 24.224 29.052 98.792 1.00 24.55 120 LEU C N 1
ATOM 3088 C CA . LEU C 1 123 ? 23.540 27.862 99.315 1.00 25.91 120 LEU C CA 1
ATOM 3089 C C . LEU C 1 123 ? 22.604 28.153 100.503 1.00 29.91 120 LEU C C 1
ATOM 3090 O O . LEU C 1 123 ? 22.136 27.226 101.155 1.00 30.85 120 LEU C O 1
ATOM 3095 N N . GLU C 1 124 ? 22.357 29.435 100.784 1.00 29.22 121 GLU C N 1
ATOM 3096 C CA . GLU C 1 124 ? 21.521 29.876 101.918 1.00 34.55 121 GLU C CA 1
ATOM 3097 C C . GLU C 1 124 ? 20.207 29.128 102.082 1.00 35.94 121 GLU C C 1
ATOM 3098 O O . GLU C 1 124 ? 19.780 28.854 103.200 1.00 38.36 121 GLU C O 1
ATOM 3104 N N . GLU C 1 125 ? 19.547 28.856 100.965 1.00 32.70 122 GLU C N 1
ATOM 3105 C CA . GLU C 1 125 ? 18.249 28.193 100.976 1.00 41.72 122 GLU C CA 1
ATOM 3106 C C . GLU C 1 125 ? 18.319 26.670 100.846 1.00 40.93 122 GLU C C 1
ATOM 3107 O O . GLU C 1 125 ? 17.292 26.028 100.646 1.00 37.08 122 GLU C O 1
ATOM 3113 N N . PHE C 1 126 ? 19.510 26.089 100.940 1.00 31.84 123 PHE C N 1
ATOM 3114 C CA . PHE C 1 126 ? 19.635 24.641 100.787 1.00 33.84 123 PHE C CA 1
ATOM 3115 C C . PHE C 1 126 ? 19.616 23.972 102.151 1.00 32.18 123 PHE C C 1
ATOM 3116 O O . PHE C 1 126 ? 20.302 24.414 103.063 1.00 32.67 123 PHE C O 1
ATOM 3124 N N . GLU C 1 127 ? 18.858 22.891 102.278 1.00 35.44 124 GLU C N 1
ATOM 3125 C CA . GLU C 1 127 ? 19.003 22.010 103.436 1.00 39.60 124 GLU C CA 1
ATOM 3126 C C . GLU C 1 127 ? 20.278 21.193 103.262 1.00 40.39 124 GLU C C 1
ATOM 3127 O O . GLU C 1 127 ? 20.774 21.034 102.134 1.00 34.75 124 GLU C O 1
ATOM 3133 N N . GLU C 1 128 ? 20.796 20.657 104.362 1.00 35.55 125 GLU C N 1
ATOM 3134 C CA . GLU C 1 128 ? 22.041 19.892 104.323 1.00 38.85 125 GLU C CA 1
ATOM 3135 C C . GLU C 1 128 ? 22.040 18.771 103.281 1.00 36.16 125 GLU C C 1
ATOM 3136 O O . GLU C 1 128 ? 23.010 18.608 102.547 1.00 32.18 125 GLU C O 1
ATOM 3142 N N . ALA C 1 129 ? 20.952 18.014 103.205 1.00 31.11 126 ALA C N 1
ATOM 3143 C CA . ALA C 1 129 ? 20.858 16.921 102.244 1.00 36.53 126 ALA C CA 1
ATOM 3144 C C . ALA C 1 129 ? 20.779 17.422 100.794 1.00 33.44 126 ALA C C 1
ATOM 3145 O O . ALA C 1 129 ? 21.152 16.707 99.864 1.00 31.63 126 ALA C O 1
ATOM 3147 N N . GLU C 1 130 ? 20.269 18.633 100.604 1.00 33.79 127 GLU C N 1
ATOM 3148 C CA . GLU C 1 130 ? 20.194 19.209 99.261 1.00 34.30 127 GLU C CA 1
ATOM 3149 C C . GLU C 1 130 ? 21.591 19.581 98.804 1.00 28.41 127 GLU C C 1
ATOM 3150 O O . GLU C 1 130 ? 21.951 19.359 97.654 1.00 30.38 127 GLU C O 1
ATOM 3156 N N . LYS C 1 131 ? 22.384 20.142 99.715 1.00 28.07 128 LYS C N 1
ATOM 3157 C CA . LYS C 1 131 ? 23.788 20.404 99.412 1.00 30.41 128 LYS C CA 1
ATOM 3158 C C . LYS C 1 131 ? 24.494 19.108 99.043 1.00 31.88 128 LYS C C 1
ATOM 3159 O O . LYS C 1 131 ? 25.197 19.055 98.031 1.00 25.23 128 LYS C O 1
ATOM 3165 N N . ASP C 1 132 ? 24.324 18.057 99.857 1.00 29.73 129 ASP C N 1
ATOM 3166 C CA . ASP C 1 132 ? 24.972 16.770 99.528 1.00 27.06 129 ASP C CA 1
ATOM 3167 C C . ASP C 1 132 ? 24.524 16.245 98.162 1.00 27.70 129 ASP C C 1
ATOM 3168 O O . ASP C 1 132 ? 25.343 15.795 97.343 1.00 27.36 129 ASP C O 1
ATOM 3173 N N . GLN C 1 133 ? 23.219 16.301 97.923 1.00 26.82 130 GLN C N 1
ATOM 3174 C CA . GLN C 1 133 ? 22.666 15.878 96.647 1.00 27.47 130 GLN C CA 1
ATOM 3175 C C . GLN C 1 133 ? 23.268 16.682 95.480 1.00 26.31 130 GLN C C 1
ATOM 3176 O O . GLN C 1 133 ? 23.548 16.128 94.416 1.00 25.57 130 GLN C O 1
ATOM 3182 N N . LEU C 1 134 ? 23.451 17.986 95.687 1.00 26.43 131 LEU C N 1
ATOM 3183 C CA . LEU C 1 134 ? 24.027 18.854 94.651 1.00 25.66 131 LEU C CA 1
ATOM 3184 C C . LEU C 1 134 ? 25.436 18.396 94.248 1.00 24.45 131 LEU C C 1
ATOM 3185 O O . LEU C 1 134 ? 25.722 18.216 93.061 1.00 26.46 131 LEU C O 1
ATOM 3190 N N . PHE C 1 135 ? 26.322 18.210 95.232 1.00 23.91 132 PHE C N 1
ATOM 3191 C CA . PHE C 1 135 ? 27.693 17.781 94.927 1.00 23.53 132 PHE C CA 1
ATOM 3192 C C . PHE C 1 135 ? 27.746 16.436 94.213 1.00 26.61 132 PHE C C 1
ATOM 3193 O O . PHE C 1 135 ? 28.563 16.215 93.321 1.00 26.54 132 PHE C O 1
ATOM 3201 N N . ILE C 1 136 ? 26.860 15.535 94.595 1.00 23.03 133 ILE C N 1
ATOM 3202 C CA . ILE C 1 136 ? 26.816 14.233 93.956 1.00 24.88 133 ILE C CA 1
ATOM 3203 C C . ILE C 1 136 ? 26.385 14.339 92.489 1.00 26.05 133 ILE C C 1
ATOM 3204 O O . ILE C 1 136 ? 27.011 13.754 91.602 1.00 25.28 133 ILE C O 1
ATOM 3209 N N . LEU C 1 137 ? 25.328 15.097 92.231 1.00 26.11 134 LEU C N 1
ATOM 3210 C CA . LEU C 1 137 ? 24.839 15.233 90.856 1.00 25.25 134 LEU C CA 1
ATOM 3211 C C . LEU C 1 137 ? 25.838 15.972 89.953 1.00 25.16 134 LEU C C 1
ATOM 3212 O O . LEU C 1 137 ? 26.023 15.591 88.809 1.00 27.36 134 LEU C O 1
ATOM 3217 N N . LEU C 1 138 ? 26.496 17.005 90.467 1.00 24.01 135 LEU C N 1
ATOM 3218 C CA . LEU C 1 138 ? 27.518 17.696 89.672 1.00 24.18 135 LEU C CA 1
ATOM 3219 C C . LEU C 1 138 ? 28.670 16.751 89.326 1.00 27.69 135 LEU C C 1
ATOM 3220 O O . LEU C 1 138 ? 29.212 16.773 88.222 1.00 26.40 135 LEU C O 1
ATOM 3225 N N . LYS C 1 139 ? 29.041 15.910 90.277 1.00 27.00 136 LYS C N 1
ATOM 3226 C CA . LYS C 1 139 ? 30.125 14.976 90.029 1.00 28.58 136 LYS C CA 1
ATOM 3227 C C . LYS C 1 139 ? 29.709 13.924 88.997 1.00 28.13 136 LYS C C 1
ATOM 3228 O O . LYS C 1 139 ? 30.492 13.568 88.106 1.00 28.36 136 LYS C O 1
ATOM 3234 N N . LYS C 1 140 ? 28.469 13.450 89.084 1.00 28.39 137 LYS C N 1
ATOM 3235 C CA . LYS C 1 140 ? 27.942 12.586 88.016 1.00 30.23 137 LYS C CA 1
ATOM 3236 C C . LYS C 1 140 ? 28.010 13.257 86.643 1.00 32.79 137 LYS C C 1
ATOM 3237 O O . LYS C 1 140 ? 28.410 12.632 85.654 1.00 29.74 137 LYS C O 1
ATOM 3243 N N . LEU C 1 141 ? 27.598 14.521 86.567 1.00 31.32 138 LEU C N 1
ATOM 3244 C CA . LEU C 1 141 ? 27.715 15.267 85.301 1.00 23.97 138 LEU C CA 1
ATOM 3245 C C . LEU C 1 141 ? 29.163 15.379 84.817 1.00 29.81 138 LEU C C 1
ATOM 3246 O O . LEU C 1 141 ? 29.453 15.172 83.637 1.00 37.54 138 LEU C O 1
ATOM 3251 N N A ARG C 1 142 ? 30.044 15.694 85.761 0.50 28.22 139 ARG C N 1
ATOM 3252 N N B ARG C 1 142 ? 30.072 15.749 85.710 0.50 28.22 139 ARG C N 1
ATOM 3253 C CA A ARG C 1 142 ? 31.482 15.852 85.567 0.50 29.09 139 ARG C CA 1
ATOM 3254 C CA B ARG C 1 142 ? 31.471 15.842 85.325 0.50 29.26 139 ARG C CA 1
ATOM 3255 C C A ARG C 1 142 ? 32.148 14.566 85.035 0.50 33.02 139 ARG C C 1
ATOM 3256 C C B ARG C 1 142 ? 31.915 14.500 84.746 0.50 32.91 139 ARG C C 1
ATOM 3257 O O A ARG C 1 142 ? 33.100 14.613 84.247 0.50 31.90 139 ARG C O 1
ATOM 3258 O O B ARG C 1 142 ? 32.492 14.437 83.652 0.50 30.44 139 ARG C O 1
ATOM 3273 N N . ASN C 1 143 ? 31.633 13.421 85.471 1.00 31.81 140 ASN C N 1
ATOM 3274 C CA . ASN C 1 143 ? 32.087 12.100 85.025 1.00 31.24 140 ASN C CA 1
ATOM 3275 C C . ASN C 1 143 ? 31.633 11.789 83.607 1.00 29.98 140 ASN C C 1
ATOM 3276 O O . ASN C 1 143 ? 32.382 11.240 82.811 1.00 39.65 140 ASN C O 1
ATOM 3281 N N . LYS C 1 144 ? 30.395 12.140 83.292 1.00 29.94 141 LYS C N 1
ATOM 3282 C CA . LYS C 1 144 ? 29.886 11.942 81.951 1.00 36.38 141 LYS C CA 1
ATOM 3283 C C . LYS C 1 144 ? 30.616 12.859 80.953 1.00 44.06 141 LYS C C 1
ATOM 3284 O O . LYS C 1 144 ? 30.985 12.432 79.860 1.00 42.84 141 LYS C O 1
ATOM 3290 N N . VAL C 1 145 ? 30.841 14.111 81.340 1.00 36.46 142 VAL C N 1
ATOM 3291 C CA . VAL C 1 145 ? 31.506 15.063 80.451 1.00 41.10 142 VAL C CA 1
ATOM 3292 C C . VAL C 1 145 ? 32.882 14.555 80.054 1.00 41.79 142 VAL C C 1
ATOM 3293 O O . VAL C 1 145 ? 33.269 14.643 78.890 1.00 46.24 142 VAL C O 1
ATOM 3297 N N . ASP C 1 146 ? 33.621 14.036 81.029 1.00 40.34 143 ASP C N 1
ATOM 3298 C CA . ASP C 1 146 ? 34.937 13.472 80.772 1.00 39.12 143 ASP C CA 1
ATOM 3299 C C . ASP C 1 146 ? 34.870 12.366 79.726 1.00 50.56 143 ASP C C 1
ATOM 3300 O O . ASP C 1 146 ? 35.867 12.056 79.078 1.00 50.90 143 ASP C O 1
ATOM 3305 N N . GLN C 1 147 ? 33.697 11.764 79.568 1.00 50.14 144 GLN C N 1
ATOM 3306 C CA . GLN C 1 147 ? 33.529 10.677 78.605 1.00 50.79 144 GLN C CA 1
ATOM 3307 C C . GLN C 1 147 ? 33.130 11.179 77.218 1.00 53.39 144 GLN C C 1
ATOM 3308 O O . GLN C 1 147 ? 33.073 10.405 76.268 1.00 53.71 144 GLN C O 1
ATOM 3322 N N . ILE D 1 7 ? -24.874 26.507 73.635 1.00 54.21 4 ILE D N 1
ATOM 3323 C CA . ILE D 1 7 ? -24.425 27.894 73.599 1.00 50.29 4 ILE D CA 1
ATOM 3324 C C . ILE D 1 7 ? -24.066 28.330 72.176 1.00 66.72 4 ILE D C 1
ATOM 3325 O O . ILE D 1 7 ? -23.384 27.607 71.442 1.00 54.29 4 ILE D O 1
ATOM 3330 N N . ASN D 1 8 ? -24.537 29.512 71.784 1.00 68.44 5 ASN D N 1
ATOM 3331 C CA . ASN D 1 8 ? -24.359 29.972 70.413 1.00 63.92 5 ASN D CA 1
ATOM 3332 C C . ASN D 1 8 ? -23.091 30.796 70.212 1.00 69.96 5 ASN D C 1
ATOM 3333 O O . ASN D 1 8 ? -22.951 31.902 70.746 1.00 66.19 5 ASN D O 1
ATOM 3338 N N . ILE D 1 9 ? -22.168 30.242 69.434 1.00 65.72 6 ILE D N 1
ATOM 3339 C CA . ILE D 1 9 ? -20.933 30.932 69.105 1.00 58.56 6 ILE D CA 1
ATOM 3340 C C . ILE D 1 9 ? -20.843 31.141 67.590 1.00 58.87 6 ILE D C 1
ATOM 3341 O O . ILE D 1 9 ? -19.756 31.282 67.026 1.00 49.71 6 ILE D O 1
ATOM 3346 N N . ASP D 1 10 ? -22.004 31.181 66.944 1.00 59.19 7 ASP D N 1
ATOM 3347 C CA . ASP D 1 10 ? -22.091 31.429 65.508 1.00 60.18 7 ASP D CA 1
ATOM 3348 C C . ASP D 1 10 ? -21.468 32.763 65.105 1.00 62.12 7 ASP D C 1
ATOM 3349 O O . ASP D 1 10 ? -20.871 32.875 64.034 1.00 54.93 7 ASP D O 1
ATOM 3354 N N . ARG D 1 11 ? -21.622 33.773 65.958 1.00 51.26 8 ARG D N 1
ATOM 3355 C CA . ARG D 1 11 ? -21.095 35.098 65.669 1.00 47.77 8 ARG D CA 1
ATOM 3356 C C . ARG D 1 11 ? -19.862 35.369 66.519 1.00 47.39 8 ARG D C 1
ATOM 3357 O O . ARG D 1 11 ? -19.508 36.520 66.778 1.00 48.32 8 ARG D O 1
ATOM 3365 N N . HIS D 1 12 ? -19.212 34.296 66.954 1.00 41.12 9 HIS D N 1
ATOM 3366 C CA . HIS D 1 12 ? -17.946 34.393 67.678 1.00 42.53 9 HIS D CA 1
ATOM 3367 C C . HIS D 1 12 ? -16.828 34.179 66.654 1.00 41.02 9 HIS D C 1
ATOM 3368 O O . HIS D 1 12 ? -16.595 33.052 66.212 1.00 38.82 9 HIS D O 1
ATOM 3375 N N . ALA D 1 13 ? -16.156 35.256 66.263 1.00 36.27 10 ALA D N 1
ATOM 3376 C CA . ALA D 1 13 ? -15.207 35.190 65.162 1.00 41.44 10 ALA D CA 1
ATOM 3377 C C . ALA D 1 13 ? -14.035 34.275 65.483 1.00 34.47 10 ALA D C 1
ATOM 3378 O O . ALA D 1 13 ? -13.632 33.456 64.653 1.00 32.94 10 ALA D O 1
ATOM 3380 N N . THR D 1 14 ? -13.474 34.436 66.672 1.00 32.68 11 THR D N 1
ATOM 3381 C CA . THR D 1 14 ? -12.360 33.599 67.079 1.00 37.84 11 THR D CA 1
ATOM 3382 C C . THR D 1 14 ? -12.727 32.113 67.012 1.00 32.57 11 THR D C 1
ATOM 3383 O O . THR D 1 14 ? -11.992 31.309 66.442 1.00 31.62 11 THR D O 1
ATOM 3387 N N . ALA D 1 15 ? -13.885 31.768 67.561 1.00 33.97 12 ALA D N 1
ATOM 3388 C CA . ALA D 1 15 ? -14.317 30.377 67.611 1.00 36.14 12 ALA D CA 1
ATOM 3389 C C . ALA D 1 15 ? -14.570 29.838 66.211 1.00 31.57 12 ALA D C 1
ATOM 3390 O O . ALA D 1 15 ? -14.170 28.721 65.898 1.00 29.29 12 ALA D O 1
ATOM 3392 N N . GLN D 1 16 ? -15.244 30.618 65.371 1.00 28.40 13 GLN D N 1
ATOM 3393 C CA . GLN D 1 16 ? -15.521 30.181 64.006 1.00 27.78 13 GLN D CA 1
ATOM 3394 C C . GLN D 1 16 ? -14.216 29.925 63.250 1.00 28.87 13 GLN D C 1
ATOM 3395 O O . GLN D 1 16 ? -14.059 28.911 62.569 1.00 26.39 13 GLN D O 1
ATOM 3401 N N . ILE D 1 17 ? -13.295 30.876 63.356 1.00 25.76 14 ILE D N 1
ATOM 3402 C CA . ILE D 1 17 ? -12.039 30.801 62.635 1.00 24.88 14 ILE D CA 1
ATOM 3403 C C . ILE D 1 17 ? -11.203 29.623 63.146 1.00 30.57 14 ILE D C 1
ATOM 3404 O O . ILE D 1 17 ? -10.554 28.925 62.368 1.00 25.61 14 ILE D O 1
ATOM 3409 N N . ASN D 1 18 ? -11.237 29.407 64.461 1.00 26.18 15 ASN D N 1
ATOM 3410 C CA . ASN D 1 18 ? -10.536 28.275 65.058 1.00 27.82 15 ASN D CA 1
ATOM 3411 C C . ASN D 1 18 ? -11.096 26.908 64.700 1.00 27.51 15 ASN D C 1
ATOM 3412 O O . ASN D 1 18 ? -10.327 26.002 64.408 1.00 27.27 15 ASN D O 1
ATOM 3425 N N . LEU D 1 20 ? -12.780 26.278 61.992 1.00 30.03 17 LEU D N 1
ATOM 3426 C CA . LEU D 1 20 ? -12.505 26.168 60.563 1.00 32.50 17 LEU D CA 1
ATOM 3427 C C . LEU D 1 20 ? -11.065 25.716 60.362 1.00 24.60 17 LEU D C 1
ATOM 3428 O O . LEU D 1 20 ? -10.806 24.724 59.694 1.00 26.74 17 LEU D O 1
ATOM 3433 N N . ALA D 1 21 ? -10.136 26.480 60.933 1.00 27.50 18 ALA D N 1
ATOM 3434 C CA . ALA D 1 21 ? -8.713 26.226 60.784 1.00 28.00 18 ALA D CA 1
ATOM 3435 C C . ALA D 1 21 ? -8.323 24.858 61.326 1.00 28.25 18 ALA D C 1
ATOM 3436 O O . ALA D 1 21 ? -7.590 24.123 60.680 1.00 26.35 18 ALA D O 1
ATOM 3438 N N . ASN D 1 22 ? -8.808 24.516 62.521 1.00 25.30 19 ASN D N 1
ATOM 3439 C CA . ASN D 1 22 ? -8.476 23.226 63.106 1.00 24.85 19 ASN D CA 1
ATOM 3440 C C . ASN D 1 22 ? -8.922 22.048 62.253 1.00 27.92 19 ASN D C 1
ATOM 3441 O O . ASN D 1 22 ? -8.168 21.101 62.048 1.00 28.83 19 ASN D O 1
ATOM 3446 N N . LYS D 1 23 ? -10.136 22.113 61.729 1.00 25.68 20 LYS D N 1
ATOM 3447 C CA . LYS D 1 23 ? -10.642 21.013 60.929 1.00 26.32 20 LYS D CA 1
ATOM 3448 C C . LYS D 1 23 ? -9.897 20.915 59.603 1.00 30.56 20 LYS D C 1
ATOM 3449 O O . LYS D 1 23 ? -9.556 19.822 59.136 1.00 28.06 20 LYS D O 1
ATOM 3455 N N . LEU D 1 24 ? -9.667 22.066 58.981 1.00 26.50 21 LEU D N 1
ATOM 3456 C CA . LEU D 1 24 ? -8.917 22.105 57.733 1.00 25.17 21 LEU D CA 1
ATOM 3457 C C . LEU D 1 24 ? -7.523 21.503 57.963 1.00 24.82 21 LEU D C 1
ATOM 3458 O O . LEU D 1 24 ? -7.076 20.637 57.204 1.00 28.26 21 LEU D O 1
ATOM 3471 N N . LEU D 1 26 ? -6.505 19.488 60.453 1.00 26.67 23 LEU D N 1
ATOM 3472 C CA . LEU D 1 26 ? -6.617 18.036 60.698 1.00 29.01 23 LEU D CA 1
ATOM 3473 C C . LEU D 1 26 ? -6.749 17.241 59.399 1.00 28.17 23 LEU D C 1
ATOM 3474 O O . LEU D 1 26 ? -6.063 16.244 59.211 1.00 30.42 23 LEU D O 1
ATOM 3479 N N . LYS D 1 27 ? -7.638 17.657 58.506 1.00 24.12 24 LYS D N 1
ATOM 3480 C CA . LYS D 1 27 ? -7.782 16.922 57.253 1.00 28.55 24 LYS D CA 1
ATOM 3481 C C . LYS D 1 27 ? -6.499 16.988 56.432 1.00 29.00 24 LYS D C 1
ATOM 3482 O O . LYS D 1 27 ? -6.114 16.025 55.770 1.00 27.24 24 LYS D O 1
ATOM 3488 N N . SER D 1 28 ? -5.839 18.141 56.468 1.00 27.41 25 SER D N 1
ATOM 3489 C CA . SER D 1 28 ? -4.614 18.321 55.702 1.00 25.70 25 SER D CA 1
ATOM 3490 C C . SER D 1 28 ? -3.467 17.500 56.296 1.00 24.56 25 SER D C 1
ATOM 3491 O O . SER D 1 28 ? -2.624 16.977 55.574 1.00 25.29 25 SER D O 1
ATOM 3494 N N . SER D 1 29 ? -3.451 17.375 57.614 1.00 22.12 26 SER D N 1
ATOM 3495 C CA . SER D 1 29 ? -2.479 16.529 58.273 1.00 24.46 26 SER D CA 1
ATOM 3496 C C . SER D 1 29 ? -2.547 15.118 57.651 1.00 31.36 26 SER D C 1
ATOM 3497 O O . SER D 1 29 ? -1.529 14.559 57.228 1.00 32.74 26 SER D O 1
ATOM 3500 N N . THR D 1 30 ? -3.751 14.562 57.569 1.00 29.61 27 THR D N 1
ATOM 3501 C CA . THR D 1 30 ? -3.940 13.236 56.977 1.00 27.52 27 THR D CA 1
ATOM 3502 C C . THR D 1 30 ? -3.558 13.230 55.499 1.00 30.90 27 THR D C 1
ATOM 3503 O O . THR D 1 30 ? -2.905 12.309 55.028 1.00 28.42 27 THR D O 1
ATOM 3507 N N . ALA D 1 31 ? -3.991 14.247 54.759 1.00 25.33 28 ALA D N 1
ATOM 3508 C CA . ALA D 1 31 ? -3.748 14.271 53.322 1.00 27.57 28 ALA D CA 1
ATOM 3509 C C . ALA D 1 31 ? -2.261 14.296 52.998 1.00 29.31 28 ALA D C 1
ATOM 3510 O O . ALA D 1 31 ? -1.773 13.467 52.212 1.00 26.42 28 ALA D O 1
ATOM 3512 N N . TYR D 1 32 ? -1.526 15.221 53.617 1.00 26.07 29 TYR D N 1
ATOM 3513 C CA . TYR D 1 32 ? -0.091 15.329 53.345 1.00 24.27 29 TYR D CA 1
ATOM 3514 C C . TYR D 1 32 ? 0.653 14.116 53.831 1.00 28.70 29 TYR D C 1
ATOM 3515 O O . TYR D 1 32 ? 1.614 13.675 53.201 1.00 28.11 29 TYR D O 1
ATOM 3524 N N . THR D 1 33 ? 0.200 13.563 54.945 1.00 27.51 30 THR D N 1
ATOM 3525 C CA . THR D 1 33 ? 0.871 12.393 55.495 1.00 30.62 30 THR D CA 1
ATOM 3526 C C . THR D 1 33 ? 0.730 11.184 54.577 1.00 32.28 30 THR D C 1
ATOM 3527 O O . THR D 1 33 ? 1.709 10.488 54.309 1.00 32.08 30 THR D O 1
ATOM 3531 N N . GLN D 1 34 ? -0.483 10.953 54.087 1.00 29.88 31 GLN D N 1
ATOM 3532 C CA . GLN D 1 34 ? -0.756 9.812 53.218 1.00 33.71 31 GLN D CA 1
ATOM 3533 C C . GLN D 1 34 ? -0.108 10.003 51.858 1.00 39.77 31 GLN D C 1
ATOM 3534 O O . GLN D 1 34 ? 0.377 9.052 51.243 1.00 37.78 31 GLN D O 1
ATOM 3540 N N . LYS D 1 35 ? -0.138 11.228 51.357 1.00 31.15 32 LYS D N 1
ATOM 3541 C CA . LYS D 1 35 ? 0.315 11.460 50.002 1.00 30.88 32 LYS D CA 1
ATOM 3542 C C . LYS D 1 35 ? 1.824 11.685 49.886 1.00 38.19 32 LYS D C 1
ATOM 3543 O O . LYS D 1 35 ? 2.437 11.284 48.888 1.00 34.20 32 LYS D O 1
ATOM 3549 N N . PHE D 1 36 ? 2.424 12.314 50.898 1.00 30.32 33 PHE D N 1
ATOM 3550 C CA . PHE D 1 36 ? 3.804 12.786 50.786 1.00 30.94 33 PHE D CA 1
ATOM 3551 C C . PHE D 1 36 ? 4.670 12.397 51.953 1.00 33.85 33 PHE D C 1
ATOM 3552 O O . PHE D 1 36 ? 5.843 12.741 51.985 1.00 33.63 33 PHE D O 1
ATOM 3560 N N . GLY D 1 37 ? 4.092 11.714 52.934 1.00 29.24 34 GLY D N 1
ATOM 3561 C CA . GLY D 1 37 ? 4.856 11.315 54.094 1.00 28.53 34 GLY D CA 1
ATOM 3562 C C . GLY D 1 37 ? 5.347 12.436 55.003 1.00 36.50 34 GLY D C 1
ATOM 3563 O O . GLY D 1 37 ? 6.308 12.245 55.744 1.00 31.17 34 GLY D O 1
ATOM 3564 N N . ILE D 1 38 ? 4.694 13.600 54.969 1.00 25.67 35 ILE D N 1
ATOM 3565 C CA . ILE D 1 38 ? 5.045 14.679 55.896 1.00 28.86 35 ILE D CA 1
ATOM 3566 C C . ILE D 1 38 ? 3.764 15.201 56.537 1.00 26.46 35 ILE D C 1
ATOM 3567 O O . ILE D 1 38 ? 2.694 15.024 55.984 1.00 27.90 35 ILE D O 1
ATOM 3572 N N . GLY D 1 39 ? 3.863 15.859 57.685 1.00 26.95 36 GLY D N 1
ATOM 3573 C CA . GLY D 1 39 ? 2.676 16.431 58.298 1.00 28.34 36 GLY D CA 1
ATOM 3574 C C . GLY D 1 39 ? 2.348 17.812 57.749 1.00 29.58 36 GLY D C 1
ATOM 3575 O O . GLY D 1 39 ? 3.125 18.386 56.971 1.00 26.39 36 GLY D O 1
ATOM 3584 N N . THR D 1 41 ? 2.205 20.665 59.317 1.00 25.65 38 THR D N 1
ATOM 3585 C CA . THR D 1 41 ? 3.097 21.722 59.788 1.00 24.30 38 THR D CA 1
ATOM 3586 C C . THR D 1 41 ? 4.437 21.702 59.065 1.00 23.42 38 THR D C 1
ATOM 3587 O O . THR D 1 41 ? 5.019 22.751 58.753 1.00 23.98 38 THR D O 1
ATOM 3591 N N . GLU D 1 42 ? 4.935 20.503 58.795 1.00 26.28 39 GLU D N 1
ATOM 3592 C CA . GLU D 1 42 ? 6.102 20.376 57.934 1.00 24.54 39 GLU D CA 1
ATOM 3593 C C . GLU D 1 42 ? 5.872 21.031 56.572 1.00 23.28 39 GLU D C 1
ATOM 3594 O O . GLU D 1 42 ? 6.713 21.805 56.108 1.00 26.39 39 GLU D O 1
ATOM 3600 N N . TRP D 1 43 ? 4.750 20.706 55.932 1.00 21.00 40 TRP D N 1
ATOM 3601 C CA . TRP D 1 43 ? 4.377 21.354 54.667 1.00 24.16 40 TRP D CA 1
ATOM 3602 C C . TRP D 1 43 ? 4.302 22.891 54.765 1.00 23.85 40 TRP D C 1
ATOM 3603 O O . TRP D 1 43 ? 4.781 23.598 53.876 1.00 23.11 40 TRP D O 1
ATOM 3614 N N . ARG D 1 44 ? 3.677 23.420 55.819 1.00 19.85 41 ARG D N 1
ATOM 3615 C CA . ARG D 1 44 ? 3.569 24.880 55.939 1.00 23.40 41 ARG D CA 1
ATOM 3616 C C . ARG D 1 44 ? 4.950 25.527 55.945 1.00 25.09 41 ARG D C 1
ATOM 3617 O O . ARG D 1 44 ? 5.182 26.573 55.339 1.00 23.08 41 ARG D O 1
ATOM 3625 N N . ILE D 1 45 ? 5.885 24.889 56.626 1.00 18.38 42 ILE D N 1
ATOM 3626 C CA . ILE D 1 45 ? 7.221 25.449 56.719 1.00 20.97 42 ILE D CA 1
ATOM 3627 C C . ILE D 1 45 ? 7.996 25.325 55.403 1.00 23.44 42 ILE D C 1
ATOM 3628 O O . ILE D 1 45 ? 8.637 26.271 54.971 1.00 21.15 42 ILE D O 1
ATOM 3633 N N . ILE D 1 46 ? 7.934 24.150 54.788 1.00 21.21 43 ILE D N 1
ATOM 3634 C CA . ILE D 1 46 ? 8.565 23.933 53.480 1.00 22.84 43 ILE D CA 1
ATOM 3635 C C . ILE D 1 46 ? 8.052 24.982 52.486 1.00 25.48 43 ILE D C 1
ATOM 3636 O O . ILE D 1 46 ? 8.816 25.623 51.743 1.00 23.11 43 ILE D O 1
ATOM 3641 N N . SER D 1 47 ? 6.747 25.199 52.503 1.00 22.29 44 SER D N 1
ATOM 3642 C CA . SER D 1 47 ? 6.145 26.179 51.614 1.00 24.69 44 SER D CA 1
ATOM 3643 C C . SER D 1 47 ? 6.674 27.604 51.919 1.00 30.99 44 SER D C 1
ATOM 3644 O O . SER D 1 47 ? 6.936 28.402 51.010 1.00 27.30 44 SER D O 1
ATOM 3647 N N . VAL D 1 48 ? 6.850 27.930 53.192 1.00 25.36 45 VAL D N 1
ATOM 3648 C CA . VAL D 1 48 ? 7.469 29.231 53.517 1.00 24.65 45 VAL D CA 1
ATOM 3649 C C . VAL D 1 48 ? 8.912 29.309 53.020 1.00 25.91 45 VAL D C 1
ATOM 3650 O O . VAL D 1 48 ? 9.318 30.315 52.447 1.00 28.04 45 VAL D O 1
ATOM 3654 N N . LEU D 1 49 ? 9.686 28.248 53.219 1.00 21.50 46 LEU D N 1
ATOM 3655 C CA . LEU D 1 49 ? 11.085 28.252 52.775 1.00 23.72 46 LEU D CA 1
ATOM 3656 C C . LEU D 1 49 ? 11.188 28.395 51.262 1.00 33.64 46 LEU D C 1
ATOM 3657 O O . LEU D 1 49 ? 12.157 28.953 50.742 1.00 29.47 46 LEU D O 1
ATOM 3662 N N . SER D 1 50 ? 10.181 27.908 50.549 1.00 29.32 47 SER D N 1
ATOM 3663 C CA . SER D 1 50 ? 10.181 28.008 49.093 1.00 31.51 47 SER D CA 1
ATOM 3664 C C . SER D 1 50 ? 10.085 29.454 48.621 1.00 36.99 47 SER D C 1
ATOM 3665 O O . SER D 1 50 ? 10.578 29.799 47.557 1.00 39.82 47 SER D O 1
ATOM 3668 N N . SER D 1 51 ? 9.443 30.290 49.424 1.00 36.33 48 SER D N 1
ATOM 3669 C CA . SER D 1 51 ? 8.965 31.591 48.982 1.00 43.21 48 SER D CA 1
ATOM 3670 C C . SER D 1 51 ? 9.833 32.736 49.470 1.00 50.95 48 SER D C 1
ATOM 3671 O O . SER D 1 51 ? 9.840 33.813 48.888 1.00 60.58 48 SER D O 1
ATOM 3674 N N . ALA D 1 52 ? 10.564 32.516 50.549 1.00 58.21 49 ALA D N 1
ATOM 3675 C CA . ALA D 1 52 ? 11.241 33.636 51.188 1.00 60.02 49 ALA D CA 1
ATOM 3676 C C . ALA D 1 52 ? 12.736 33.436 51.286 1.00 53.21 49 ALA D C 1
ATOM 3677 O O . ALA D 1 52 ? 13.251 32.316 51.156 1.00 49.06 49 ALA D O 1
ATOM 3679 N N . SER D 1 53 ? 13.420 34.547 51.529 1.00 55.18 50 SER D N 1
ATOM 3680 C CA . SER D 1 53 ? 14.857 34.545 51.726 1.00 66.24 50 SER D CA 1
ATOM 3681 C C . SER D 1 53 ? 15.194 34.834 53.188 1.00 55.47 50 SER D C 1
ATOM 3682 O O . SER D 1 53 ? 14.374 35.415 53.931 1.00 43.83 50 SER D O 1
ATOM 3685 N N . ASP D 1 54 ? 16.420 34.685 53.490 1.00 50.70 51 ASP D N 1
ATOM 3686 C CA . ASP D 1 54 ? 16.754 33.927 54.526 1.00 52.08 51 ASP D CA 1
ATOM 3687 C C . ASP D 1 54 ? 15.945 34.006 55.825 1.00 45.10 51 ASP D C 1
ATOM 3688 O O . ASP D 1 54 ? 15.844 34.942 56.556 1.00 46.46 51 ASP D O 1
ATOM 3693 N N . CYS D 1 55 ? 15.215 32.948 55.882 1.00 34.25 52 CYS D N 1
ATOM 3694 C CA . CYS D 1 55 ? 14.251 32.469 56.853 1.00 40.35 52 CYS D CA 1
ATOM 3695 C C . CYS D 1 55 ? 14.989 32.014 58.096 1.00 37.29 52 CYS D C 1
ATOM 3696 O O . CYS D 1 55 ? 15.611 30.957 58.109 1.00 41.11 52 CYS D O 1
ATOM 3699 N N . SER D 1 56 ? 14.934 32.846 59.125 1.00 31.68 53 SER D N 1
ATOM 3700 C CA . SER D 1 56 ? 15.340 32.443 60.461 1.00 33.16 53 SER D CA 1
ATOM 3701 C C . SER D 1 56 ? 14.113 31.792 61.067 1.00 29.17 53 SER D C 1
ATOM 3702 O O . SER D 1 56 ? 13.023 31.885 60.504 1.00 26.14 53 SER D O 1
ATOM 3705 N N . VAL D 1 57 ? 14.273 31.152 62.220 1.00 28.42 54 VAL D N 1
ATOM 3706 C CA . VAL D 1 57 ? 13.123 30.628 62.942 1.00 25.87 54 VAL D CA 1
ATOM 3707 C C . VAL D 1 57 ? 12.168 31.769 63.257 1.00 29.98 54 VAL D C 1
ATOM 3708 O O . VAL D 1 57 ? 10.936 31.615 63.161 1.00 27.15 54 VAL D O 1
ATOM 3712 N N . GLN D 1 58 ? 12.732 32.926 63.627 1.00 25.81 55 GLN D N 1
ATOM 3713 C CA . GLN D 1 58 ? 11.909 34.105 63.908 1.00 28.15 55 GLN D CA 1
ATOM 3714 C C . GLN D 1 58 ? 11.001 34.452 62.714 1.00 28.70 55 GLN D C 1
ATOM 3715 O O . GLN D 1 58 ? 9.803 34.668 62.859 1.00 27.98 55 GLN D O 1
ATOM 3721 N N . LYS D 1 59 ? 11.592 34.529 61.532 1.00 29.96 56 LYS D N 1
ATOM 3722 C CA . LYS D 1 59 ? 10.820 34.899 60.343 1.00 25.70 56 LYS D CA 1
ATOM 3723 C C . LYS D 1 59 ? 9.731 33.866 60.000 1.00 27.61 56 LYS D C 1
ATOM 3724 O O . LYS D 1 59 ? 8.614 34.234 59.640 1.00 28.31 56 LYS D O 1
ATOM 3730 N N . ILE D 1 60 ? 10.051 32.580 60.124 1.00 24.73 57 ILE D N 1
ATOM 3731 C CA . ILE D 1 60 ? 9.050 31.532 59.849 1.00 29.60 57 ILE D CA 1
ATOM 3732 C C . ILE D 1 60 ? 7.879 31.649 60.845 1.00 29.76 57 ILE D C 1
ATOM 3733 O O . ILE D 1 60 ? 6.702 31.596 60.467 1.00 23.64 57 ILE D O 1
ATOM 3738 N N . SER D 1 61 ? 8.212 31.852 62.116 1.00 24.57 58 SER D N 1
ATOM 3739 C CA . SER D 1 61 ? 7.202 32.040 63.154 1.00 25.02 58 SER D CA 1
ATOM 3740 C C . SER D 1 61 ? 6.313 33.250 62.887 1.00 28.80 58 SER D C 1
ATOM 3741 O O . SER D 1 61 ? 5.100 33.193 63.074 1.00 28.48 58 SER D O 1
ATOM 3744 N N . ASP D 1 62 ? 6.921 34.346 62.447 1.00 32.01 59 ASP D N 1
ATOM 3745 C CA . ASP D 1 62 ? 6.175 35.571 62.194 1.00 30.73 59 ASP D CA 1
ATOM 3746 C C . ASP D 1 62 ? 5.195 35.356 61.052 1.00 39.11 59 ASP D C 1
ATOM 3747 O O . ASP D 1 62 ? 4.065 35.851 61.085 1.00 32.73 59 ASP D O 1
ATOM 3752 N N . ILE D 1 63 ? 5.637 34.613 60.043 1.00 28.21 60 ILE D N 1
ATOM 3753 C CA . ILE D 1 63 ? 4.794 34.334 58.892 1.0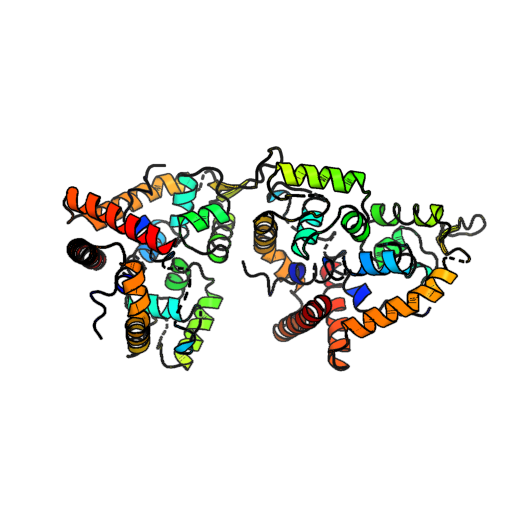0 30.96 60 ILE D CA 1
ATOM 3754 C C . ILE D 1 63 ? 3.646 33.376 59.215 1.00 34.62 60 ILE D C 1
ATOM 3755 O O . ILE D 1 63 ? 2.505 33.609 58.807 1.00 32.01 60 ILE D O 1
ATOM 3760 N N . LEU D 1 64 ? 3.931 32.312 59.962 1.00 27.64 61 LEU D N 1
ATOM 3761 C CA . LEU D 1 64 ? 2.934 31.264 60.150 1.00 27.58 61 LEU D CA 1
ATOM 3762 C C . LEU D 1 64 ? 2.022 31.491 61.361 1.00 29.48 61 LEU D C 1
ATOM 3763 O O . LEU D 1 64 ? 0.901 30.977 61.395 1.00 29.72 61 LEU D O 1
ATOM 3768 N N . GLY D 1 65 ? 2.517 32.211 62.369 1.00 29.73 62 GLY D N 1
ATOM 3769 C CA . GLY D 1 65 ? 1.802 32.340 63.627 1.00 28.12 62 GLY D CA 1
ATOM 3770 C C . GLY D 1 65 ? 2.011 31.197 64.615 1.00 34.36 62 GLY D C 1
ATOM 3771 O O . GLY D 1 65 ? 1.377 31.160 65.673 1.00 31.43 62 GLY D O 1
ATOM 3772 N N . LEU D 1 66 ? 2.866 30.242 64.266 1.00 30.31 63 LEU D N 1
ATOM 3773 C CA . LEU D 1 66 ? 3.236 29.200 65.209 1.00 35.20 63 LEU D CA 1
ATOM 3774 C C . LEU D 1 66 ? 4.360 29.768 66.030 1.00 31.27 63 LEU D C 1
ATOM 3775 O O . LEU D 1 66 ? 5.208 30.478 65.496 1.00 30.18 63 LEU D O 1
ATOM 3780 N N . ASP D 1 67 ? 4.383 29.462 67.320 1.00 27.19 64 ASP D N 1
ATOM 3781 C CA . ASP D 1 67 ? 5.446 29.991 68.157 1.00 33.01 64 ASP D CA 1
ATOM 3782 C C . ASP D 1 67 ? 6.805 29.427 67.785 1.00 32.59 64 ASP D C 1
ATOM 3783 O O . ASP D 1 67 ? 6.899 28.442 67.057 1.00 31.52 64 ASP D O 1
ATOM 3788 N N . LYS D 1 68 ? 7.852 30.073 68.278 1.00 31.70 65 LYS D N 1
ATOM 3789 C CA . LYS D 1 68 ? 9.213 29.717 67.924 1.00 35.64 65 LYS D CA 1
ATOM 3790 C C . LYS D 1 68 ? 9.574 28.282 68.273 1.00 32.55 65 LYS D C 1
ATOM 3791 O O . LYS D 1 68 ? 10.363 27.643 67.566 1.00 30.64 65 LYS D O 1
ATOM 3797 N N . ALA D 1 69 ? 9.022 27.791 69.380 1.00 34.52 66 ALA D N 1
ATOM 3798 C CA . ALA D 1 69 ? 9.344 26.451 69.873 1.00 32.17 66 ALA D CA 1
ATOM 3799 C C . ALA D 1 69 ? 8.821 25.423 68.875 1.00 30.59 66 ALA D C 1
ATOM 3800 O O . ALA D 1 69 ? 9.502 24.440 68.550 1.00 28.47 66 ALA D O 1
ATOM 3802 N N . ALA D 1 70 ? 7.607 25.663 68.391 1.00 26.49 67 ALA D N 1
ATOM 3803 C CA . ALA D 1 70 ? 6.983 24.809 67.398 1.00 28.19 67 ALA D CA 1
ATOM 3804 C C . ALA D 1 70 ? 7.769 24.798 66.082 1.00 29.22 67 ALA D C 1
ATOM 3805 O O . ALA D 1 70 ? 7.973 23.741 65.493 1.00 27.08 67 ALA D O 1
ATOM 3807 N N . VAL D 1 71 ? 8.196 25.971 65.626 1.00 25.08 68 VAL D N 1
ATOM 3808 C CA . VAL D 1 71 ? 8.961 26.069 64.388 1.00 23.65 68 VAL D CA 1
ATOM 3809 C C . VAL D 1 71 ? 10.312 25.395 64.546 1.00 27.99 68 VAL D C 1
ATOM 3810 O O . VAL D 1 71 ? 10.753 24.650 63.674 1.00 26.63 68 VAL D O 1
ATOM 3814 N N . SER D 1 72 ? 10.979 25.669 65.663 1.00 27.22 69 SER D N 1
ATOM 3815 C CA . SER D 1 72 ? 12.287 25.088 65.919 1.00 26.26 69 SER D CA 1
ATOM 3816 C C . SER D 1 72 ? 12.198 23.562 65.916 1.00 26.73 69 SER D C 1
ATOM 3817 O O . SER D 1 72 ? 13.006 22.890 65.306 1.00 26.93 69 SER D O 1
ATOM 3820 N N A ARG D 1 73 ? 11.216 23.008 66.612 0.49 24.94 70 ARG D N 1
ATOM 3821 N N B ARG D 1 73 ? 11.181 23.064 66.607 0.51 24.95 70 ARG D N 1
ATOM 3822 C CA A ARG D 1 73 ? 11.074 21.563 66.635 0.49 27.57 70 ARG D CA 1
ATOM 3823 C CA B ARG D 1 73 ? 10.844 21.654 66.726 0.51 27.75 70 ARG D CA 1
ATOM 3824 C C A ARG D 1 73 ? 10.822 21.006 65.232 0.49 29.82 70 ARG D C 1
ATOM 3825 C C B ARG D 1 73 ? 10.660 20.977 65.357 0.51 30.06 70 ARG D C 1
ATOM 3826 O O A ARG D 1 73 ? 11.397 19.979 64.843 0.49 28.30 70 ARG D O 1
ATOM 3827 O O B ARG D 1 73 ? 11.125 19.856 65.114 0.51 28.54 70 ARG D O 1
ATOM 3842 N N . THR D 1 74 ? 9.952 21.662 64.468 1.00 25.68 71 THR D N 1
ATOM 3843 C CA . THR D 1 74 ? 9.639 21.119 63.155 1.00 27.58 71 THR D CA 1
ATOM 3844 C C . THR D 1 74 ? 10.844 21.263 62.231 1.00 23.90 71 THR D C 1
ATOM 3845 O O . THR D 1 74 ? 11.123 20.391 61.431 1.00 26.83 71 THR D O 1
ATOM 3849 N N . VAL D 1 75 ? 11.561 22.377 62.340 1.00 24.12 72 VAL D N 1
ATOM 3850 C CA . VAL D 1 75 ? 12.733 22.564 61.498 1.00 23.62 72 VAL D CA 1
ATOM 3851 C C . VAL D 1 75 ? 13.774 21.475 61.794 1.00 31.14 72 VAL D C 1
ATOM 3852 O O . VAL D 1 75 ? 14.428 20.938 60.880 1.00 25.73 72 VAL D O 1
ATOM 3856 N N A LYS D 1 76 ? 13.926 21.138 63.075 0.50 28.04 73 LYS D N 1
ATOM 3857 N N B LYS D 1 76 ? 13.930 21.149 63.071 0.50 28.04 73 LYS D N 1
ATOM 3858 C CA A LYS D 1 76 ? 14.803 20.031 63.475 0.50 29.38 73 LYS D CA 1
ATOM 3859 C CA B LYS D 1 76 ? 14.806 20.044 63.453 0.50 29.37 73 LYS D CA 1
ATOM 3860 C C A LYS D 1 76 ? 14.372 18.721 62.829 0.50 28.81 73 LYS D C 1
ATOM 3861 C C B LYS D 1 76 ? 14.370 18.729 62.812 0.50 28.81 73 LYS D C 1
ATOM 3862 O O A LYS D 1 76 ? 15.203 17.957 62.336 0.50 28.69 73 LYS D O 1
ATOM 3863 O O B LYS D 1 76 ? 15.196 17.965 62.316 0.50 28.70 73 LYS D O 1
ATOM 3874 N N . LYS D 1 77 ? 13.069 18.456 62.833 1.00 27.52 74 LYS D N 1
ATOM 3875 C CA . LYS D 1 77 ? 12.554 17.226 62.224 1.00 29.39 74 LYS D CA 1
ATOM 3876 C C . LYS D 1 77 ? 12.886 17.207 60.726 1.00 29.05 74 LYS D C 1
ATOM 3877 O O . LYS D 1 77 ? 13.296 16.177 60.189 1.00 28.78 74 LYS D O 1
ATOM 3883 N N . LEU D 1 78 ? 12.709 18.349 60.067 1.00 26.10 75 LEU D N 1
ATOM 3884 C CA . LEU D 1 78 ? 12.970 18.455 58.617 1.00 30.67 75 LEU D CA 1
ATOM 3885 C C . LEU D 1 78 ? 14.462 18.343 58.313 1.00 29.64 75 LEU D C 1
ATOM 3886 O O . LEU D 1 78 ? 14.864 17.851 57.256 1.00 28.63 75 LEU D O 1
ATOM 3891 N N . GLU D 1 79 ? 15.297 18.793 59.247 1.00 27.36 76 GLU D N 1
ATOM 3892 C CA . GLU D 1 79 ? 16.733 18.563 59.106 1.00 22.93 76 GLU D CA 1
ATOM 3893 C C . GLU D 1 79 ? 17.063 17.068 59.165 1.00 29.02 76 GLU D C 1
ATOM 3894 O O . GLU D 1 79 ? 17.853 16.574 58.363 1.00 33.77 76 GLU D O 1
ATOM 3900 N N . GLU D 1 80 ? 16.467 16.357 60.117 1.00 28.54 77 GLU D N 1
ATOM 3901 C CA . GLU D 1 80 ? 16.665 14.907 60.248 1.00 29.26 77 GLU D CA 1
ATOM 3902 C C . GLU D 1 80 ? 16.166 14.163 59.008 1.00 34.85 77 GLU D C 1
ATOM 3903 O O . GLU D 1 80 ? 16.742 13.152 58.619 1.00 30.60 77 GLU D O 1
ATOM 3909 N N . LYS D 1 81 ? 15.080 14.649 58.407 1.00 29.83 78 LYS D N 1
ATOM 3910 C CA . LYS D 1 81 ? 14.520 14.014 57.205 1.00 30.78 78 LYS D CA 1
ATOM 3911 C C . LYS D 1 81 ? 15.233 14.469 55.937 1.00 32.37 78 LYS D C 1
ATOM 3912 O O . LYS D 1 81 ? 14.916 14.017 54.825 1.00 29.99 78 LYS D O 1
ATOM 3918 N N . LYS D 1 82 ? 16.174 15.395 56.110 1.00 28.99 79 LYS D N 1
ATOM 3919 C CA . LYS D 1 82 ? 17.043 15.866 55.034 1.00 28.13 79 LYS D CA 1
ATOM 3920 C C . LYS D 1 82 ? 16.325 16.725 54.008 1.00 32.29 79 LYS D C 1
ATOM 3921 O O . LYS D 1 82 ? 16.762 16.837 52.845 1.00 25.95 79 LYS D O 1
ATOM 3927 N N . TYR D 1 83 ? 15.238 17.359 54.450 1.00 25.52 80 TYR D N 1
ATOM 3928 C CA . TYR D 1 83 ? 14.525 18.334 53.622 1.00 26.18 80 TYR D CA 1
ATOM 3929 C C . TYR D 1 83 ? 15.040 19.755 53.725 1.00 26.83 80 TYR D C 1
ATOM 3930 O O . TYR D 1 83 ? 14.803 20.566 52.829 1.00 23.49 80 TYR D O 1
ATOM 3939 N N . ILE D 1 84 ? 15.656 20.086 54.858 1.00 27.78 81 ILE D N 1
ATOM 3940 C CA . ILE D 1 84 ? 16.203 21.420 55.052 1.00 29.47 81 ILE D CA 1
ATOM 3941 C C . ILE D 1 84 ? 17.604 21.301 55.600 1.00 27.76 81 ILE D C 1
ATOM 3942 O O . ILE D 1 84 ? 18.004 20.247 56.091 1.00 25.09 81 ILE D O 1
ATOM 3947 N N . GLU D 1 85 ? 18.343 22.397 55.513 1.00 28.75 82 GLU D N 1
ATOM 3948 C CA . GLU D 1 85 ? 19.649 22.462 56.146 1.00 33.49 82 GLU D CA 1
ATOM 3949 C C . GLU D 1 85 ? 19.824 23.862 56.719 1.00 31.20 82 GLU D C 1
ATOM 3950 O O . GLU D 1 85 ? 19.256 24.830 56.205 1.00 28.12 82 GLU D O 1
ATOM 3956 N N . VAL D 1 86 ? 20.587 23.963 57.803 1.00 29.12 83 VAL D N 1
ATOM 3957 C CA . VAL D 1 86 ? 20.915 25.259 58.372 1.00 30.05 83 VAL D CA 1
ATOM 3958 C C . VAL D 1 86 ? 22.039 25.871 57.562 1.00 30.92 83 VAL D C 1
ATOM 3959 O O . VAL D 1 86 ? 23.054 25.236 57.326 1.00 33.72 83 VAL D O 1
ATOM 3963 N N . ASN D 1 87 ? 21.837 27.101 57.118 1.00 32.60 84 ASN D N 1
ATOM 3964 C CA . ASN D 1 87 ? 22.857 27.822 56.382 1.00 37.18 84 ASN D CA 1
ATOM 3965 C C . ASN D 1 87 ? 23.476 28.864 57.311 1.00 36.07 84 ASN D C 1
ATOM 3966 O O . ASN D 1 87 ? 22.810 29.820 57.704 1.00 34.23 84 ASN D O 1
ATOM 3971 N N . GLY D 1 88 ? 24.737 28.656 57.672 1.00 37.37 85 GLY D N 1
ATOM 3972 C CA . GLY D 1 88 ? 25.407 29.525 58.626 1.00 46.44 85 GLY D CA 1
ATOM 3973 C C . GLY D 1 88 ? 25.696 30.929 58.122 1.00 46.88 85 GLY D C 1
ATOM 3974 O O . GLY D 1 88 ? 25.733 31.879 58.906 1.00 47.13 85 GLY D O 1
ATOM 3975 N N . HIS D 1 89 ? 25.877 31.071 56.813 1.00 52.49 86 HIS D N 1
ATOM 3976 C CA . HIS D 1 89 ? 26.354 32.329 56.255 1.00 58.21 86 HIS D CA 1
ATOM 3977 C C . HIS D 1 89 ? 27.566 32.784 57.063 1.00 62.04 86 HIS D C 1
ATOM 3978 O O . HIS D 1 89 ? 27.638 33.934 57.499 1.00 63.51 86 HIS D O 1
ATOM 3985 N N . SER D 1 90 ? 28.503 31.865 57.280 1.00 49.88 87 SER D N 1
ATOM 3986 C CA . SER D 1 90 ? 29.674 32.137 58.101 1.00 63.65 87 SER D CA 1
ATOM 3987 C C . SER D 1 90 ? 30.425 33.393 57.651 1.00 71.02 87 SER D C 1
ATOM 3988 O O . SER D 1 90 ? 30.886 34.181 58.480 1.00 73.83 87 SER D O 1
ATOM 3991 N N . GLU D 1 91 ? 30.521 33.586 56.339 1.00 73.92 88 GLU D N 1
ATOM 3992 C CA . GLU D 1 91 ? 31.347 34.651 55.774 1.00 78.88 88 GLU D CA 1
ATOM 3993 C C . GLU D 1 91 ? 30.579 35.918 55.396 1.00 74.95 88 GLU D C 1
ATOM 3994 O O . GLU D 1 91 ? 31.125 36.796 54.731 1.00 78.54 88 GLU D O 1
ATOM 4000 N N . ASP D 1 92 ? 29.322 36.018 55.818 1.00 69.99 89 ASP D N 1
ATOM 4001 C CA . ASP D 1 92 ? 28.493 37.170 55.471 1.00 65.40 89 ASP D CA 1
ATOM 4002 C C . ASP D 1 92 ? 28.040 37.929 56.717 1.00 73.70 89 ASP D C 1
ATOM 4003 O O . ASP D 1 92 ? 27.900 37.344 57.793 1.00 70.52 89 ASP D O 1
ATOM 4008 N N . LYS D 1 93 ? 27.806 39.231 56.565 1.00 58.91 90 LYS D N 1
ATOM 4009 C CA . LYS D 1 93 ? 27.342 40.061 57.673 1.00 63.87 90 LYS D CA 1
ATOM 4010 C C . LYS D 1 93 ? 25.835 39.910 57.868 1.00 58.74 90 LYS D C 1
ATOM 4011 O O . LYS D 1 93 ? 25.076 40.876 57.763 1.00 57.18 90 LYS D O 1
ATOM 4017 N N . ARG D 1 94 ? 25.416 38.686 58.169 1.00 54.98 91 ARG D N 1
ATOM 4018 C CA . ARG D 1 94 ? 24.001 38.361 58.283 1.00 64.32 91 ARG D CA 1
ATOM 4019 C C . ARG D 1 94 ? 23.809 37.117 59.147 1.00 53.52 91 ARG D C 1
ATOM 4020 O O . ARG D 1 94 ? 24.725 36.316 59.302 1.00 54.19 91 ARG D O 1
ATOM 4028 N N . THR D 1 95 ? 22.613 36.957 59.702 1.00 45.42 92 THR D N 1
ATOM 4029 C CA . THR D 1 95 ? 22.335 35.810 60.549 1.00 45.23 92 THR D CA 1
ATOM 4030 C C . THR D 1 95 ? 22.317 34.493 59.758 1.00 48.43 92 THR D C 1
ATOM 4031 O O . THR D 1 95 ? 22.400 34.478 58.527 1.00 42.47 92 THR D O 1
ATOM 4035 N N . TYR D 1 96 ? 22.230 33.387 60.489 1.00 42.84 93 TYR D N 1
ATOM 4036 C CA . TYR D 1 96 ? 22.022 32.078 59.895 1.00 38.40 93 TYR D CA 1
ATOM 4037 C C . TYR D 1 96 ? 20.690 32.097 59.127 1.00 36.77 93 TYR D C 1
ATOM 4038 O O . TYR D 1 96 ? 19.836 32.958 59.361 1.00 34.93 93 TYR D O 1
ATOM 4047 N N . ALA D 1 97 ? 20.502 31.140 58.228 1.00 32.06 94 ALA D N 1
ATOM 4048 C CA . ALA D 1 97 ? 19.202 30.984 57.571 1.00 38.74 94 ALA D CA 1
ATOM 4049 C C . ALA D 1 97 ? 18.853 29.508 57.437 1.00 32.21 94 ALA D C 1
ATOM 4050 O O . ALA D 1 97 ? 19.740 28.663 57.423 1.00 35.61 94 ALA D O 1
ATOM 4052 N N . ILE D 1 98 ? 17.561 29.197 57.359 1.00 32.81 95 ILE D N 1
ATOM 4053 C CA . ILE D 1 98 ? 17.137 27.826 57.081 1.00 25.77 95 ILE D CA 1
ATOM 4054 C C . ILE D 1 98 ? 16.837 27.748 55.582 1.00 30.83 95 ILE D C 1
ATOM 4055 O O . ILE D 1 98 ? 16.117 28.600 55.061 1.00 28.40 95 ILE D O 1
ATOM 4060 N N . ASN D 1 99 ? 17.388 26.745 54.896 1.00 32.50 96 ASN D N 1
ATOM 4061 C CA . ASN D 1 99 ? 17.144 26.546 53.458 1.00 28.78 96 ASN D CA 1
ATOM 4062 C C . ASN D 1 99 ? 16.651 25.126 53.139 1.00 28.75 96 ASN D C 1
ATOM 4063 O O . ASN D 1 99 ? 17.013 24.169 53.808 1.00 25.61 96 ASN D O 1
ATOM 4068 N N . LEU D 1 100 ? 15.865 24.999 52.074 1.00 28.56 97 LEU D N 1
ATOM 4069 C CA . LEU D 1 100 ? 15.490 23.691 51.556 1.00 29.23 97 LEU D CA 1
ATOM 4070 C C . LEU D 1 100 ? 16.730 23.023 50.986 1.00 27.55 97 LEU D C 1
ATOM 4071 O O . LEU D 1 100 ? 17.571 23.681 50.395 1.00 28.31 97 LEU D O 1
ATOM 4076 N N . THR D 1 101 ? 16.859 21.724 51.169 1.00 26.51 98 THR D N 1
ATOM 4077 C CA . THR D 1 101 ? 17.889 21.000 50.439 1.00 29.82 98 THR D CA 1
ATOM 4078 C C . THR D 1 101 ? 17.367 20.766 49.025 1.00 33.69 98 THR D C 1
ATOM 4079 O O . THR D 1 101 ? 16.241 21.172 48.700 1.00 27.28 98 THR D O 1
ATOM 4083 N N . GLU D 1 102 ? 18.174 20.120 48.185 1.00 33.89 99 GLU D N 1
ATOM 4084 C CA . GLU D 1 102 ? 17.707 19.740 46.854 1.00 35.18 99 GLU D CA 1
ATOM 4085 C C . GLU D 1 102 ? 16.467 18.865 46.977 1.00 26.65 99 GLU D C 1
ATOM 4086 O O . GLU D 1 102 ? 15.493 19.051 46.250 1.00 29.94 99 GLU D O 1
ATOM 4100 N N . GLY D 1 104 ? 14.356 18.842 49.511 1.00 27.88 101 GLY D N 1
ATOM 4101 C CA . GLY D 1 104 ? 13.286 19.711 49.960 1.00 24.10 101 GLY D CA 1
ATOM 4102 C C . GLY D 1 104 ? 12.669 20.507 48.816 1.00 25.56 101 GLY D C 1
ATOM 4103 O O . GLY D 1 104 ? 11.459 20.690 48.760 1.00 24.53 101 GLY D O 1
ATOM 4104 N N . GLN D 1 105 ? 13.498 21.005 47.903 1.00 25.13 102 GLN D N 1
ATOM 4105 C CA . GLN D 1 105 ? 12.982 21.725 46.745 1.00 27.70 102 GLN D CA 1
ATOM 4106 C C . GLN D 1 105 ? 12.144 20.800 45.833 1.00 25.20 102 GLN D C 1
ATOM 4107 O O . GLN D 1 105 ? 11.124 21.215 45.298 1.00 27.79 102 GLN D O 1
ATOM 4113 N N . GLU D 1 106 ? 12.599 19.565 45.642 1.00 28.20 103 GLU D N 1
ATOM 4114 C CA . GLU D 1 106 ? 11.856 18.573 44.835 1.00 27.64 103 GLU D CA 1
ATOM 4115 C C . GLU D 1 106 ? 10.513 18.278 45.496 1.00 28.39 103 GLU D C 1
ATOM 4116 O O . GLU D 1 106 ? 9.470 18.235 44.843 1.00 26.91 103 GLU D O 1
ATOM 4122 N N . LEU D 1 107 ? 10.541 18.081 46.806 1.00 23.71 104 LEU D N 1
ATOM 4123 C CA . LEU D 1 107 ? 9.290 17.875 47.543 1.00 27.08 104 LEU D CA 1
ATOM 4124 C C . LEU D 1 107 ? 8.349 19.054 47.301 1.00 26.98 104 LEU D C 1
ATOM 4125 O O . LEU D 1 107 ? 7.167 18.874 46.979 1.00 26.83 104 LEU D O 1
ATOM 4130 N N . TYR D 1 108 ? 8.872 20.272 47.418 1.00 23.95 105 TYR D N 1
ATOM 4131 C CA . TYR D 1 108 ? 8.017 21.435 47.205 1.00 27.10 105 TYR D CA 1
ATOM 4132 C C . TYR D 1 108 ? 7.414 21.399 45.802 1.00 29.47 105 TYR D C 1
ATOM 4133 O O . TYR D 1 108 ? 6.231 21.666 45.616 1.00 27.43 105 TYR D O 1
ATOM 4142 N N . GLU D 1 109 ? 8.249 21.069 44.821 1.00 26.50 106 GLU D N 1
ATOM 4143 C CA . GLU D 1 109 ? 7.863 21.085 43.415 1.00 27.99 106 GLU D CA 1
ATOM 4144 C C . GLU D 1 109 ? 6.668 20.171 43.242 1.00 32.33 106 GLU D C 1
ATOM 4145 O O . GLU D 1 109 ? 5.672 20.497 42.605 1.00 35.18 106 GLU D O 1
ATOM 4151 N N . VAL D 1 110 ? 6.779 19.017 43.867 1.00 28.56 107 VAL D N 1
ATOM 4152 C CA . VAL D 1 110 ? 5.827 17.962 43.701 1.00 31.40 107 VAL D CA 1
ATOM 4153 C C . VAL D 1 110 ? 4.560 18.153 44.569 1.00 32.17 107 VAL D C 1
ATOM 4154 O O . VAL D 1 110 ? 3.447 17.876 44.119 1.00 34.73 107 VAL D O 1
ATOM 4158 N N . ALA D 1 111 ? 4.719 18.634 45.799 1.00 29.73 108 ALA D N 1
ATOM 4159 C CA . ALA D 1 111 ? 3.573 18.779 46.704 1.00 28.13 108 ALA D CA 1
ATOM 4160 C C . ALA D 1 111 ? 2.799 20.083 46.480 1.00 37.19 108 ALA D C 1
ATOM 4161 O O . ALA D 1 111 ? 1.644 20.193 46.889 1.00 28.40 108 ALA D O 1
ATOM 4163 N N . SER D 1 112 ? 3.419 21.072 45.837 1.00 33.40 109 SER D N 1
ATOM 4164 C CA . SER D 1 112 ? 2.737 22.355 45.664 1.00 28.20 109 SER D CA 1
ATOM 4165 C C . SER D 1 112 ? 1.507 22.213 44.756 1.00 33.14 109 SER D C 1
ATOM 4166 O O . SER D 1 112 ? 0.509 22.911 44.940 1.00 27.99 109 SER D O 1
ATOM 4169 N N . ASP D 1 113 ? 1.553 21.280 43.804 1.00 34.02 110 ASP D N 1
ATOM 4170 C CA . ASP D 1 113 ? 0.383 21.037 42.954 1.00 32.29 110 ASP D CA 1
ATOM 4171 C C . ASP D 1 113 ? -0.814 20.573 43.779 1.00 29.04 110 ASP D C 1
ATOM 4172 O O . ASP D 1 113 ? -1.957 20.932 43.516 1.00 33.59 110 ASP D O 1
ATOM 4177 N N . PHE D 1 114 ? -0.528 19.754 44.774 1.00 29.59 111 PHE D N 1
ATOM 4178 C CA . PHE D 1 114 ? -1.547 19.228 45.659 1.00 28.87 111 PHE D CA 1
ATOM 4179 C C . PHE D 1 114 ? -2.129 20.378 46.497 1.00 29.62 111 PHE D C 1
ATOM 4180 O O . PHE D 1 114 ? -3.346 20.508 46.635 1.00 27.68 111 PHE D O 1
ATOM 4188 N N . ALA D 1 115 ? -1.248 21.225 47.027 1.00 27.02 112 ALA D N 1
ATOM 4189 C CA . ALA D 1 115 ? -1.662 22.398 47.797 1.00 29.49 112 ALA D CA 1
ATOM 4190 C C . ALA D 1 115 ? -2.552 23.292 46.951 1.00 26.74 112 ALA D C 1
ATOM 4191 O O . ALA D 1 115 ? -3.555 23.841 47.425 1.00 25.50 112 ALA D O 1
ATOM 4193 N N . ILE D 1 116 ? -2.170 23.463 45.695 1.00 26.76 113 ILE D N 1
ATOM 4194 C CA . ILE D 1 116 ? -2.924 24.321 44.790 1.00 26.37 113 ILE D CA 1
ATOM 4195 C C . ILE D 1 116 ? -4.329 23.772 44.538 1.00 28.03 113 ILE D C 1
ATOM 4196 O O . ILE D 1 116 ? -5.312 24.526 44.569 1.00 28.47 113 ILE D O 1
ATOM 4201 N N . GLU D 1 117 ? -4.424 22.458 44.330 1.00 27.96 114 GLU D N 1
ATOM 4202 C CA . GLU D 1 117 ? -5.729 21.812 44.149 1.00 32.51 114 GLU D CA 1
ATOM 4203 C C . GLU D 1 117 ? -6.629 21.919 45.378 1.00 29.38 114 GLU D C 1
ATOM 4204 O O . GLU D 1 117 ? -7.830 22.160 45.249 1.00 27.31 114 GLU D O 1
ATOM 4210 N N . ARG D 1 118 ? -6.049 21.747 46.564 1.00 26.60 115 ARG D N 1
ATOM 4211 C CA . ARG D 1 118 ? -6.820 21.836 47.805 1.00 27.79 115 ARG D CA 1
ATOM 4212 C C . ARG D 1 118 ? -7.368 23.250 48.049 1.00 26.50 115 ARG D C 1
ATOM 4213 O O . ARG D 1 118 ? -8.482 23.415 48.539 1.00 29.39 115 ARG D O 1
ATOM 4221 N N . GLU D 1 119 ? -6.574 24.267 47.703 1.00 26.10 116 GLU D N 1
ATOM 4222 C CA . GLU D 1 119 ? -6.991 25.658 47.846 1.00 26.59 116 GLU D CA 1
ATOM 4223 C C . GLU D 1 119 ? -8.124 25.946 46.858 1.00 28.28 116 GLU D C 1
ATOM 4224 O O . GLU D 1 119 ? -9.107 26.616 47.183 1.00 26.85 116 GLU D O 1
ATOM 4230 N N . LYS D 1 120 ? -7.966 25.435 45.645 1.00 27.93 117 LYS D N 1
ATOM 4231 C CA . LYS D 1 120 ? -8.995 25.583 44.624 1.00 34.14 117 LYS D CA 1
ATOM 4232 C C . LYS D 1 120 ? -10.293 24.975 45.123 1.00 30.23 117 LYS D C 1
ATOM 4233 O O . LYS D 1 120 ? -11.349 25.580 45.024 1.00 31.26 117 LYS D O 1
ATOM 4239 N N . GLN D 1 121 ? -10.201 23.776 45.692 1.00 30.31 118 GLN D N 1
ATOM 4240 C CA . GLN D 1 121 ? -11.370 23.104 46.241 1.00 29.26 118 GLN D CA 1
ATOM 4241 C C . GLN D 1 121 ? -12.034 23.917 47.350 1.00 33.38 118 GLN D C 1
ATOM 4242 O O . GLN D 1 121 ? -13.254 24.111 47.344 1.00 31.58 118 GLN D O 1
ATOM 4248 N N . LEU D 1 122 ? -11.235 24.414 48.290 1.00 29.82 119 LEU D N 1
ATOM 4249 C CA . LEU D 1 122 ? -11.754 25.211 49.402 1.00 27.25 119 LEU D CA 1
ATOM 4250 C C . LEU D 1 122 ? -12.601 26.394 48.929 1.00 29.08 119 LEU D C 1
ATOM 4251 O O . LEU D 1 122 ? -13.606 26.744 49.559 1.00 25.35 119 LEU D O 1
ATOM 4256 N N . LEU D 1 123 ? -12.167 27.020 47.835 1.00 25.64 120 LEU D N 1
ATOM 4257 C CA . LEU D 1 123 ? -12.820 28.220 47.305 1.00 26.92 120 LEU D CA 1
ATOM 4258 C C . LEU D 1 123 ? -13.764 27.949 46.115 1.00 30.11 120 LEU D C 1
ATOM 4259 O O . LEU D 1 123 ? -14.255 28.887 45.495 1.00 31.91 120 LEU D O 1
ATOM 4264 N N . GLU D 1 124 ? -13.989 26.671 45.790 1.00 30.17 121 GLU D N 1
ATOM 4265 C CA . GLU D 1 124 ? -14.884 26.255 44.691 1.00 32.92 121 GLU D CA 1
ATOM 4266 C C . GLU D 1 124 ? -16.196 27.015 44.558 1.00 35.87 121 GLU D C 1
ATOM 4267 O O . GLU D 1 124 ? -16.638 27.301 43.449 1.00 40.34 121 GLU D O 1
ATOM 4273 N N . GLU D 1 125 ? -16.852 27.271 45.681 1.00 33.64 122 GLU D N 1
ATOM 4274 C CA . GLU D 1 125 ? -18.152 27.926 45.662 1.00 38.84 122 GLU D CA 1
ATOM 4275 C C . GLU D 1 125 ? -18.083 29.444 45.747 1.00 40.09 122 GLU D C 1
ATOM 4276 O O . GLU D 1 125 ? -19.113 30.094 45.861 1.00 36.28 122 GLU D O 1
ATOM 4282 N N . PHE D 1 126 ? -16.883 30.012 45.700 1.00 31.76 123 PHE D N 1
ATOM 4283 C CA . PHE D 1 126 ? -16.737 31.456 45.842 1.00 32.90 123 PHE D CA 1
ATOM 4284 C C . PHE D 1 126 ? -16.762 32.120 44.472 1.00 31.98 123 PHE D C 1
ATOM 4285 O O . PHE D 1 126 ? -16.051 31.690 43.565 1.00 32.99 123 PHE D O 1
ATOM 4293 N N . GLU D 1 127 ? -17.564 33.170 44.330 1.00 32.88 124 GLU D N 1
ATOM 4294 C CA . GLU D 1 127 ? -17.430 34.065 43.185 1.00 37.96 124 GLU D CA 1
ATOM 4295 C C . GLU D 1 127 ? -16.154 34.874 43.360 1.00 40.05 124 GLU D C 1
ATOM 4296 O O . GLU D 1 127 ? -15.652 35.000 4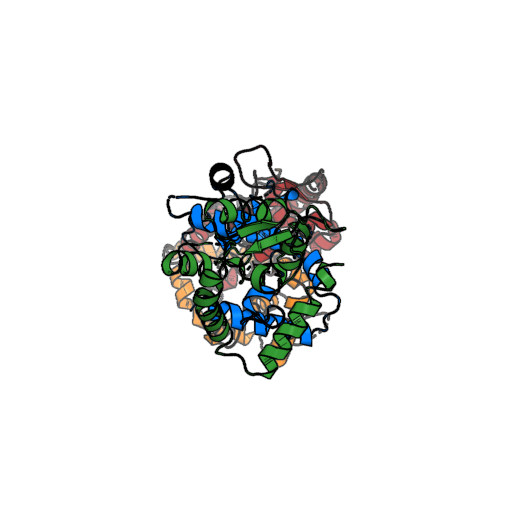4.485 1.00 36.36 124 GLU D O 1
ATOM 4302 N N . GLU D 1 128 ? -15.632 35.435 42.267 1.00 32.48 125 GLU D N 1
ATOM 4303 C CA . GLU D 1 128 ? -14.371 36.178 42.324 1.00 37.47 125 GLU D CA 1
ATOM 4304 C C . GLU D 1 128 ? -14.364 37.309 43.366 1.00 35.22 125 GLU D C 1
ATOM 4305 O O . GLU D 1 128 ? -13.390 37.485 44.097 1.00 32.53 125 GLU D O 1
ATOM 4311 N N . ALA D 1 129 ? -15.453 38.058 43.450 1.00 32.95 126 ALA D N 1
ATOM 4312 C CA . ALA D 1 129 ? -15.515 39.178 44.380 1.00 33.37 126 ALA D CA 1
ATOM 4313 C C . ALA D 1 129 ? -15.629 38.696 45.837 1.00 32.38 126 ALA D C 1
ATOM 4314 O O . ALA D 1 129 ? -15.292 39.423 46.776 1.00 33.63 126 ALA D O 1
ATOM 4316 N N . GLU D 1 130 ? -16.122 37.478 46.023 1.00 33.51 127 GLU D N 1
ATOM 4317 C CA . GLU D 1 130 ? -16.205 36.902 47.367 1.00 32.52 127 GLU D CA 1
ATOM 4318 C C . GLU D 1 130 ? -14.818 36.513 47.831 1.00 27.02 127 GLU D C 1
ATOM 4319 O O . GLU D 1 130 ? -14.467 36.706 48.995 1.00 30.06 127 GLU D O 1
ATOM 4325 N N . LYS D 1 131 ? -14.024 35.970 46.919 1.00 26.99 128 LYS D N 1
ATOM 4326 C CA . LYS D 1 131 ? -12.627 35.705 47.231 1.00 29.49 128 LYS D CA 1
ATOM 4327 C C . LYS D 1 131 ? -11.909 36.994 47.590 1.00 29.05 128 LYS D C 1
ATOM 4328 O O . LYS D 1 131 ? -11.210 37.048 48.597 1.00 23.03 128 LYS D O 1
ATOM 4334 N N . ASP D 1 132 ? -12.059 38.038 46.766 1.00 30.28 129 ASP D N 1
ATOM 4335 C CA . ASP D 1 132 ? -11.415 39.329 47.092 1.00 28.71 129 ASP D CA 1
ATOM 4336 C C . ASP D 1 132 ? -11.856 39.844 48.460 1.00 28.15 129 ASP D C 1
ATOM 4337 O O . ASP D 1 132 ? -11.036 40.277 49.288 1.00 27.18 129 ASP D O 1
ATOM 4342 N N . GLN D 1 133 ? -13.162 39.802 48.696 1.00 26.62 130 GLN D N 1
ATOM 4343 C CA . GLN D 1 133 ? -13.710 40.226 49.971 1.00 27.50 130 GLN D CA 1
ATOM 4344 C C . GLN D 1 133 ? -13.126 39.430 51.150 1.00 27.56 130 GLN D C 1
ATOM 4345 O O . GLN D 1 133 ? -12.843 40.001 52.211 1.00 27.60 130 GLN D O 1
ATOM 4351 N N . LEU D 1 134 ? -12.965 38.120 50.966 1.00 25.99 131 LEU D N 1
ATOM 4352 C CA . LEU D 1 134 ? -12.407 37.265 52.018 1.00 24.97 131 LEU D CA 1
ATOM 4353 C C . LEU D 1 134 ? -11.002 37.732 52.418 1.00 23.59 131 LEU D C 1
ATOM 4354 O O . LEU D 1 134 ? -10.711 37.909 53.605 1.00 24.15 131 LEU D O 1
ATOM 4359 N N . PHE D 1 135 ? -10.128 37.919 51.425 1.00 22.87 132 PHE D N 1
ATOM 4360 C CA . PHE D 1 135 ? -8.749 38.333 51.699 1.00 23.78 132 PHE D CA 1
ATOM 4361 C C . PHE D 1 135 ? -8.673 39.686 52.392 1.00 26.49 132 PHE D C 1
ATOM 4362 O O . PHE D 1 135 ? -7.847 39.899 53.278 1.00 29.18 132 PHE D O 1
ATOM 4370 N N . ILE D 1 136 ? -9.552 40.602 52.014 1.00 24.36 133 ILE D N 1
ATOM 4371 C CA . ILE D 1 136 ? -9.602 41.894 52.681 1.00 22.93 133 ILE D CA 1
ATOM 4372 C C . ILE D 1 136 ? -10.023 41.776 54.159 1.00 27.15 133 ILE D C 1
ATOM 4373 O O . ILE D 1 136 ? -9.395 42.362 55.045 1.00 25.43 133 ILE D O 1
ATOM 4378 N N . LEU D 1 137 ? -11.071 41.010 54.424 1.00 28.40 134 LEU D N 1
ATOM 4379 C CA . LEU D 1 137 ? -11.566 40.879 55.798 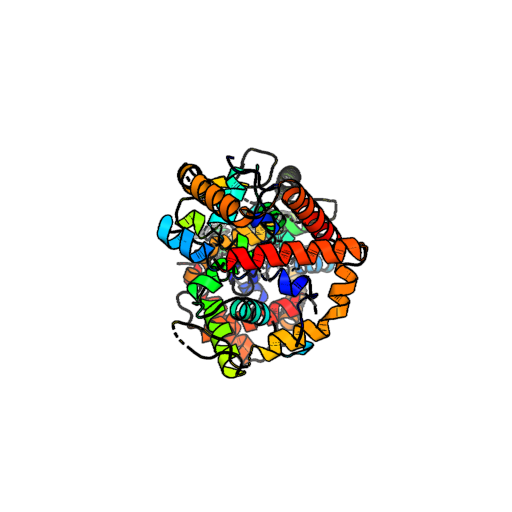1.00 25.56 134 LEU D CA 1
ATOM 4380 C C . LEU D 1 137 ? -10.583 40.125 56.695 1.00 24.65 134 LEU D C 1
ATOM 4381 O O . LEU D 1 137 ? -10.400 40.499 57.838 1.00 27.60 134 LEU D O 1
ATOM 4386 N N . LEU D 1 138 ? -9.937 39.088 56.175 1.00 23.85 135 LEU D N 1
ATOM 4387 C CA . LEU D 1 138 ? -8.913 38.386 56.956 1.00 25.38 135 LEU D CA 1
ATOM 4388 C C . LEU D 1 138 ? -7.760 39.327 57.304 1.00 29.76 135 LEU D C 1
ATOM 4389 O O . LEU D 1 138 ? -7.224 39.306 58.418 1.00 25.45 135 LEU D O 1
ATOM 4394 N N . LYS D 1 139 ? -7.371 40.154 56.346 1.00 25.48 136 LYS D N 1
ATOM 4395 C CA . LYS D 1 139 ? -6.300 41.104 56.611 1.00 24.92 136 LYS D CA 1
ATOM 4396 C C . LYS D 1 139 ? -6.722 42.162 57.639 1.00 26.70 136 LYS D C 1
ATOM 4397 O O . LYS D 1 139 ? -5.935 42.534 58.519 1.00 27.51 136 LYS D O 1
ATOM 4403 N N . LYS D 1 140 ? -7.964 42.635 57.556 1.00 27.39 137 LYS D N 1
ATOM 4404 C CA . LYS D 1 140 ? -8.476 43.524 58.609 1.00 28.48 137 LYS D CA 1
ATOM 4405 C C . LYS D 1 140 ? -8.413 42.864 59.986 1.00 32.80 137 LYS D C 1
ATOM 4406 O O . LYS D 1 140 ? -8.000 43.493 60.970 1.00 31.02 137 LYS D O 1
ATOM 4412 N N . LEU D 1 141 ? -8.822 41.598 60.070 1.00 29.96 138 LEU D N 1
ATOM 4413 C CA . LEU D 1 141 ? -8.697 40.857 61.337 1.00 24.34 138 LEU D CA 1
ATOM 4414 C C . LEU D 1 141 ? -7.249 40.740 61.801 1.00 31.53 138 LEU D C 1
ATOM 4415 O O . LEU D 1 141 ? -6.942 40.977 62.968 1.00 37.19 138 LEU D O 1
ATOM 4420 N N . ARG D 1 142 ? -6.359 40.351 60.897 1.00 28.84 139 ARG D N 1
ATOM 4421 C CA . ARG D 1 142 ? -4.956 40.248 61.243 1.00 29.39 139 ARG D CA 1
ATOM 4422 C C . ARG D 1 142 ? -4.394 41.576 61.770 1.00 36.01 139 ARG D C 1
ATOM 4423 O O . ARG D 1 142 ? -3.623 41.605 62.738 1.00 33.32 139 ARG D O 1
ATOM 4431 N N . ASN D 1 143 ? -4.782 42.681 61.140 1.00 34.44 140 ASN D N 1
ATOM 4432 C CA . ASN D 1 143 ? -4.351 43.999 61.601 1.00 32.76 140 ASN D CA 1
ATOM 4433 C C . ASN D 1 143 ? -4.791 44.299 63.039 1.00 31.97 140 ASN D C 1
ATOM 4434 O O . ASN D 1 143 ? -4.017 44.824 63.840 1.00 39.64 140 ASN D O 1
ATOM 4439 N N . LYS D 1 144 ? -6.037 43.977 63.361 1.00 29.69 141 LYS D N 1
ATOM 4440 C CA . LYS D 1 144 ? -6.543 44.193 64.708 1.00 37.61 141 LYS D CA 1
ATOM 4441 C C . LYS D 1 144 ? -5.825 43.272 65.704 1.00 44.37 141 LYS D C 1
ATOM 4442 O O . LYS D 1 144 ? -5.464 43.695 66.804 1.00 45.52 141 LYS D O 1
ATOM 4448 N N . VAL D 1 145 ? -5.600 42.022 65.302 1.00 36.96 142 VAL D N 1
ATOM 4449 C CA . VAL D 1 145 ? -4.937 41.040 66.164 1.00 42.51 142 VAL D CA 1
ATOM 4450 C C . VAL D 1 145 ? -3.546 41.516 66.556 1.00 40.23 142 VAL D C 1
ATOM 4451 O O . VAL D 1 145 ? -3.150 41.403 67.715 1.00 45.83 142 VAL D O 1
ATOM 4455 N N . ASP D 1 146 ? -2.806 42.038 65.584 1.00 42.69 143 ASP D N 1
ATOM 4456 C CA . ASP D 1 146 ? -1.484 42.597 65.836 1.00 39.04 143 ASP D CA 1
ATOM 4457 C C . ASP D 1 146 ? -1.533 43.714 66.870 1.00 51.72 143 ASP D C 1
ATOM 4458 O O . ASP D 1 146 ? -0.524 44.021 67.500 1.00 49.08 143 ASP D O 1
ATOM 4463 N N . GLN D 1 147 ? -2.697 44.333 67.033 1.00 50.12 144 GLN D N 1
ATOM 4464 C CA . GLN D 1 147 ? -2.844 45.416 67.999 1.00 51.77 144 GLN D CA 1
ATOM 4465 C C . GLN D 1 147 ? -3.195 44.912 69.393 1.00 55.34 144 GLN D C 1
ATOM 4466 O O . GLN D 1 147 ? -2.981 45.610 70.377 1.00 60.75 144 GLN D O 1
#

Sequence (525 aa):
QKINIDRHATAQINLANKLLKYTQKFGIGTEWRIISVLSSASDCCSVQKISDILGLDKAAVSRTVKKLEEKKYIEVYAINLTEGQELYEVASDFAIEREKQLLEEFEEAEKDQLFILLKKLRNKVDQQKINIDRHATAQINLANKLLYTQKFGIGTEWRIISVLSSASDCCSVQKISDILGLDKAAVSRTVKKLEEKKYIEVYAINLTEGQELYEVASDFAIEREKQLLEEFEEAEKDQLFILLKKLRNKVDQINIDRHATAQINLANKLLKSSTAYTQKFGIGTEWRIISSVLSSASDCSVQKISDILGLDKAAVSRRRTVKKKLEEKKYIEVNGHSEDKRTYAINLTEGQELYEVASDFAIEREKQLLEEFEEAEKDQLFILLKKLRRNKVDQINIDRHATAQINLANKLLKSSTAYTQKFGIGTEWRIISVLSSASDCSVQKISDILGLDKAAVSRRTVKKKLEEKKYIEVNGHSEDKRTYAINLTEGQELYEVASDFAIEREKQLLEEFEEAEKDQLFILLKKLRNKVDQ

InterPro domains:
  IPR000835 MarR-type HTH domain [PF12802] (34-91)
  IPR000835 MarR-type HTH domain [PR00598] (52-68)
  IPR000835 MarR-type HTH domain [PR00598] (69-84)
  IPR000835 MarR-type HTH domain [PR00598] (88-104)
  IPR000835 MarR-type HTH domain [PR00598] (118-138)
  IPR000835 MarR-type HTH domain [PS50995] (1-140)
  IPR000835 MarR-type HTH domain [SM00347] (28-128)
  IPR036388 Winged helix-like DNA-binding domain superfamily [G3DSA:1.10.10.10] (1-145)
  IPR036390 Winged helix DNA-binding domain superfamily [SSF46785] (16-144)

Foldseek 3Di:
DPDDLVPDVVNVVLVVVCVCVPDVVVVDDLLLLVLVVQLLDWFDDLVNSCVSVVHDSVVSVVSLVVCVVVVQWDDVGIHGDCSNVSNVVVVVVCVVVVCVVCVVPDPVRVVVVVVVVVVVSVVVVD/DPDDLVPDVVNVVLVVVVVVPPVVVVDDLLLLVLVVQLLDWFDDLVRSCVSVVHDSVVSVVSQVVCVVVQQWDDVGIHGDVSNVSNVVVVVVCCVVVCVVCVPPDPVRVVVVVVVVVVVSVVVVD/DDCVVPVVVVVVCVVVVVVQQVVCCVPPNDGVLLLQLVVQVPDPQADLVNSCVVPVDDSVVSVVSLVVCVVVQQKDWAQPVVDPDGIGIHGDCSVVSCVVCVVVVVVVVCVVCVPPDPVRVVVVVVVVVVVVVVVVD/DDCVVVVVVVVVCVVVLVVQQVVCCVPPNDGVLLLQLVVLVPDPFADLVNSCVVPVDDSVVSVVSLVVCVVVQQWDWAQVVVDPDGIGIHGDCSVVSCVVCVVVVVVVVCVVCVPPDPVRVVVVVVVVVVVVVVVVD

Radius of gyration: 28.58 Å; Cα contacts (8 Å, |Δi|>4): 670; chains: 4; bounding box: 92×45×62 Å

Nearest PDB structures (foldseek):
  3nrv-assembly2_D  TM=1.007E+00  e=6.425E-21  Acinetobacter baylyi ADP1
  7kfq-assembly1_A  TM=8.275E-01  e=2.864E-07  Variovorax paradoxus
  4zzl-assembly1_A  TM=6.906E-01  e=1.410E-06  Pseudomonas aeruginosa
  2nnn-assembly4_G  TM=7.862E-01  e=5.044E-06  Pseudomonas aeruginosa
  3f3x-assembly1_A-2  TM=8.231E-01  e=2.329E-05  Saccharolobus solfataricus